Protein AF-F0YK04-F1 (afdb_monomer_lite)

Foldseek 3Di:
DDDDDDDDPPPPDPDDPPPPPQDQPLDDFDPQWAKEWEEAQDELVFDQLQLQLLQVNQHQEYEYQAHLYAQFAADPVLVPDAPVVSVVCVVVVNDFTDFHDPVSLVVRVVSSCPPPSNVVSVVSYPYYYYDYDPSSRRGDPPVRPPDDPVVVVVVVVVVLVVVLVVLVVLQVVQDQDEAEHEDPQKWWKFWWWKDFLHDTAIHIYIYHYARAGFQLDHPCVPHDDPVVSVLSVVLVVLLQVLCCVQANVGHDVPGAMGRAHWMKMWTGRVPVQKIKIFIAHSVRGTRDIDMDRSVRRGSYHRDPDDICIVPPPPGGDPVSNVVSVVSSCCVSCVVVVVVVVVVVVVVVVVVVLLCVLVPPVLVVPDPDPV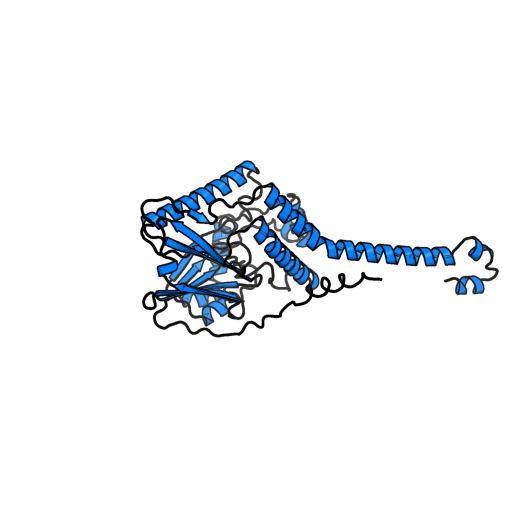SVVVSD

InterPro domains:
  IPR029052 Metallo-dependent phosphatase-like [SSF56300] (36-193)
  IPR038607 PhoD-like superfamily [G3DSA:3.60.21.70] (30-162)

pLDDT: mean 72.97, std 17.8, range [28.84, 96.25]

Radius of gyration: 27.34 Å; chains: 1; bounding box: 82×46×86 Å

Organism: Aureococcus anophagefferens (NCBI:txid44056)

Structure (mmCIF, N/CA/C/O backbone):
data_AF-F0YK04-F1
#
_entry.id   AF-F0YK04-F1
#
loop_
_atom_site.group_PDB
_atom_site.id
_atom_site.type_symbol
_atom_site.label_atom_id
_atom_site.label_alt_id
_atom_site.label_comp_id
_atom_site.label_asym_id
_atom_site.label_entity_id
_atom_site.label_seq_id
_atom_site.pdbx_PDB_ins_code
_atom_site.Cartn_x
_atom_site.Cartn_y
_atom_site.Cartn_z
_atom_site.occupancy
_atom_site.B_iso_or_equiv
_atom_site.auth_seq_id
_atom_site.auth_comp_id
_atom_site.auth_asym_id
_atom_site.auth_atom_id
_atom_site.pdbx_PDB_model_num
ATOM 1 N N . MET A 1 1 ? 61.357 -6.547 6.281 1.00 35.59 1 MET A N 1
ATOM 2 C CA . MET A 1 1 ? 60.361 -7.264 5.454 1.00 35.59 1 MET A CA 1
ATOM 3 C C . MET A 1 1 ? 59.066 -7.406 6.248 1.00 35.59 1 MET A C 1
ATOM 5 O O . MET A 1 1 ? 58.917 -8.360 6.990 1.00 35.59 1 MET A O 1
ATOM 9 N N . HIS A 1 2 ? 58.155 -6.437 6.156 1.00 35.72 2 HIS A N 1
ATOM 10 C CA . HIS A 1 2 ? 56.808 -6.540 6.728 1.00 35.72 2 HIS A CA 1
ATOM 11 C C . HIS A 1 2 ? 55.873 -5.606 5.963 1.00 35.72 2 HIS A C 1
ATOM 13 O O . HIS A 1 2 ? 55.993 -4.392 6.096 1.00 35.72 2 HIS A O 1
ATOM 19 N N . ARG A 1 3 ? 54.973 -6.181 5.160 1.00 39.59 3 ARG A N 1
ATOM 20 C CA . ARG A 1 3 ? 53.662 -5.637 4.759 1.00 39.59 3 ARG A CA 1
ATOM 21 C C . ARG A 1 3 ? 53.106 -6.517 3.647 1.00 39.59 3 ARG A C 1
ATOM 23 O O . ARG A 1 3 ? 53.618 -6.426 2.546 1.00 39.59 3 ARG A O 1
ATOM 30 N N . THR A 1 4 ? 52.063 -7.292 3.943 1.00 36.34 4 THR A N 1
ATOM 31 C CA . THR A 1 4 ? 50.957 -7.633 3.020 1.00 36.34 4 THR A CA 1
ATOM 32 C C . THR A 1 4 ? 49.993 -8.597 3.713 1.00 36.34 4 THR A C 1
ATOM 34 O O . THR A 1 4 ? 50.066 -9.796 3.500 1.00 36.34 4 THR A O 1
ATOM 37 N N . HIS A 1 5 ? 49.078 -8.084 4.537 1.00 38.59 5 HIS A N 1
ATOM 38 C CA . HIS A 1 5 ? 47.848 -8.799 4.911 1.00 38.59 5 HIS A CA 1
ATOM 39 C C . HIS A 1 5 ? 46.768 -7.783 5.292 1.00 38.59 5 HIS A C 1
ATOM 41 O O . HIS A 1 5 ? 46.504 -7.609 6.473 1.00 38.59 5 HIS A O 1
ATOM 47 N N . ARG A 1 6 ? 46.191 -7.061 4.317 1.00 44.38 6 ARG A N 1
ATOM 48 C CA . ARG A 1 6 ? 44.923 -6.306 4.474 1.00 44.38 6 ARG A CA 1
ATOM 49 C C . ARG A 1 6 ? 44.272 -5.951 3.122 1.00 44.38 6 ARG A C 1
ATOM 51 O O . ARG A 1 6 ? 44.044 -4.777 2.886 1.00 44.38 6 ARG A O 1
ATOM 58 N N . ILE A 1 7 ? 43.981 -6.897 2.219 1.00 35.31 7 ILE A N 1
ATOM 59 C CA . ILE A 1 7 ? 43.061 -6.627 1.075 1.00 35.31 7 ILE A CA 1
ATOM 60 C C . ILE A 1 7 ? 42.267 -7.886 0.649 1.00 35.31 7 ILE A C 1
ATOM 62 O O . ILE A 1 7 ? 42.043 -8.115 -0.532 1.00 35.31 7 ILE A O 1
ATOM 66 N N . THR A 1 8 ? 41.833 -8.743 1.580 1.00 30.91 8 THR A N 1
ATOM 67 C CA . THR A 1 8 ? 40.994 -9.913 1.218 1.00 30.91 8 THR A CA 1
ATOM 68 C C . THR A 1 8 ? 39.684 -10.043 1.995 1.00 30.91 8 THR A C 1
ATOM 70 O O . THR A 1 8 ? 38.865 -10.874 1.629 1.00 30.91 8 THR A O 1
ATOM 73 N N . ASP A 1 9 ? 39.403 -9.168 2.967 1.00 31.98 9 ASP A N 1
ATOM 74 C CA . ASP A 1 9 ? 38.205 -9.291 3.822 1.00 31.98 9 ASP A CA 1
ATOM 75 C C . ASP A 1 9 ? 36.993 -8.432 3.408 1.00 31.98 9 ASP A C 1
ATOM 77 O O . ASP A 1 9 ? 35.942 -8.495 4.043 1.00 31.98 9 ASP A O 1
ATOM 81 N N . LEU A 1 10 ? 37.085 -7.639 2.330 1.00 34.06 10 LEU A N 1
ATOM 82 C CA . LEU A 1 10 ? 35.978 -6.768 1.890 1.00 34.06 10 LEU A CA 1
ATOM 83 C C . LEU A 1 10 ? 35.154 -7.339 0.718 1.00 34.06 10 LEU A C 1
ATOM 85 O O . LEU A 1 10 ? 34.081 -6.828 0.416 1.00 34.06 10 LEU A O 1
ATOM 89 N N . ALA A 1 11 ? 35.607 -8.421 0.077 1.00 29.34 11 ALA A N 1
ATOM 90 C CA . ALA A 1 11 ? 34.965 -8.972 -1.123 1.00 29.34 11 ALA A CA 1
ATOM 91 C C . ALA A 1 11 ? 33.943 -10.097 -0.852 1.00 29.34 11 ALA A C 1
ATOM 93 O O . ALA A 1 11 ? 33.341 -10.612 -1.789 1.00 29.34 11 ALA A O 1
ATOM 94 N N . MET A 1 12 ? 33.699 -10.471 0.410 1.00 28.84 12 MET A N 1
ATOM 95 C CA . MET A 1 12 ? 32.874 -11.640 0.759 1.00 28.84 12 MET A CA 1
ATOM 96 C C . MET A 1 12 ? 31.685 -11.303 1.677 1.00 28.84 12 MET A C 1
ATOM 98 O O . MET A 1 12 ? 31.384 -12.023 2.623 1.00 28.84 12 MET A O 1
ATOM 102 N N . ARG A 1 13 ? 30.991 -10.183 1.417 1.00 33.28 13 ARG A N 1
ATOM 103 C CA . ARG A 1 13 ? 29.727 -9.819 2.104 1.00 33.28 13 ARG A CA 1
ATOM 104 C C . ARG A 1 13 ? 28.607 -9.303 1.183 1.00 33.28 13 ARG A C 1
ATOM 106 O O . ARG A 1 13 ? 27.671 -8.679 1.667 1.00 33.28 13 ARG A O 1
ATOM 113 N N . VAL A 1 14 ? 28.661 -9.576 -0.126 1.00 38.75 14 VAL A N 1
ATOM 114 C CA . VAL A 1 14 ? 27.605 -9.161 -1.088 1.00 38.75 14 VAL A CA 1
ATOM 115 C C . VAL A 1 14 ? 26.701 -10.315 -1.557 1.00 38.75 14 VAL A C 1
ATOM 117 O O . VAL A 1 14 ? 25.694 -10.080 -2.211 1.00 38.75 14 VAL A O 1
ATOM 120 N N . ALA A 1 15 ? 26.944 -11.561 -1.156 1.00 36.28 15 ALA A N 1
ATOM 121 C CA . ALA A 1 15 ? 26.080 -12.680 -1.537 1.00 36.28 15 ALA A CA 1
ATOM 122 C C . ALA A 1 15 ? 25.585 -13.446 -0.309 1.00 36.28 15 ALA A C 1
ATOM 124 O O . ALA A 1 15 ? 26.056 -14.531 0.003 1.00 36.28 15 ALA A O 1
ATOM 125 N N . SER A 1 16 ? 24.609 -12.871 0.387 1.00 31.38 16 SER A N 1
ATOM 126 C CA . SER A 1 16 ? 23.669 -13.671 1.167 1.00 31.38 16 SER A CA 1
ATOM 127 C C . SER A 1 16 ? 22.285 -13.055 1.010 1.00 31.38 16 SER A C 1
ATOM 129 O O . SER A 1 16 ? 21.781 -12.342 1.874 1.00 31.38 16 SER A O 1
ATOM 131 N N . PHE A 1 17 ? 21.682 -13.296 -0.157 1.00 37.84 17 PHE A N 1
ATOM 132 C CA . PHE A 1 17 ? 20.229 -13.293 -0.272 1.00 37.84 17 PHE A CA 1
ATOM 133 C C . PHE A 1 17 ? 19.741 -14.477 0.561 1.00 37.84 17 PHE A C 1
ATOM 135 O O . PHE A 1 17 ? 19.547 -15.579 0.050 1.00 37.84 17 PHE A O 1
ATOM 142 N N . ALA A 1 18 ? 19.619 -14.265 1.870 1.00 33.34 18 ALA A N 1
ATOM 143 C CA . ALA A 1 18 ? 18.902 -15.182 2.729 1.00 33.34 18 ALA A CA 1
ATOM 144 C C . ALA A 1 18 ? 17.469 -15.241 2.195 1.00 33.34 18 ALA A C 1
ATOM 146 O O . ALA A 1 18 ? 16.688 -14.301 2.346 1.00 33.34 18 ALA A O 1
ATOM 147 N N . SER A 1 19 ? 17.148 -16.334 1.505 1.00 35.38 19 SER A N 1
ATOM 148 C CA . SER A 1 19 ? 15.773 -16.706 1.228 1.00 35.38 19 SER A CA 1
ATOM 149 C C . SER A 1 19 ? 15.140 -16.999 2.583 1.00 35.38 19 SER A C 1
ATOM 151 O O . SER A 1 19 ? 15.320 -18.073 3.153 1.00 35.38 19 SER A O 1
ATOM 153 N N . PHE A 1 20 ? 14.474 -15.997 3.154 1.00 39.09 20 PHE A N 1
ATOM 154 C CA . PHE A 1 20 ? 13.601 -16.216 4.291 1.00 39.09 20 PHE A CA 1
ATOM 155 C C . PHE A 1 20 ? 12.416 -17.027 3.776 1.00 39.09 20 PHE A C 1
ATOM 157 O O . PHE A 1 20 ? 11.538 -16.514 3.080 1.00 39.09 20 PHE A O 1
ATOM 164 N N . ALA A 1 21 ? 12.415 -18.320 4.090 1.00 37.06 21 ALA A N 1
ATOM 165 C CA . ALA A 1 21 ? 11.215 -19.122 3.994 1.00 37.06 21 ALA A CA 1
ATOM 166 C C . ALA A 1 21 ? 10.182 -18.498 4.943 1.00 37.06 21 ALA A C 1
ATOM 168 O O . ALA A 1 21 ? 10.339 -18.544 6.162 1.00 37.06 21 ALA A O 1
ATOM 169 N N . ALA A 1 22 ? 9.157 -17.864 4.373 1.00 40.25 22 ALA A N 1
ATOM 170 C CA . ALA A 1 22 ? 7.983 -17.435 5.114 1.00 40.25 22 ALA A CA 1
ATOM 171 C C . ALA A 1 22 ? 7.368 -18.680 5.762 1.00 40.25 22 ALA A C 1
ATOM 173 O O . ALA A 1 22 ? 6.802 -19.528 5.066 1.00 40.25 22 ALA A O 1
ATOM 174 N N . SER A 1 23 ? 7.528 -18.813 7.079 1.00 37.66 23 SER A N 1
ATOM 175 C CA . SER A 1 23 ? 6.814 -19.825 7.844 1.00 37.66 23 SER A CA 1
ATOM 176 C C . SER A 1 23 ? 5.327 -19.516 7.697 1.00 37.66 23 SER A C 1
ATOM 178 O O . SER A 1 23 ? 4.873 -18.436 8.071 1.00 37.66 23 SER A O 1
ATOM 180 N N . ALA A 1 24 ? 4.575 -20.419 7.068 1.00 43.25 24 ALA A N 1
ATOM 181 C CA . ALA A 1 24 ? 3.132 -20.289 6.909 1.00 43.25 24 ALA A CA 1
ATOM 182 C C . ALA A 1 24 ? 2.447 -20.633 8.239 1.00 43.25 24 ALA A C 1
ATOM 184 O O . ALA A 1 24 ? 1.752 -21.640 8.361 1.00 43.25 24 ALA A O 1
ATOM 185 N N . THR A 1 25 ? 2.681 -19.819 9.265 1.00 46.19 25 THR A N 1
ATOM 186 C CA . THR A 1 25 ? 1.940 -19.909 10.516 1.00 46.19 25 THR A CA 1
ATOM 187 C C . THR A 1 25 ? 0.529 -19.427 10.214 1.00 46.19 25 THR A C 1
ATOM 189 O O . THR A 1 25 ? 0.299 -18.254 9.924 1.00 46.19 25 THR A O 1
ATOM 192 N N . THR A 1 26 ? -0.431 -20.348 10.207 1.00 51.62 26 THR A N 1
ATOM 193 C CA . THR A 1 26 ? -1.845 -19.978 10.133 1.00 51.62 26 THR A CA 1
ATOM 194 C C . THR A 1 26 ? -2.207 -19.439 11.511 1.00 51.62 26 THR A C 1
ATOM 196 O O . THR A 1 26 ? -2.614 -20.199 12.381 1.00 51.62 26 THR A O 1
ATOM 199 N N . THR A 1 27 ? -1.950 -18.152 11.759 1.00 63.91 27 THR A N 1
ATOM 200 C CA . THR A 1 27 ? -2.150 -17.561 13.086 1.00 63.91 27 THR A CA 1
ATOM 201 C C . THR A 1 27 ? -3.648 -17.489 13.365 1.00 63.91 27 THR A C 1
ATOM 203 O O . THR A 1 27 ? -4.379 -16.735 12.703 1.00 63.91 27 THR A O 1
ATOM 206 N N . THR A 1 28 ? -4.115 -18.341 14.277 1.00 73.25 28 THR A N 1
ATOM 207 C CA . THR A 1 28 ? -5.501 -18.397 14.744 1.00 73.25 28 THR A CA 1
ATOM 208 C C . THR A 1 28 ? -5.845 -17.078 15.427 1.00 73.25 28 THR A C 1
ATOM 210 O O . THR A 1 28 ? -5.055 -16.563 16.215 1.00 73.25 28 THR A O 1
ATOM 213 N N . LYS A 1 29 ? -7.006 -16.509 15.097 1.00 82.12 29 LYS A N 1
ATOM 214 C CA . LYS A 1 29 ? -7.521 -15.297 15.742 1.00 82.12 29 LYS A CA 1
ATOM 215 C C . LYS A 1 29 ? -7.775 -15.587 17.233 1.00 82.12 29 LYS A C 1
ATOM 217 O O . LYS A 1 29 ? -8.455 -16.581 17.500 1.00 82.12 29 LYS A O 1
ATOM 222 N N . PRO A 1 30 ? -7.272 -14.778 18.184 1.00 82.94 30 PRO A N 1
ATOM 223 C CA . PRO A 1 30 ? -7.688 -14.882 19.584 1.00 82.94 30 PRO A CA 1
ATOM 224 C C . PRO A 1 30 ? -9.212 -14.730 19.708 1.00 82.94 30 PRO A C 1
ATOM 226 O O . PRO A 1 30 ? -9.817 -13.966 18.957 1.00 82.94 30 PRO A O 1
ATOM 229 N N . SER A 1 31 ? -9.847 -15.453 20.634 1.00 82.50 31 SER A N 1
ATOM 230 C CA . SER A 1 31 ? -11.317 -15.472 20.774 1.00 82.50 31 SER A CA 1
ATOM 231 C C . SER A 1 31 ? -11.920 -14.120 21.160 1.00 82.50 31 SER A C 1
ATOM 233 O O . SER A 1 31 ? -13.066 -13.844 20.828 1.00 82.50 31 SER A O 1
ATOM 235 N N . THR A 1 32 ? -11.139 -13.304 21.857 1.00 88.44 32 THR A N 1
ATOM 236 C CA . THR A 1 32 ? -11.467 -11.971 22.382 1.00 88.44 32 THR A CA 1
ATOM 237 C C . THR A 1 32 ? -11.086 -10.849 21.419 1.00 88.44 32 THR A C 1
ATOM 239 O O . THR A 1 32 ? -11.520 -9.711 21.584 1.00 88.44 32 THR A O 1
ATOM 242 N N . ALA A 1 33 ? -10.289 -11.153 20.391 1.00 91.75 33 ALA A N 1
ATOM 243 C CA . ALA A 1 33 ? -9.828 -10.151 19.447 1.00 91.75 33 ALA A CA 1
ATOM 244 C C . ALA A 1 33 ? -10.920 -9.775 18.437 1.00 91.75 33 ALA A C 1
ATOM 246 O O . ALA A 1 33 ? -11.703 -10.612 17.984 1.00 91.75 33 ALA A O 1
ATOM 247 N N . THR A 1 34 ? -10.901 -8.521 17.999 1.00 94.69 34 THR A N 1
ATOM 248 C CA . THR A 1 34 ? -11.577 -8.068 16.780 1.00 94.69 34 THR A CA 1
ATOM 249 C C . THR A 1 34 ? -10.561 -8.043 15.642 1.00 94.69 34 THR A C 1
ATOM 251 O O . THR A 1 34 ? -9.521 -7.399 15.758 1.00 94.69 34 THR A O 1
ATOM 254 N N . ARG A 1 35 ? -10.846 -8.759 14.551 1.00 95.06 35 ARG A N 1
ATOM 255 C CA . ARG A 1 35 ? -10.019 -8.831 13.346 1.00 95.06 35 ARG A CA 1
ATOM 256 C C . ARG A 1 35 ? -10.537 -7.856 12.303 1.00 95.06 35 ARG A C 1
ATOM 258 O O . ARG A 1 35 ? -11.612 -8.055 11.740 1.00 95.06 35 ARG A O 1
ATOM 265 N N . ILE A 1 36 ? -9.737 -6.848 11.999 1.00 95.56 36 ILE A N 1
ATOM 266 C CA . ILE A 1 36 ? -10.031 -5.839 10.987 1.00 95.56 36 ILE A CA 1
ATOM 267 C C . ILE A 1 36 ? -9.073 -6.059 9.824 1.00 95.56 36 ILE A C 1
ATOM 269 O O . ILE A 1 36 ? -7.857 -6.017 9.991 1.00 95.56 36 ILE A O 1
ATOM 273 N N . HIS A 1 37 ? -9.615 -6.317 8.642 1.00 96.06 37 HIS A N 1
ATOM 274 C CA . HIS A 1 37 ? -8.826 -6.363 7.419 1.00 96.06 37 HIS A CA 1
ATOM 275 C C . HIS A 1 37 ? -8.781 -4.987 6.759 1.00 96.06 37 HIS A C 1
ATOM 277 O O . HIS A 1 37 ? -9.727 -4.211 6.855 1.00 96.06 37 HIS A O 1
ATOM 283 N N . ILE A 1 38 ? -7.695 -4.704 6.053 1.00 94.69 38 ILE A N 1
ATOM 284 C CA . ILE A 1 38 ? -7.479 -3.438 5.350 1.00 94.69 38 ILE A CA 1
ATOM 285 C C . ILE A 1 38 ? -6.981 -3.744 3.941 1.00 94.69 38 ILE A C 1
ATOM 287 O O . ILE A 1 38 ? -6.214 -4.690 3.744 1.00 94.69 38 ILE A O 1
ATOM 291 N N . GLY A 1 39 ? -7.376 -2.944 2.954 1.00 92.38 39 GLY A N 1
ATOM 292 C CA . GLY A 1 39 ? -6.740 -2.999 1.642 1.00 92.38 39 GLY A CA 1
ATOM 293 C C . GLY A 1 39 ? -7.002 -1.773 0.777 1.00 92.38 39 GLY A C 1
ATOM 294 O O . GLY A 1 39 ? -8.003 -1.085 0.947 1.00 92.38 39 GLY A O 1
ATOM 295 N N . SER A 1 40 ? -6.088 -1.530 -0.159 1.00 91.19 40 SER A N 1
ATOM 296 C CA . SER A 1 40 ? -6.174 -0.506 -1.207 1.00 91.19 40 SER A CA 1
ATOM 297 C C . SER A 1 40 ? -5.579 -1.039 -2.520 1.00 91.19 40 SER A C 1
ATOM 299 O O . SER A 1 40 ? -4.990 -2.135 -2.544 1.00 91.19 40 SER A O 1
ATOM 301 N N . CYS A 1 41 ? -5.749 -0.281 -3.602 1.00 89.06 41 CYS A N 1
ATOM 302 C CA . CYS A 1 41 ? -5.272 -0.581 -4.957 1.00 89.06 41 CYS A CA 1
ATOM 303 C C . CYS A 1 41 ? -5.909 -1.840 -5.555 1.00 89.06 41 CYS A C 1
ATOM 305 O O . CYS A 1 41 ? -5.280 -2.893 -5.761 1.00 89.06 41 CYS A O 1
ATOM 3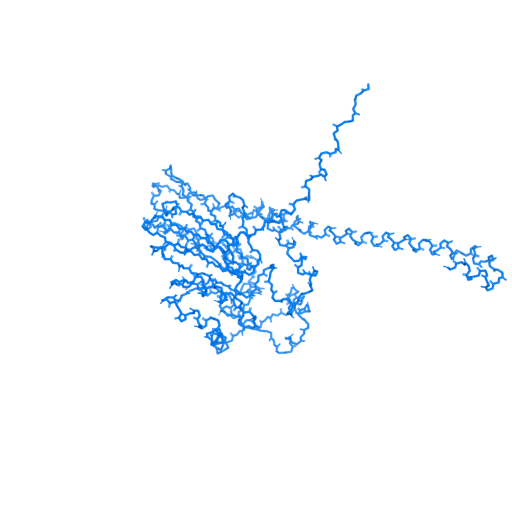07 N N . SER A 1 42 ? -7.217 -1.740 -5.790 1.00 88.31 42 SER A N 1
ATOM 308 C CA . SER A 1 42 ? -8.055 -2.787 -6.372 1.00 88.31 42 SER A CA 1
ATOM 309 C C . SER A 1 42 ? -8.544 -2.400 -7.769 1.00 88.31 42 SER A C 1
ATOM 311 O O . SER A 1 42 ? -9.689 -1.994 -7.953 1.00 88.31 42 SER A O 1
ATOM 313 N N . ASP A 1 43 ? -7.703 -2.589 -8.784 1.00 86.75 43 ASP A N 1
ATOM 314 C CA . ASP A 1 43 ? -8.100 -2.379 -10.173 1.00 86.75 43 ASP A CA 1
ATOM 315 C C . ASP A 1 43 ? -9.141 -3.424 -10.602 1.00 86.75 43 ASP A C 1
ATOM 317 O O . ASP A 1 43 ? -8.921 -4.639 -10.587 1.00 86.75 43 ASP A O 1
ATOM 321 N N . THR A 1 44 ? -10.322 -2.930 -10.972 1.00 83.50 44 THR A N 1
ATOM 322 C CA . THR A 1 44 ? -11.458 -3.738 -11.434 1.00 83.50 44 THR A CA 1
ATOM 323 C C . THR A 1 44 ? -11.219 -4.430 -12.774 1.00 83.50 44 THR A C 1
ATOM 325 O O . THR A 1 44 ? -12.002 -5.305 -13.151 1.00 83.50 44 THR A O 1
ATOM 328 N N . GLU A 1 45 ? -10.204 -4.026 -13.537 1.00 83.94 45 GLU A N 1
ATOM 329 C CA . GLU A 1 45 ? -9.794 -4.688 -14.780 1.00 83.94 45 GLU A CA 1
ATOM 330 C C . GLU A 1 45 ? -8.787 -5.820 -14.548 1.00 83.94 45 GLU A C 1
ATOM 332 O O . GLU A 1 45 ? -8.498 -6.584 -15.470 1.00 83.94 45 GLU A O 1
ATOM 337 N N . GLU A 1 46 ? -8.286 -5.975 -13.323 1.00 84.00 46 GLU A N 1
ATOM 338 C CA . GLU A 1 46 ? -7.284 -6.977 -12.990 1.00 84.00 46 GLU A CA 1
ATOM 339 C C . GLU A 1 46 ? -7.848 -8.190 -12.263 1.00 84.00 46 GLU A C 1
ATOM 341 O O . GLU A 1 46 ? -8.947 -8.195 -11.705 1.00 84.00 46 GLU A O 1
ATOM 346 N N . PHE A 1 47 ? -7.048 -9.254 -12.241 1.00 88.25 47 PHE A N 1
ATOM 347 C CA . PHE A 1 47 ? -7.316 -10.384 -11.373 1.00 88.25 47 PHE A CA 1
ATOM 348 C C . PHE A 1 47 ? -7.131 -9.978 -9.902 1.00 88.25 47 PHE A C 1
ATOM 350 O O . PHE A 1 47 ? -6.087 -9.453 -9.524 1.00 88.25 47 PHE A O 1
ATOM 357 N N . GLN A 1 48 ? -8.126 -10.267 -9.054 1.00 91.00 48 GLN A N 1
ATOM 358 C CA . GLN A 1 48 ? -8.154 -9.847 -7.645 1.00 91.00 48 GLN A CA 1
ATOM 359 C C . GLN A 1 48 ? -8.025 -11.053 -6.686 1.00 91.00 48 GLN A C 1
ATOM 361 O O . GLN A 1 48 ? -9.010 -11.504 -6.091 1.00 91.00 48 GLN A O 1
ATOM 366 N N . PRO A 1 49 ? -6.819 -11.630 -6.504 1.00 90.81 49 PRO A N 1
ATOM 367 C CA . PRO A 1 49 ? -6.637 -12.869 -5.736 1.00 90.81 49 PRO A CA 1
ATOM 368 C C . PRO A 1 49 ? -6.848 -12.703 -4.225 1.00 90.81 49 PRO A C 1
ATOM 370 O O . PRO A 1 49 ? -7.122 -13.689 -3.524 1.00 90.81 49 PRO A O 1
ATOM 373 N N . MET A 1 50 ? -6.712 -11.475 -3.714 1.00 93.62 50 MET A N 1
ATOM 374 C CA . MET A 1 50 ? -6.695 -11.193 -2.278 1.00 93.62 50 MET A CA 1
ATOM 375 C C . MET A 1 50 ? -8.031 -11.484 -1.590 1.00 93.62 50 MET A C 1
ATOM 377 O O . MET A 1 50 ? -8.023 -11.929 -0.442 1.00 93.62 50 MET A O 1
ATOM 381 N N . TRP A 1 51 ? -9.172 -11.355 -2.274 1.00 95.31 51 TRP A N 1
ATOM 382 C CA . TRP A 1 51 ? -10.485 -11.578 -1.649 1.00 95.31 51 TRP A CA 1
ATOM 383 C C . TRP A 1 51 ? -10.670 -12.991 -1.123 1.00 95.31 51 TRP A C 1
ATOM 385 O O . TRP A 1 51 ? -11.170 -13.198 -0.016 1.00 95.31 51 TRP A O 1
ATOM 395 N N . SER A 1 52 ? -10.204 -13.983 -1.885 1.00 91.94 52 SER A N 1
ATOM 396 C CA . SER A 1 52 ? -10.255 -15.377 -1.447 1.00 91.94 52 SER A CA 1
ATOM 397 C C . SER A 1 52 ? -9.434 -15.589 -0.171 1.00 91.94 52 SER A C 1
ATOM 399 O O . SER A 1 52 ? -9.826 -16.362 0.705 1.00 91.94 52 SER A O 1
ATOM 401 N N . THR A 1 53 ? -8.307 -14.886 -0.066 1.00 92.62 53 THR A N 1
ATOM 402 C CA . THR A 1 53 ? -7.392 -14.933 1.068 1.00 92.62 53 THR A CA 1
ATOM 403 C C . THR A 1 53 ? -8.004 -14.271 2.292 1.00 92.62 53 THR A C 1
ATOM 405 O O . THR A 1 53 ? -8.102 -14.928 3.328 1.00 92.62 53 THR A O 1
ATOM 408 N N . LEU A 1 54 ? -8.517 -13.048 2.164 1.00 94.50 54 LEU A N 1
ATOM 409 C CA . LEU A 1 54 ? -9.185 -12.334 3.255 1.00 94.50 54 LEU A CA 1
ATOM 410 C C . LEU A 1 54 ? -10.402 -13.104 3.783 1.00 94.50 54 LEU A C 1
ATOM 412 O O . LEU A 1 54 ? -10.566 -13.266 4.994 1.00 94.50 54 LEU A O 1
ATOM 416 N N . ARG A 1 55 ? -11.197 -13.709 2.893 1.00 93.69 55 ARG A N 1
ATOM 417 C CA . ARG A 1 55 ? -12.322 -14.565 3.294 1.00 93.69 55 ARG A CA 1
ATOM 418 C C . ARG A 1 55 ? -11.878 -15.778 4.115 1.00 93.69 55 ARG A C 1
ATOM 420 O O . ARG A 1 55 ? -12.528 -16.120 5.099 1.00 93.69 55 ARG A O 1
ATOM 427 N N . ARG A 1 56 ? -10.759 -16.427 3.760 1.00 92.50 56 ARG A N 1
ATOM 428 C CA . ARG A 1 56 ? -10.204 -17.549 4.550 1.00 92.50 56 ARG A CA 1
ATOM 429 C C . ARG A 1 56 ? -9.680 -17.103 5.916 1.00 92.50 56 ARG A C 1
ATOM 431 O O . ARG A 1 56 ? -9.699 -17.903 6.849 1.00 92.50 56 ARG A O 1
ATOM 438 N N . ARG A 1 57 ? -9.232 -15.851 6.041 1.00 91.94 57 ARG A N 1
ATOM 439 C CA . ARG A 1 57 ? -8.727 -15.268 7.293 1.00 91.94 57 ARG A CA 1
ATOM 440 C C . ARG A 1 57 ? -9.829 -14.863 8.278 1.00 91.94 57 ARG A C 1
ATOM 442 O O . ARG A 1 57 ? -9.511 -14.713 9.453 1.00 91.94 57 ARG A O 1
ATOM 449 N N . ARG A 1 58 ? -11.099 -14.794 7.844 1.00 91.81 58 ARG A N 1
ATOM 450 C CA . ARG A 1 58 ? -12.288 -14.546 8.691 1.00 91.81 58 ARG A CA 1
ATOM 451 C C . ARG A 1 58 ? -12.171 -13.256 9.518 1.00 91.81 58 ARG A C 1
ATOM 453 O O . ARG A 1 58 ? -12.045 -13.309 10.738 1.00 91.81 58 ARG A O 1
ATOM 460 N N . GLY A 1 59 ? -12.168 -12.115 8.834 1.00 93.12 59 GLY A N 1
ATOM 461 C CA . GLY A 1 59 ? -12.256 -10.809 9.493 1.00 93.12 59 GLY A CA 1
ATOM 462 C C . GLY A 1 59 ? -13.668 -10.534 10.004 1.00 93.12 59 GLY A C 1
ATOM 463 O O . GLY A 1 59 ? -14.621 -11.138 9.518 1.00 93.12 59 GLY A O 1
ATOM 464 N N . ASP A 1 60 ? -13.792 -9.622 10.962 1.00 94.75 60 ASP A N 1
ATOM 465 C CA . ASP A 1 60 ? -15.083 -9.103 11.431 1.00 94.75 60 ASP A CA 1
ATOM 466 C C . ASP A 1 60 ? -15.476 -7.829 10.667 1.00 94.75 60 ASP A C 1
ATOM 468 O O . ASP A 1 60 ? -16.660 -7.572 10.435 1.00 94.75 60 ASP A O 1
ATOM 472 N N . ALA A 1 61 ? -14.472 -7.054 10.242 1.00 94.88 61 ALA A N 1
ATOM 473 C CA . ALA A 1 61 ? -14.631 -5.826 9.473 1.00 94.88 61 ALA A CA 1
ATOM 474 C C . ALA A 1 61 ? -13.577 -5.698 8.362 1.00 94.88 61 ALA A C 1
ATOM 476 O O . ALA A 1 61 ? -12.502 -6.306 8.429 1.00 94.88 61 ALA A O 1
ATOM 477 N N . PHE A 1 62 ? -13.877 -4.876 7.356 1.00 94.25 62 PHE A N 1
ATOM 478 C CA . PHE A 1 62 ? -12.930 -4.467 6.321 1.00 94.25 62 PHE A CA 1
ATOM 479 C C . PHE A 1 62 ? -12.936 -2.953 6.121 1.00 94.25 62 PHE A C 1
ATOM 481 O O . PHE A 1 62 ? -14.005 -2.343 6.086 1.00 94.25 62 PHE A O 1
ATOM 488 N N . PHE A 1 63 ? -11.748 -2.376 5.954 1.00 93.00 63 PHE A N 1
ATOM 489 C CA . PHE A 1 63 ? -11.559 -0.956 5.689 1.00 93.00 63 PHE A CA 1
ATOM 490 C C . PHE A 1 63 ? -10.812 -0.740 4.368 1.00 93.00 63 PHE A C 1
ATOM 492 O O . PHE A 1 63 ? -9.687 -1.218 4.197 1.00 93.00 63 PHE A O 1
ATOM 499 N N . TRP A 1 64 ? -11.428 -0.013 3.437 1.00 88.62 64 TRP A N 1
ATOM 500 C CA . TRP A 1 64 ? -10.759 0.450 2.226 1.00 88.62 64 TRP A CA 1
ATOM 501 C C . TRP A 1 64 ? -9.807 1.599 2.550 1.00 88.62 64 TRP A C 1
ATOM 503 O O . TRP A 1 64 ? -10.196 2.582 3.178 1.00 88.62 64 TRP A O 1
ATOM 513 N N . GLY A 1 65 ? -8.562 1.473 2.105 1.00 84.94 65 GLY A N 1
ATOM 514 C CA . GLY A 1 65 ? -7.524 2.487 2.271 1.00 84.94 65 GLY A CA 1
ATOM 515 C C . GLY A 1 65 ? -7.333 3.392 1.055 1.00 84.94 65 GLY A C 1
ATOM 516 O O . GLY A 1 65 ? -6.235 3.914 0.924 1.00 84.94 65 GLY A O 1
ATOM 517 N N . GLY A 1 66 ? -8.327 3.511 0.167 1.00 81.4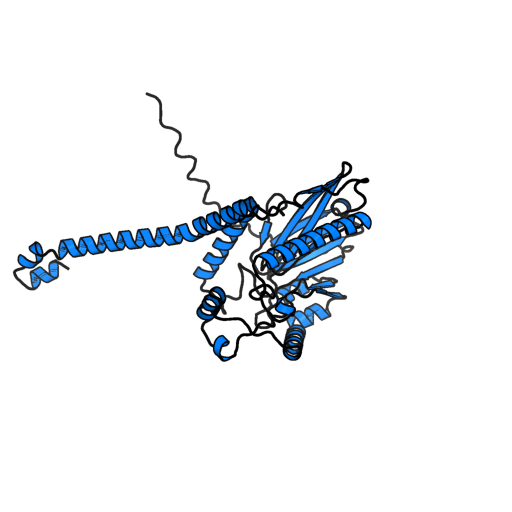4 66 GLY A N 1
ATOM 518 C CA . GLY A 1 66 ? -8.191 4.196 -1.122 1.00 81.44 66 GLY A CA 1
ATOM 519 C C . GLY A 1 66 ? -8.081 3.256 -2.325 1.00 81.44 66 GLY A C 1
ATOM 520 O O . GLY A 1 66 ? -8.007 2.030 -2.160 1.00 81.44 66 GLY A O 1
ATOM 521 N N . ASP A 1 67 ? -8.089 3.827 -3.529 1.00 83.31 67 ASP A N 1
ATOM 522 C CA . ASP A 1 67 ? -8.015 3.132 -4.818 1.00 83.31 67 ASP A CA 1
ATOM 523 C C . ASP A 1 67 ? -8.957 1.926 -4.907 1.00 83.31 67 ASP A C 1
ATOM 525 O O . ASP A 1 67 ? -8.568 0.784 -5.206 1.00 83.31 67 ASP A O 1
ATOM 529 N N . ILE A 1 68 ? -10.227 2.167 -4.583 1.00 82.75 68 ILE A N 1
ATOM 530 C CA . ILE A 1 68 ? -11.267 1.136 -4.648 1.00 82.75 68 ILE A CA 1
ATOM 531 C C . ILE A 1 68 ? -11.582 0.817 -6.112 1.00 82.75 68 ILE A C 1
ATOM 533 O O . ILE A 1 68 ? -11.872 -0.333 -6.455 1.00 82.75 68 ILE A O 1
ATOM 537 N N . VAL A 1 69 ? -11.557 1.847 -6.962 1.00 80.25 69 VAL A N 1
ATOM 538 C CA . VAL A 1 69 ? -11.705 1.763 -8.417 1.00 80.25 69 VAL A CA 1
ATOM 539 C C . VAL A 1 69 ? -10.742 2.720 -9.117 1.00 80.25 69 VAL A C 1
ATOM 541 O O . VAL A 1 69 ? -10.379 3.752 -8.570 1.00 80.25 69 VAL A O 1
ATOM 544 N N . TYR A 1 70 ? -10.396 2.399 -10.364 1.00 79.50 70 TYR A N 1
ATOM 545 C CA . TYR A 1 70 ? -9.510 3.201 -11.209 1.00 79.50 70 TYR A CA 1
ATOM 546 C C . TYR A 1 70 ? -10.338 3.875 -12.304 1.00 79.50 70 TYR A C 1
ATOM 548 O O . TYR A 1 70 ? -10.825 3.216 -13.230 1.00 79.50 70 TYR A O 1
ATOM 556 N N . GLY A 1 71 ? -10.606 5.173 -12.133 1.00 70.44 71 GLY A N 1
ATOM 557 C CA . GLY A 1 71 ? -11.440 5.959 -13.048 1.00 70.44 71 GLY A CA 1
ATOM 558 C C . GLY A 1 71 ? -10.674 6.638 -14.185 1.00 70.44 71 GLY A C 1
ATOM 559 O O . GLY A 1 71 ? -11.281 7.088 -15.156 1.00 70.44 71 GLY A O 1
ATOM 560 N N . ASP A 1 72 ? -9.355 6.696 -14.095 1.00 74.19 72 ASP A N 1
ATOM 561 C CA . ASP A 1 72 ? -8.482 7.225 -15.127 1.00 74.19 72 ASP A CA 1
ATOM 562 C C . ASP A 1 72 ? -8.490 6.303 -16.354 1.00 74.19 72 ASP A C 1
ATOM 564 O O . ASP A 1 72 ? -8.187 5.110 -16.307 1.00 74.19 72 ASP A O 1
ATOM 568 N N . ARG A 1 73 ? -8.920 6.852 -17.491 1.00 71.62 73 ARG A N 1
ATOM 569 C 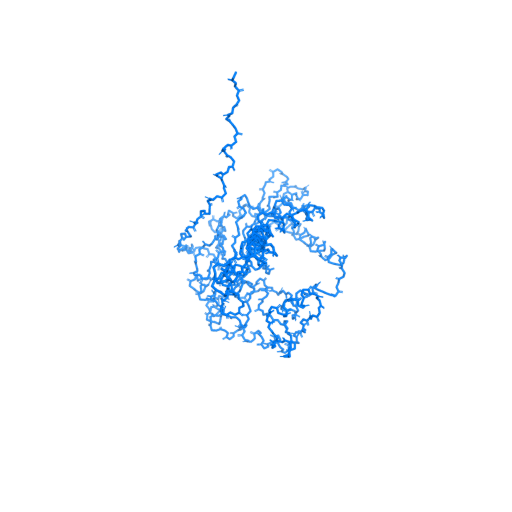CA . ARG A 1 73 ? -9.045 6.102 -18.745 1.00 71.62 73 ARG A CA 1
ATOM 570 C C . ARG A 1 73 ? -8.436 6.911 -19.865 1.00 71.62 73 ARG A C 1
ATOM 572 O O . ARG A 1 73 ? -8.659 8.117 -19.964 1.00 71.62 73 ARG A O 1
ATOM 579 N N . PHE A 1 74 ? -7.711 6.254 -20.756 1.00 72.56 74 PHE A N 1
ATOM 580 C CA . PHE A 1 74 ? -7.309 6.897 -21.998 1.00 72.56 74 PHE A CA 1
ATOM 581 C C . PHE A 1 74 ? -8.439 6.825 -23.025 1.00 72.56 74 PHE A C 1
ATOM 583 O O . PHE A 1 74 ? -9.379 6.043 -22.890 1.00 72.56 74 PHE A O 1
ATOM 590 N N . SER A 1 75 ? -8.361 7.643 -24.077 1.00 70.44 75 SER A N 1
ATOM 591 C CA . SER A 1 75 ? -9.288 7.482 -25.196 1.00 70.44 75 SER A CA 1
ATOM 592 C C . SER A 1 75 ? -9.157 6.063 -25.781 1.00 70.44 75 SER A C 1
ATOM 594 O O . SER A 1 75 ? -8.058 5.499 -25.775 1.00 70.44 75 SER A O 1
ATOM 596 N N . PRO A 1 76 ? -10.226 5.483 -26.357 1.00 77.50 76 PRO A N 1
ATOM 597 C CA . PRO A 1 76 ? -10.163 4.144 -26.950 1.00 77.50 76 PRO A CA 1
ATOM 598 C C . PRO A 1 76 ? -9.092 3.992 -28.039 1.00 77.50 76 PRO A C 1
ATOM 600 O O . PRO A 1 76 ? -8.659 2.887 -28.346 1.00 77.50 76 PRO A O 1
ATOM 603 N N . GLU A 1 77 ? -8.686 5.091 -28.674 1.00 79.38 77 GLU A N 1
ATOM 604 C CA . GLU A 1 77 ? -7.581 5.111 -29.632 1.00 79.38 77 GLU A CA 1
ATOM 605 C C . GLU A 1 77 ? -6.226 4.943 -28.941 1.00 79.38 77 GLU A C 1
ATOM 607 O O . GLU A 1 77 ? -5.410 4.133 -29.376 1.00 79.38 77 GLU A O 1
ATOM 612 N N . VAL A 1 78 ? -6.018 5.650 -27.830 1.00 76.44 78 VAL A N 1
ATOM 613 C CA . VAL A 1 78 ? -4.790 5.575 -27.041 1.00 76.44 78 VAL A CA 1
ATOM 614 C C . VAL A 1 78 ? -4.684 4.233 -26.319 1.00 76.44 78 VAL A C 1
ATOM 616 O O . VAL A 1 78 ? -3.607 3.648 -26.315 1.00 76.44 78 VAL A O 1
ATOM 619 N N . GLU A 1 79 ? -5.776 3.682 -25.781 1.00 78.44 79 GLU A N 1
ATOM 620 C CA . GLU A 1 79 ? -5.768 2.364 -25.120 1.00 78.44 79 GLU A CA 1
ATOM 621 C C . GLU A 1 79 ? -5.324 1.217 -26.043 1.00 78.44 79 GLU A C 1
ATOM 623 O O . GLU A 1 79 ? -4.775 0.223 -25.568 1.00 78.44 79 GLU A O 1
ATOM 628 N N . ARG A 1 80 ? -5.497 1.364 -27.365 1.00 81.12 80 ARG A N 1
ATOM 629 C CA . ARG A 1 80 ? -5.014 0.392 -28.364 1.00 81.12 80 ARG A CA 1
ATOM 630 C C . ARG A 1 80 ? -3.501 0.436 -28.571 1.00 81.12 80 ARG A C 1
ATOM 632 O O . ARG A 1 80 ? -2.953 -0.474 -29.196 1.00 81.12 80 ARG A O 1
ATOM 639 N N . LEU A 1 81 ? -2.820 1.477 -28.093 1.00 80.00 81 LEU A N 1
ATOM 640 C CA . LEU A 1 81 ? -1.371 1.584 -28.197 1.00 80.00 81 LEU A CA 1
ATOM 641 C C . LEU A 1 81 ? -0.688 0.588 -27.247 1.00 80.00 81 LEU A C 1
ATOM 643 O O . LEU A 1 81 ? -1.199 0.316 -26.153 1.00 80.00 81 LEU A O 1
ATOM 647 N N . PRO A 1 82 ? 0.509 0.085 -27.609 1.00 81.12 82 PRO A N 1
ATOM 648 C CA . PRO A 1 82 ? 1.301 -0.741 -26.710 1.00 81.12 82 PRO A CA 1
ATOM 649 C C . PRO A 1 82 ? 1.495 -0.057 -25.354 1.00 81.12 82 PRO A C 1
ATOM 651 O O . PRO A 1 82 ? 1.809 1.130 -25.281 1.00 81.12 82 PRO A O 1
ATOM 654 N N . ALA A 1 83 ? 1.359 -0.814 -24.269 1.00 69.62 83 ALA A N 1
ATOM 655 C CA . ALA A 1 83 ? 1.459 -0.289 -22.908 1.00 69.62 83 ALA A CA 1
ATOM 656 C C . ALA A 1 83 ? 2.773 0.455 -22.630 1.00 69.62 83 ALA A C 1
ATOM 658 O O . ALA A 1 83 ? 2.786 1.497 -21.985 1.00 69.62 83 ALA A O 1
ATOM 659 N N . THR A 1 84 ? 3.882 -0.055 -23.172 1.00 70.25 84 THR A N 1
ATOM 660 C CA . THR A 1 84 ? 5.205 0.574 -23.068 1.00 70.25 84 THR A CA 1
ATOM 661 C C . THR A 1 84 ? 5.255 1.934 -23.753 1.00 70.25 84 THR A C 1
ATOM 663 O O . THR A 1 84 ? 5.944 2.834 -23.282 1.00 70.25 84 THR A O 1
ATOM 666 N N . TYR A 1 85 ? 4.515 2.092 -24.849 1.00 73.81 85 TYR A N 1
ATOM 667 C CA . TYR A 1 85 ? 4.408 3.350 -25.569 1.00 73.81 85 TYR A CA 1
ATOM 668 C C . TYR A 1 85 ? 3.566 4.361 -24.791 1.00 73.81 85 TYR A C 1
ATOM 670 O O . TYR A 1 85 ? 3.987 5.506 -24.652 1.00 73.81 85 TYR A O 1
ATOM 678 N N . ARG A 1 86 ? 2.434 3.926 -24.218 1.00 76.44 86 ARG A N 1
ATOM 679 C CA . ARG A 1 86 ? 1.610 4.765 -23.334 1.00 76.44 86 ARG A CA 1
ATOM 680 C C . ARG A 1 86 ? 2.401 5.266 -22.128 1.00 76.44 86 ARG A C 1
ATOM 682 O O . ARG A 1 86 ? 2.565 6.471 -21.985 1.00 76.44 86 ARG A O 1
ATOM 689 N N . ALA A 1 87 ? 3.027 4.357 -21.381 1.00 68.12 87 ALA A N 1
ATOM 690 C CA . ALA A 1 87 ? 3.838 4.701 -20.213 1.00 68.12 87 ALA A CA 1
ATOM 691 C C . ALA A 1 87 ? 4.990 5.668 -20.549 1.00 68.12 87 ALA A C 1
ATOM 693 O O . ALA A 1 87 ? 5.285 6.588 -19.790 1.00 68.12 87 ALA A O 1
ATOM 694 N N . ALA A 1 88 ? 5.642 5.494 -21.706 1.00 71.00 88 ALA A N 1
ATOM 695 C CA . ALA A 1 88 ? 6.682 6.417 -22.155 1.00 71.00 88 ALA A CA 1
ATOM 696 C C . ALA A 1 88 ? 6.120 7.807 -22.496 1.00 71.00 88 ALA A C 1
ATOM 698 O O . ALA A 1 88 ? 6.746 8.813 -22.177 1.00 71.00 88 ALA A O 1
ATOM 699 N N . GLN A 1 89 ? 4.952 7.885 -23.135 1.00 74.50 89 GLN A N 1
ATOM 700 C CA . GLN A 1 89 ? 4.328 9.166 -23.463 1.00 74.50 89 GLN A CA 1
ATOM 701 C C . GLN A 1 89 ? 3.745 9.882 -22.244 1.00 74.50 89 GLN A C 1
ATOM 703 O O . GLN A 1 89 ? 3.842 11.104 -22.171 1.00 74.50 89 GLN A O 1
ATOM 708 N N . GLU A 1 90 ? 3.192 9.150 -21.282 1.00 68.38 90 GLU A N 1
ATOM 709 C CA . GLU A 1 90 ? 2.769 9.686 -19.985 1.00 68.38 90 GLU A CA 1
ATOM 710 C C . GLU A 1 90 ? 3.960 10.273 -19.224 1.00 68.38 90 GLU A C 1
ATOM 712 O O . GLU A 1 90 ? 3.900 11.417 -18.775 1.00 68.38 90 GLU A O 1
ATOM 717 N N . LEU A 1 91 ? 5.091 9.554 -19.180 1.00 68.12 91 LEU A N 1
ATOM 718 C CA . LEU A 1 91 ? 6.335 10.047 -18.578 1.00 68.12 91 LEU A CA 1
ATOM 719 C C . LEU A 1 91 ? 6.824 11.349 -19.234 1.00 68.12 91 LEU A C 1
ATOM 721 O O . LEU A 1 91 ? 7.373 12.222 -18.564 1.00 68.12 91 LEU A O 1
ATOM 725 N N . LEU A 1 92 ? 6.628 11.479 -20.547 1.00 72.12 92 LEU A N 1
ATOM 726 C CA . LEU A 1 92 ? 6.960 12.682 -21.313 1.00 72.12 92 LEU A CA 1
ATOM 727 C C . LEU A 1 92 ? 5.879 13.777 -21.220 1.00 72.12 92 LEU A C 1
ATOM 729 O O . LEU A 1 92 ? 6.068 14.859 -21.772 1.00 72.12 92 LEU A O 1
ATOM 733 N N . GLY A 1 93 ? 4.752 13.515 -20.551 1.00 71.75 93 GLY A N 1
ATOM 734 C CA . GLY A 1 93 ? 3.604 14.419 -20.451 1.00 71.75 93 GLY A CA 1
ATOM 735 C C . GLY A 1 93 ? 2.813 14.596 -21.753 1.00 71.75 93 GLY A C 1
ATOM 736 O O . GLY A 1 93 ? 1.977 15.496 -21.832 1.00 71.75 93 GLY A O 1
ATOM 737 N N . ALA A 1 94 ? 3.077 13.767 -22.767 1.00 75.25 94 ALA A N 1
ATOM 738 C CA . ALA A 1 94 ? 2.433 13.804 -24.080 1.00 75.25 94 ALA A CA 1
ATOM 739 C C . ALA A 1 94 ? 1.039 13.153 -24.085 1.00 75.25 94 ALA A C 1
ATOM 741 O O . ALA A 1 94 ? 0.202 13.510 -24.912 1.00 75.25 94 ALA A O 1
ATOM 742 N N . LEU A 1 95 ? 0.774 12.242 -23.145 1.00 74.25 95 LEU A N 1
ATOM 743 C CA . LEU A 1 95 ? -0.554 11.689 -22.886 1.00 74.25 95 LEU A CA 1
ATOM 744 C C . LEU A 1 95 ? -0.963 11.996 -21.455 1.00 74.25 95 LEU A C 1
ATOM 746 O O . LEU A 1 95 ? -0.154 11.904 -20.534 1.00 74.25 95 LEU A O 1
ATOM 750 N N . ARG A 1 96 ? -2.236 12.343 -21.277 1.00 70.00 96 ARG A N 1
ATOM 751 C CA . ARG A 1 96 ? -2.878 12.436 -19.967 1.00 70.00 96 ARG A CA 1
ATOM 752 C C . ARG A 1 96 ? -4.172 11.631 -20.010 1.00 70.00 96 ARG A C 1
ATOM 754 O O . ARG A 1 96 ? -4.901 11.767 -20.999 1.00 70.00 96 ARG A O 1
ATOM 761 N N . PRO A 1 97 ? -4.450 10.793 -19.002 1.00 70.69 97 PRO A N 1
ATOM 762 C CA . PRO A 1 97 ? -5.715 10.089 -18.942 1.00 70.69 97 PRO A CA 1
ATOM 763 C C . PRO A 1 97 ? -6.859 11.098 -18.815 1.00 70.69 97 PRO A C 1
ATOM 765 O O . PRO A 1 97 ? -6.724 12.179 -18.236 1.00 70.69 97 PRO A O 1
ATOM 768 N N . THR A 1 98 ? -7.990 10.749 -19.410 1.00 69.94 98 THR A N 1
ATOM 769 C CA . THR A 1 98 ? -9.238 11.491 -19.267 1.00 69.94 98 THR A CA 1
ATOM 770 C C . THR A 1 98 ? -9.934 11.097 -17.966 1.00 69.94 98 THR A C 1
ATOM 772 O O . THR A 1 98 ? -10.064 9.898 -17.706 1.00 69.94 98 THR A O 1
ATOM 775 N N . PRO A 1 99 ? -10.430 12.072 -17.182 1.00 66.25 99 PRO A N 1
ATOM 776 C CA . PRO A 1 99 ? -11.155 11.766 -15.961 1.00 66.25 99 PRO A CA 1
ATOM 777 C C . PRO A 1 99 ? -12.461 11.006 -16.214 1.00 66.25 99 PRO A C 1
ATOM 779 O O . PRO A 1 99 ? -13.229 11.381 -17.109 1.00 66.25 99 PRO A O 1
ATOM 782 N N . ALA A 1 100 ? -12.766 9.994 -15.398 1.00 66.44 100 ALA A N 1
ATOM 783 C CA . ALA A 1 100 ? -14.096 9.385 -15.392 1.00 66.44 100 ALA A CA 1
ATOM 784 C C . ALA A 1 100 ? -15.166 10.389 -14.937 1.00 66.44 100 ALA A C 1
ATOM 786 O O . ALA A 1 100 ? -15.000 11.124 -13.965 1.00 66.44 100 ALA A O 1
ATOM 787 N N . ASN A 1 101 ? -16.321 10.375 -15.605 1.00 66.56 101 ASN A N 1
ATOM 788 C CA . ASN A 1 101 ? -17.508 11.058 -15.094 1.00 66.56 101 ASN A CA 1
ATOM 789 C C . ASN A 1 101 ? -18.210 10.216 -14.008 1.00 66.56 101 ASN A C 1
ATOM 791 O O . ASN A 1 101 ? -17.937 9.027 -13.838 1.00 66.56 101 ASN A O 1
ATOM 795 N N . ALA A 1 102 ? -19.174 10.816 -13.304 1.00 65.38 102 ALA A N 1
ATOM 796 C CA . ALA A 1 102 ? -19.893 10.153 -12.213 1.00 65.38 102 ALA A CA 1
ATOM 797 C C . ALA A 1 102 ? -20.578 8.836 -12.631 1.00 65.38 102 ALA A C 1
ATOM 799 O O . ALA A 1 102 ? -20.585 7.873 -11.866 1.00 65.38 102 ALA A O 1
ATOM 800 N N . SER A 1 103 ? -21.125 8.759 -13.849 1.00 67.69 103 SER A N 1
ATOM 801 C CA . SER A 1 103 ? -21.773 7.541 -14.353 1.00 67.69 103 SER A CA 1
ATOM 802 C C . SER A 1 103 ? -20.764 6.418 -14.610 1.00 67.69 103 SER A C 1
ATOM 804 O O . SER A 1 103 ? -21.057 5.255 -14.332 1.00 67.69 103 SER A O 1
ATOM 806 N N . MET A 1 104 ? -19.564 6.755 -15.090 1.00 69.88 104 MET A N 1
ATOM 807 C CA . MET A 1 104 ? -18.460 5.805 -15.236 1.00 69.88 104 MET A CA 1
ATOM 808 C C . MET A 1 104 ? -17.972 5.308 -13.873 1.00 69.88 104 MET A C 1
ATOM 810 O O . MET A 1 104 ? -17.880 4.097 -13.684 1.00 69.88 104 MET A O 1
ATOM 814 N N . LEU A 1 105 ? -17.746 6.203 -12.905 1.00 65.69 105 LEU A N 1
ATOM 815 C CA . LEU A 1 105 ? -17.372 5.814 -11.538 1.00 65.69 105 LEU A CA 1
ATOM 816 C C . LEU A 1 105 ? -18.434 4.903 -10.906 1.00 65.69 105 LEU A C 1
ATOM 818 O O . LEU A 1 105 ? -18.108 3.852 -10.358 1.00 65.69 105 LEU A O 1
ATOM 822 N N . GLN A 1 106 ? -19.722 5.223 -11.061 1.00 67.12 106 GLN A N 1
ATOM 823 C CA . GLN A 1 106 ? -20.813 4.368 -10.586 1.00 67.12 106 GLN A CA 1
ATOM 824 C C . GLN A 1 106 ? -20.785 2.975 -11.235 1.00 67.12 106 GLN A C 1
ATOM 826 O O . GLN A 1 106 ? -21.027 1.969 -10.559 1.00 67.12 106 GLN A O 1
ATOM 831 N N . ALA A 1 107 ? -20.475 2.894 -12.532 1.00 73.81 107 ALA A N 1
ATOM 832 C CA . ALA A 1 107 ? -20.333 1.624 -13.234 1.00 73.81 107 ALA A CA 1
ATOM 833 C C . ALA A 1 107 ? -19.134 0.812 -12.715 1.00 73.81 107 ALA A C 1
ATOM 835 O O . ALA A 1 107 ? -19.285 -0.395 -12.504 1.00 73.81 107 ALA A O 1
ATOM 836 N N . LEU A 1 108 ? -17.995 1.462 -12.452 1.00 77.50 108 LEU A N 1
ATOM 837 C CA . LEU A 1 108 ? -16.794 0.843 -11.881 1.00 77.50 108 LEU A CA 1
ATOM 838 C C . LEU A 1 108 ? -17.045 0.327 -10.462 1.00 77.50 108 LEU A C 1
ATOM 840 O O . LEU A 1 108 ? -16.795 -0.845 -10.191 1.00 77.50 108 LEU A O 1
ATOM 844 N N . TYR A 1 109 ? -17.651 1.129 -9.583 1.00 77.94 109 TYR A N 1
ATOM 845 C CA . TYR A 1 109 ? -18.050 0.667 -8.250 1.00 77.94 109 TYR A CA 1
ATOM 846 C C . TYR A 1 109 ? -19.044 -0.490 -8.329 1.00 77.94 109 TYR A C 1
ATOM 848 O O . TYR A 1 109 ? -18.959 -1.454 -7.568 1.00 77.94 109 TYR A O 1
ATOM 856 N N . GLY A 1 110 ? -19.985 -0.429 -9.276 1.00 77.88 110 GLY A N 1
ATOM 857 C CA . GLY A 1 110 ? -20.889 -1.534 -9.564 1.00 77.88 110 GLY A CA 1
ATOM 858 C C . GLY A 1 110 ? -20.142 -2.795 -10.005 1.00 77.88 110 GLY A C 1
ATOM 859 O O . GLY A 1 110 ? -20.520 -3.891 -9.597 1.00 77.88 110 GLY A O 1
ATOM 860 N N . LYS A 1 111 ? -19.087 -2.654 -10.816 1.00 87.50 111 LYS A N 1
ATOM 861 C CA . LYS A 1 111 ? -18.225 -3.760 -11.249 1.00 87.50 111 LYS A CA 1
ATOM 862 C C . LYS A 1 111 ? -17.471 -4.359 -10.063 1.00 87.50 111 LYS A C 1
ATOM 864 O O . LYS A 1 111 ? -17.589 -5.563 -9.865 1.00 87.50 111 LYS A O 1
ATOM 869 N N . GLN A 1 112 ? -16.822 -3.541 -9.231 1.00 87.31 112 GLN A N 1
ATOM 870 C CA . GLN A 1 112 ? -16.137 -3.998 -8.014 1.00 87.31 112 GLN A CA 1
ATOM 871 C C . GLN A 1 112 ? -17.097 -4.743 -7.077 1.00 87.31 112 GLN A C 1
ATOM 873 O O . GLN A 1 112 ? -16.815 -5.858 -6.654 1.00 87.31 112 GLN A O 1
ATOM 878 N N . LYS A 1 113 ? -18.291 -4.187 -6.823 1.00 86.31 113 LYS A N 1
ATOM 879 C CA . LYS A 1 113 ? -19.331 -4.828 -5.993 1.00 86.31 113 LYS A CA 1
ATOM 880 C C . LYS A 1 113 ? -19.833 -6.163 -6.548 1.00 86.31 113 LYS A C 1
ATOM 882 O O . LYS A 1 113 ? -20.342 -6.971 -5.778 1.00 86.31 113 LYS A O 1
ATOM 887 N N . ARG A 1 114 ? -19.738 -6.378 -7.863 1.00 91.38 114 ARG A N 1
ATOM 888 C CA . ARG A 1 114 ? -20.122 -7.630 -8.533 1.00 91.38 114 ARG A CA 1
ATOM 889 C C . ARG A 1 114 ? -18.957 -8.601 -8.711 1.00 91.38 114 ARG A C 1
ATOM 891 O O . ARG A 1 114 ? -19.211 -9.728 -9.131 1.00 91.38 114 ARG A O 1
ATOM 898 N N . GLU A 1 115 ? -17.719 -8.204 -8.413 1.00 92.56 115 GLU A N 1
ATOM 899 C CA . GLU A 1 115 ? -16.598 -9.140 -8.407 1.00 92.56 115 GLU A CA 1
ATOM 900 C C . GLU A 1 115 ? -16.908 -10.245 -7.386 1.00 92.56 115 GLU A C 1
ATOM 902 O O . GLU A 1 115 ? -17.246 -9.985 -6.233 1.00 92.56 115 GLU A O 1
ATOM 907 N N . SER A 1 116 ? -16.875 -11.493 -7.846 1.00 94.44 116 SER A N 1
ATOM 908 C CA . SER A 1 116 ? -17.368 -12.657 -7.111 1.00 94.44 116 SER A CA 1
ATOM 909 C C . SER A 1 116 ? -16.656 -12.897 -5.775 1.00 94.44 116 SER A C 1
ATOM 911 O O . SER A 1 116 ? -17.297 -13.258 -4.783 1.00 94.44 116 SER A O 1
ATOM 913 N N . GLY A 1 117 ? -15.339 -12.693 -5.734 1.00 93.25 117 GLY A N 1
ATOM 914 C CA . GLY A 1 117 ? -14.519 -12.782 -4.536 1.00 93.25 117 GLY A CA 1
ATOM 915 C C . GLY A 1 117 ? -14.859 -11.682 -3.537 1.00 93.25 117 GLY A C 1
ATOM 916 O O . GLY A 1 117 ? -15.123 -12.000 -2.374 1.00 93.25 117 GLY A O 1
ATOM 917 N N . TYR A 1 118 ? -14.899 -10.424 -3.980 1.00 94.06 118 TYR A N 1
ATOM 918 C CA . TYR A 1 118 ? -15.255 -9.277 -3.152 1.00 94.06 118 TYR A CA 1
ATOM 919 C C . TYR A 1 118 ? -16.682 -9.393 -2.624 1.00 94.06 118 TYR A C 1
ATOM 921 O O . TYR A 1 118 ? -16.884 -9.284 -1.421 1.00 94.06 118 TYR A O 1
ATOM 929 N N . ALA A 1 119 ? -17.666 -9.697 -3.472 1.00 91.50 119 ALA A N 1
ATOM 930 C CA . ALA A 1 119 ? -19.062 -9.844 -3.068 1.00 91.50 119 ALA A CA 1
ATOM 931 C C . ALA A 1 119 ? -19.235 -10.931 -1.996 1.00 91.50 119 ALA A C 1
ATOM 933 O O . ALA A 1 119 ? -19.880 -10.707 -0.971 1.00 91.50 119 ALA A O 1
ATOM 934 N N . ALA A 1 120 ? -18.612 -12.098 -2.194 1.00 93.62 120 ALA A N 1
ATOM 935 C CA . ALA A 1 120 ? -18.676 -13.185 -1.223 1.00 93.62 120 ALA A CA 1
ATOM 936 C C . ALA A 1 120 ? -17.914 -12.874 0.075 1.00 93.62 120 ALA A C 1
ATOM 938 O O . ALA A 1 120 ? -18.274 -13.386 1.133 1.00 93.62 120 ALA A O 1
ATOM 939 N N . TYR A 1 121 ? -16.846 -12.080 0.001 1.00 94.25 121 TYR A N 1
ATOM 940 C CA . TYR A 1 121 ? -16.100 -11.634 1.171 1.00 94.25 121 TYR A CA 1
ATOM 941 C C . TYR A 1 121 ? -16.860 -10.551 1.949 1.00 94.25 121 TYR A C 1
ATOM 943 O O . TYR A 1 121 ? -17.079 -10.716 3.144 1.00 94.25 121 TYR A O 1
ATOM 951 N N . ALA A 1 122 ? -17.338 -9.502 1.282 1.00 89.62 122 ALA A N 1
ATOM 952 C CA . ALA A 1 122 ? -18.113 -8.419 1.878 1.00 89.62 122 ALA A CA 1
ATOM 953 C C . ALA A 1 122 ? -19.383 -8.935 2.568 1.00 89.62 122 ALA A C 1
ATOM 955 O O . ALA A 1 122 ? -19.682 -8.524 3.683 1.00 89.62 122 ALA A O 1
ATOM 956 N N . ALA A 1 123 ? -20.077 -9.908 1.965 1.00 90.69 123 ALA A N 1
ATOM 957 C CA . ALA A 1 123 ? -21.240 -10.556 2.575 1.00 90.69 123 ALA A CA 1
ATOM 958 C C . ALA A 1 123 ? -20.917 -11.359 3.852 1.00 90.69 123 ALA A C 1
ATOM 960 O O . ALA A 1 123 ? -21.830 -11.713 4.594 1.00 90.69 123 ALA A O 1
ATOM 961 N N . SER A 1 124 ? -19.641 -11.680 4.102 1.00 92.00 124 SER A N 1
ATOM 962 C CA . SER A 1 124 ? -19.200 -12.386 5.313 1.00 92.00 124 SER A CA 1
ATOM 963 C C . SER A 1 124 ? -18.839 -11.461 6.478 1.00 92.00 124 SER A C 1
ATOM 965 O O . SER A 1 124 ? -18.567 -11.956 7.570 1.00 92.00 124 SER A O 1
ATOM 967 N N . LEU A 1 125 ? -18.822 -10.145 6.255 1.00 90.44 125 LEU A N 1
ATOM 968 C CA . LEU A 1 125 ? -18.400 -9.147 7.234 1.00 90.44 125 LEU A CA 1
ATOM 969 C C . LEU A 1 125 ? -19.598 -8.450 7.870 1.00 90.44 125 LEU A C 1
ATOM 971 O O . LEU A 1 125 ? -20.624 -8.241 7.225 1.00 90.44 125 LEU A O 1
ATOM 975 N N . ALA A 1 126 ? -19.435 -8.026 9.123 1.00 87.62 126 ALA A N 1
ATOM 976 C CA . ALA A 1 126 ? -20.419 -7.175 9.783 1.00 87.62 126 ALA A CA 1
ATOM 977 C C . ALA A 1 126 ? -20.319 -5.721 9.299 1.00 87.62 126 ALA A C 1
ATOM 979 O O . ALA A 1 126 ? -21.331 -5.029 9.200 1.00 87.62 126 ALA A O 1
ATOM 980 N N . VAL A 1 127 ? -19.098 -5.262 9.001 1.00 90.06 127 VAL A N 1
ATOM 981 C CA . VAL A 1 127 ? -18.813 -3.877 8.611 1.00 90.06 127 VAL A CA 1
ATOM 982 C C . VAL A 1 127 ? -17.855 -3.842 7.423 1.00 90.06 127 VAL A C 1
ATOM 984 O O . VAL A 1 127 ? -16.819 -4.510 7.418 1.00 90.06 127 VAL A O 1
ATOM 987 N N . VAL A 1 128 ? -18.199 -3.022 6.433 1.00 86.00 128 VAL A N 1
ATOM 988 C CA . VAL A 1 128 ? -17.321 -2.618 5.333 1.00 86.00 128 VAL A CA 1
ATOM 989 C C . VAL A 1 128 ? -17.373 -1.100 5.255 1.00 86.00 128 VAL A C 1
ATOM 991 O O . VAL A 1 128 ? -18.452 -0.545 5.060 1.00 86.00 128 VAL A O 1
ATOM 994 N N . ASP A 1 129 ? -16.228 -0.449 5.418 1.00 86.50 129 ASP A N 1
ATOM 995 C CA . ASP A 1 129 ? -16.093 1.011 5.393 1.00 86.50 129 ASP A CA 1
ATOM 996 C C . ASP A 1 129 ? -14.805 1.403 4.650 1.00 86.50 129 ASP A C 1
ATOM 998 O O . ASP A 1 129 ? -14.094 0.528 4.144 1.00 86.50 129 ASP A O 1
ATOM 1002 N N . GLY A 1 130 ? -14.491 2.691 4.559 1.00 78.62 130 GLY A N 1
ATOM 1003 C CA . GLY A 1 130 ? -13.202 3.143 4.059 1.00 78.62 130 GLY A CA 1
ATOM 1004 C C . GLY A 1 130 ? -13.121 4.611 3.676 1.00 78.62 130 GLY A C 1
ATOM 1005 O O . GLY A 1 130 ? -14.047 5.394 3.877 1.00 78.62 130 GLY A O 1
ATOM 1006 N N . ILE A 1 131 ? -11.979 4.960 3.094 1.00 74.00 131 ILE A N 1
ATOM 1007 C CA . ILE A 1 131 ? -11.700 6.267 2.499 1.00 74.00 131 ILE A CA 1
ATOM 1008 C C . ILE A 1 131 ? -11.410 6.125 0.999 1.00 74.00 131 ILE A C 1
ATOM 1010 O O . ILE A 1 131 ? -11.080 5.042 0.518 1.00 74.00 131 ILE A O 1
ATOM 1014 N N . TRP A 1 132 ? -11.574 7.231 0.285 1.00 56.19 132 TRP A N 1
ATOM 1015 C CA . TRP A 1 132 ? -11.302 7.407 -1.145 1.00 56.19 132 TRP A CA 1
ATOM 1016 C C . TRP A 1 132 ? -9.868 7.903 -1.364 1.00 56.19 132 TRP A C 1
ATOM 1018 O O . TRP A 1 132 ? -9.334 8.581 -0.482 1.00 56.19 132 TRP A O 1
ATOM 1028 N N . ASP A 1 133 ? -9.316 7.655 -2.554 1.00 62.12 133 ASP A N 1
ATOM 1029 C CA . ASP A 1 133 ? -8.054 8.243 -3.034 1.00 62.12 133 ASP A CA 1
ATOM 1030 C C . ASP A 1 133 ? -8.181 8.872 -4.436 1.00 62.12 133 ASP A C 1
ATOM 1032 O O . ASP A 1 133 ? -9.280 8.974 -4.982 1.00 62.12 133 ASP A O 1
ATOM 1036 N N . ASP A 1 134 ? -7.094 9.364 -5.025 1.00 53.62 134 ASP A N 1
ATOM 1037 C CA . ASP A 1 134 ? -7.114 10.138 -6.268 1.00 53.62 134 ASP A CA 1
ATOM 1038 C C . ASP A 1 134 ? -7.683 9.382 -7.487 1.00 53.62 134 ASP A C 1
ATOM 1040 O O . ASP A 1 134 ? -8.467 9.960 -8.255 1.00 53.62 134 ASP A O 1
ATOM 1044 N N . HIS A 1 135 ? -7.439 8.076 -7.608 1.00 53.25 135 HIS A N 1
ATOM 1045 C CA . HIS A 1 135 ? -8.086 7.238 -8.617 1.00 53.25 135 HIS A CA 1
ATOM 1046 C C . HIS A 1 135 ? -9.608 7.129 -8.416 1.00 53.25 135 HIS A C 1
ATOM 1048 O O . HIS A 1 135 ? -10.354 7.077 -9.405 1.00 53.25 135 HIS A O 1
ATOM 1054 N N . ASP A 1 136 ? -10.096 7.197 -7.170 1.00 43.88 136 ASP A N 1
ATOM 1055 C CA . ASP A 1 136 ? -11.528 7.263 -6.845 1.00 43.88 136 ASP A CA 1
ATOM 1056 C C . ASP A 1 136 ? -12.154 8.621 -7.237 1.00 43.88 136 ASP A C 1
ATOM 1058 O O . ASP A 1 136 ? -13.363 8.704 -7.478 1.00 43.88 136 ASP A O 1
ATOM 1062 N N . PHE A 1 137 ? -11.339 9.676 -7.385 1.00 42.44 137 PHE A N 1
ATOM 1063 C CA . PHE A 1 137 ? -11.726 10.965 -7.984 1.00 42.44 137 PHE A CA 1
ATOM 1064 C C . PHE A 1 137 ? -11.637 10.978 -9.520 1.00 42.44 137 PHE A C 1
ATOM 1066 O O . PHE A 1 137 ? -12.004 11.970 -10.157 1.00 42.44 137 PHE A O 1
ATOM 1073 N N . GLY A 1 138 ? -11.202 9.871 -10.128 1.00 34.50 138 GLY A N 1
ATOM 1074 C CA . GLY A 1 138 ? -11.197 9.661 -11.570 1.00 34.50 138 GLY A CA 1
ATOM 1075 C C . GLY A 1 138 ? -9.917 10.075 -12.293 1.00 34.50 138 GLY A C 1
ATOM 1076 O O . GLY A 1 138 ? -9.936 10.057 -13.519 1.00 34.50 138 GLY A O 1
ATOM 1077 N N . VAL A 1 139 ? -8.833 10.443 -11.596 1.00 45.78 139 VAL A N 1
ATOM 1078 C CA . VAL A 1 139 ? -7.547 10.827 -12.212 1.00 45.78 139 VAL A CA 1
ATOM 1079 C C . VAL A 1 139 ? -6.379 10.273 -11.400 1.00 45.78 139 VAL A C 1
ATOM 1081 O O . VAL A 1 139 ? -6.172 10.723 -10.277 1.00 45.78 139 VAL A O 1
ATOM 1084 N N . ASP A 1 140 ? -5.583 9.392 -12.017 1.00 52.09 140 ASP A N 1
ATOM 1085 C CA . ASP A 1 140 ? -4.264 8.994 -11.513 1.00 52.09 140 ASP A CA 1
ATOM 1086 C C . ASP A 1 140 ? -3.419 10.242 -11.320 1.00 52.09 140 ASP A C 1
ATOM 1088 O O . ASP A 1 140 ? -3.268 11.063 -12.237 1.00 52.09 140 ASP A O 1
ATOM 1092 N N . ASN A 1 141 ? -2.872 10.393 -10.125 1.00 56.19 141 ASN A N 1
ATOM 1093 C CA . ASN A 1 141 ? -2.186 11.582 -9.726 1.00 56.19 141 ASN A CA 1
ATOM 1094 C C . ASN A 1 141 ? -3.067 12.812 -9.970 1.00 56.19 141 ASN A C 1
ATOM 1096 O O . ASN A 1 141 ? -2.717 13.655 -10.793 1.00 56.19 141 ASN A O 1
ATOM 1100 N N . ALA A 1 142 ? -4.159 13.021 -9.233 1.00 49.16 142 ALA A N 1
ATOM 1101 C CA . ALA A 1 142 ? -4.921 14.283 -9.325 1.00 49.16 142 ALA A CA 1
ATOM 1102 C C . ALA A 1 142 ? -4.059 15.543 -8.999 1.00 49.16 142 ALA A C 1
ATOM 1104 O O . ALA A 1 142 ? -4.448 16.685 -9.249 1.00 49.16 142 ALA A O 1
ATOM 1105 N N . HIS A 1 143 ? -2.827 15.334 -8.518 1.00 46.03 143 HIS A N 1
ATOM 1106 C CA . HIS A 1 143 ? -1.699 16.269 -8.397 1.00 46.03 143 HIS A CA 1
ATOM 1107 C C . HIS A 1 143 ? -0.714 16.342 -9.600 1.00 46.03 143 HIS A C 1
ATOM 1109 O O . HIS A 1 143 ? 0.249 17.112 -9.592 1.00 46.03 143 HIS A O 1
ATOM 1115 N N . GLY A 1 144 ? -0.895 15.547 -10.646 1.00 42.38 144 GLY A N 1
ATOM 1116 C CA . GLY A 1 144 ? 0.103 15.102 -11.626 1.00 42.38 144 GLY A CA 1
ATOM 1117 C C . GLY A 1 144 ? 0.330 15.997 -12.842 1.00 42.38 144 GLY A C 1
ATOM 1118 O O . GLY A 1 144 ? 1.141 15.655 -13.697 1.00 42.38 144 GLY A O 1
ATOM 1119 N N . GLY A 1 145 ? -0.310 17.164 -12.940 1.00 47.38 145 GLY A N 1
ATOM 1120 C CA . GLY A 1 145 ? -0.054 18.050 -14.086 1.00 47.38 145 GLY A CA 1
ATOM 1121 C C . GLY A 1 145 ? -0.774 19.395 -14.129 1.00 47.38 145 GLY A C 1
ATOM 1122 O O . GLY A 1 145 ? -0.632 20.105 -15.127 1.00 47.38 145 GLY A O 1
ATOM 1123 N N . THR A 1 146 ? -1.547 19.735 -13.101 1.00 48.47 146 THR A N 1
ATOM 1124 C CA . THR A 1 146 ? -2.297 20.998 -12.956 1.00 48.47 146 THR A CA 1
ATOM 1125 C C . THR A 1 146 ? -1.630 21.988 -12.004 1.00 48.47 146 THR A C 1
ATOM 1127 O O . THR A 1 146 ? -1.967 23.167 -12.023 1.00 48.47 146 THR A O 1
ATOM 1130 N N . LEU A 1 147 ? -0.692 21.523 -11.177 1.00 41.66 147 LEU A N 1
ATOM 1131 C CA . LEU A 1 147 ? -0.134 22.273 -10.057 1.00 41.66 147 LEU A CA 1
ATOM 1132 C C . LEU A 1 147 ? 1.391 22.326 -10.168 1.00 41.66 147 LEU A C 1
ATOM 1134 O O . LEU A 1 147 ? 2.047 21.307 -10.409 1.00 41.66 147 LEU A O 1
ATOM 1138 N N . ASP A 1 148 ? 1.952 23.522 -10.018 1.00 52.72 148 ASP A N 1
ATOM 1139 C CA . ASP A 1 148 ? 3.396 23.737 -10.056 1.00 52.72 148 ASP A CA 1
ATOM 1140 C C . ASP A 1 148 ? 4.108 23.106 -8.841 1.00 52.72 148 ASP A C 1
ATOM 1142 O O . ASP A 1 148 ? 3.492 22.649 -7.873 1.00 52.72 148 ASP A O 1
ATOM 1146 N N . GLY A 1 149 ? 5.444 23.055 -8.887 1.00 42.78 149 GLY A N 1
ATOM 1147 C CA . GLY A 1 149 ? 6.245 22.483 -7.800 1.00 42.78 149 GLY A CA 1
ATOM 1148 C C . GLY A 1 149 ? 6.033 23.183 -6.452 1.00 42.78 149 GLY A C 1
ATOM 1149 O O . GLY A 1 149 ? 6.095 22.530 -5.414 1.00 42.78 149 GLY A O 1
ATOM 1150 N N . ALA A 1 150 ? 5.719 24.483 -6.459 1.00 45.97 150 ALA A N 1
ATOM 1151 C CA . ALA A 1 150 ? 5.425 25.239 -5.245 1.00 45.97 150 ALA A CA 1
ATOM 1152 C C . ALA A 1 150 ? 4.095 24.803 -4.613 1.00 45.97 150 ALA A C 1
ATOM 1154 O O . ALA A 1 150 ? 4.002 24.667 -3.397 1.00 45.97 150 ALA A O 1
ATOM 1155 N N . THR A 1 151 ? 3.091 24.512 -5.434 1.00 43.88 151 THR A N 1
ATOM 1156 C CA . THR A 1 151 ? 1.783 24.036 -4.991 1.00 43.88 151 THR A CA 1
ATOM 1157 C C . THR A 1 151 ? 1.858 22.602 -4.471 1.00 43.88 151 THR A C 1
ATOM 1159 O O . THR A 1 151 ? 1.251 22.288 -3.452 1.00 43.88 151 THR A O 1
ATOM 1162 N N . LYS A 1 152 ? 2.675 21.740 -5.090 1.00 42.19 152 LYS A N 1
ATOM 1163 C CA . LYS A 1 152 ? 2.963 20.396 -4.557 1.00 42.19 152 LYS A CA 1
ATOM 1164 C C . LYS A 1 152 ? 3.660 20.456 -3.198 1.00 42.19 152 LYS A C 1
ATOM 1166 O O . LYS A 1 152 ? 3.265 19.744 -2.276 1.00 42.19 152 LYS A O 1
ATOM 1171 N N . ASP A 1 153 ? 4.653 21.333 -3.053 1.00 42.56 153 ASP A N 1
ATOM 1172 C CA . ASP A 1 153 ? 5.318 21.569 -1.769 1.00 42.56 153 ASP A CA 1
ATOM 1173 C C . ASP A 1 153 ? 4.340 22.138 -0.724 1.00 42.56 153 ASP A C 1
ATOM 1175 O O . ASP A 1 153 ? 4.384 21.728 0.435 1.00 42.56 153 ASP A O 1
ATOM 1179 N N . ALA A 1 154 ? 3.413 23.014 -1.127 1.00 41.88 154 ALA A N 1
ATOM 1180 C CA . ALA A 1 154 ? 2.372 23.560 -0.258 1.00 41.88 154 ALA A CA 1
ATOM 1181 C C . ALA A 1 154 ? 1.336 22.506 0.166 1.00 41.88 154 ALA A C 1
ATOM 1183 O O . ALA A 1 154 ? 0.952 22.474 1.329 1.00 41.88 154 ALA A O 1
ATOM 1184 N N . HIS A 1 155 ? 0.919 21.609 -0.731 1.00 44.91 155 HIS A N 1
ATOM 1185 C CA . HIS A 1 155 ? 0.015 20.500 -0.409 1.00 44.91 155 HIS A CA 1
ATOM 1186 C C . HIS A 1 155 ? 0.677 19.501 0.537 1.00 44.91 155 HIS A C 1
ATOM 1188 O O . HIS A 1 155 ? 0.074 19.093 1.525 1.00 44.91 155 HIS A O 1
ATOM 1194 N N . LYS A 1 156 ? 1.949 19.163 0.288 1.00 41.25 156 LYS A N 1
ATOM 1195 C CA . LYS A 1 156 ? 2.746 18.348 1.207 1.00 41.25 156 LYS A CA 1
ATOM 1196 C C . LYS A 1 156 ? 2.877 19.026 2.570 1.00 41.25 156 LYS A C 1
ATOM 1198 O O . LYS A 1 156 ? 2.703 18.364 3.584 1.00 41.25 156 LYS A O 1
ATOM 1203 N N . ALA A 1 157 ? 3.155 20.328 2.611 1.00 43.34 157 ALA A N 1
ATOM 1204 C CA . ALA A 1 157 ? 3.207 21.083 3.860 1.00 43.34 157 ALA A CA 1
ATOM 1205 C C . ALA A 1 157 ? 1.847 21.112 4.575 1.00 43.34 157 ALA A C 1
ATOM 1207 O O . ALA A 1 157 ? 1.814 20.957 5.787 1.00 43.34 157 ALA A O 1
ATOM 1208 N N . ALA A 1 158 ? 0.738 21.246 3.844 1.00 43.00 158 ALA A N 1
ATOM 1209 C CA . ALA A 1 158 ? -0.614 21.221 4.397 1.00 43.00 158 ALA A CA 1
ATOM 1210 C C . ALA A 1 158 ? -1.003 19.835 4.932 1.00 43.00 158 ALA A C 1
ATOM 1212 O O . ALA A 1 158 ? -1.621 19.752 5.988 1.00 43.00 158 ALA A O 1
ATOM 1213 N N . LEU A 1 159 ? -0.612 18.752 4.254 1.00 45.34 159 LEU A N 1
ATOM 1214 C CA . LEU A 1 159 ? -0.779 17.389 4.759 1.00 45.34 159 LEU A CA 1
ATOM 1215 C C . LEU A 1 159 ? 0.061 17.173 6.020 1.00 45.34 159 LEU A C 1
ATOM 1217 O O . LEU A 1 159 ? -0.446 16.645 6.998 1.00 45.34 159 LEU A O 1
ATOM 1221 N N . LEU A 1 160 ? 1.324 17.604 6.022 1.00 45.78 160 LEU A N 1
ATOM 1222 C CA . LEU A 1 160 ? 2.183 17.514 7.204 1.00 45.78 160 LEU A CA 1
ATOM 1223 C C . LEU A 1 160 ? 1.632 18.355 8.371 1.00 45.78 160 LEU A C 1
ATOM 1225 O O . LEU A 1 160 ? 1.618 17.864 9.491 1.00 45.78 160 LEU A O 1
ATOM 1229 N N . ASP A 1 161 ? 1.102 19.555 8.112 1.00 48.41 161 ASP A N 1
ATOM 1230 C CA . ASP A 1 161 ? 0.405 20.383 9.112 1.00 48.41 161 ASP A CA 1
ATOM 1231 C C . ASP A 1 161 ? -0.884 19.710 9.607 1.00 48.41 161 ASP A C 1
ATOM 1233 O O . ASP A 1 161 ? -1.171 19.705 10.800 1.00 48.41 161 ASP A O 1
ATOM 1237 N N . PHE A 1 162 ? -1.658 19.087 8.715 1.00 50.28 162 PHE A N 1
ATOM 1238 C CA . PHE A 1 162 ? -2.836 18.306 9.087 1.00 50.28 162 PHE A CA 1
ATOM 1239 C C . PHE A 1 162 ? -2.467 17.103 9.959 1.00 50.28 162 PHE A C 1
ATOM 1241 O O . PHE A 1 162 ? -3.136 16.861 10.961 1.00 50.28 162 PHE A O 1
ATOM 1248 N N . LEU A 1 163 ? -1.403 16.374 9.618 1.00 52.44 163 LEU A N 1
ATOM 1249 C CA . LEU A 1 163 ? -0.903 15.253 10.410 1.00 52.44 163 LEU A CA 1
ATOM 1250 C C . LEU A 1 163 ? -0.390 15.730 11.775 1.00 52.44 163 LEU A C 1
ATOM 1252 O O . LEU A 1 163 ? -0.720 15.117 12.786 1.00 52.44 163 LEU A O 1
ATOM 1256 N N . ASP A 1 164 ? 0.311 16.864 11.840 1.00 53.91 164 ASP A N 1
ATOM 1257 C CA . ASP A 1 164 ? 0.714 17.489 13.105 1.00 53.91 164 ASP A CA 1
ATOM 1258 C C . ASP A 1 164 ? -0.513 17.850 13.960 1.00 53.91 164 ASP A C 1
ATOM 1260 O O . ASP A 1 164 ? -0.594 17.471 15.131 1.00 53.91 164 ASP A O 1
ATOM 1264 N N . ARG A 1 165 ? -1.537 18.478 13.367 1.00 60.50 165 ARG A N 1
ATOM 1265 C CA . ARG A 1 165 ? -2.817 18.760 14.043 1.00 60.50 165 ARG A CA 1
ATOM 1266 C C . ARG A 1 165 ? -3.553 17.494 14.469 1.00 60.50 165 ARG A C 1
ATOM 1268 O O . ARG A 1 165 ? -4.198 17.505 15.518 1.00 60.50 165 ARG A O 1
ATOM 1275 N N . LEU A 1 166 ? -3.490 16.422 13.679 1.00 67.31 166 LEU A N 1
ATOM 1276 C CA . LEU A 1 166 ? -4.052 15.118 14.021 1.00 67.31 166 LEU A CA 1
ATOM 1277 C C . LEU A 1 166 ? -3.344 14.560 15.256 1.00 67.31 166 LEU A C 1
ATOM 1279 O O . LEU A 1 166 ? -4.018 14.148 16.196 1.00 67.31 166 LEU A O 1
ATOM 1283 N N . PHE A 1 167 ? -2.013 14.611 15.311 1.00 64.38 167 PHE A N 1
ATOM 1284 C CA . PHE A 1 167 ? -1.253 14.178 16.484 1.00 64.38 167 PHE A CA 1
ATOM 1285 C C . PHE A 1 167 ? -1.552 15.030 17.719 1.00 64.38 167 PHE A C 1
ATOM 1287 O O . PHE A 1 167 ? -1.756 14.482 18.802 1.00 64.38 167 PHE A O 1
ATOM 1294 N N . GLU A 1 168 ? -1.677 16.349 17.570 1.00 64.62 168 GLU A N 1
ATOM 1295 C CA . GLU A 1 168 ? -2.124 17.232 18.651 1.00 64.62 168 GLU A CA 1
ATOM 1296 C C . GLU A 1 168 ? -3.562 16.931 19.096 1.00 64.62 168 GLU A C 1
ATOM 1298 O O . GLU A 1 168 ? -3.878 16.990 20.285 1.00 64.62 168 GLU A O 1
ATOM 1303 N N . ALA A 1 169 ? -4.467 16.613 18.169 1.00 65.44 169 ALA A N 1
ATOM 1304 C CA . ALA A 1 169 ? -5.830 16.204 18.493 1.00 65.44 169 ALA A CA 1
ATOM 1305 C C . ALA A 1 169 ? -5.840 14.873 19.259 1.00 65.44 169 ALA A C 1
ATOM 1307 O O . ALA A 1 169 ? -6.436 14.796 20.333 1.00 65.44 169 ALA A O 1
ATOM 1308 N N . LEU A 1 170 ? -5.125 13.856 18.777 1.00 67.25 170 LEU A N 1
ATOM 1309 C CA . LEU A 1 170 ? -4.990 12.563 19.454 1.00 67.25 170 LEU A CA 1
ATOM 1310 C C . LEU A 1 170 ? -4.398 12.719 20.864 1.00 67.25 170 LEU A C 1
ATOM 1312 O O . LEU A 1 170 ? -4.894 12.105 21.811 1.00 67.25 170 LEU A O 1
ATOM 1316 N N . ALA A 1 171 ? -3.404 13.598 21.023 1.00 63.62 171 ALA A N 1
ATOM 1317 C CA . ALA A 1 171 ? -2.815 13.928 22.319 1.00 63.62 171 ALA A CA 1
ATOM 1318 C C . ALA A 1 171 ? -3.803 14.634 23.263 1.00 63.62 171 ALA A C 1
ATOM 1320 O O . ALA A 1 171 ? -3.821 14.353 24.464 1.00 63.62 171 ALA A O 1
ATOM 1321 N N . ARG A 1 172 ? -4.662 15.517 22.735 1.00 66.38 172 ARG A N 1
ATOM 1322 C CA . ARG A 1 172 ? -5.722 16.193 23.505 1.00 66.38 172 ARG A CA 1
ATOM 1323 C C . ARG A 1 172 ? -6.851 15.254 23.926 1.00 66.38 172 ARG A C 1
ATOM 1325 O O . ARG A 1 172 ? -7.432 15.457 24.987 1.00 66.38 172 ARG A O 1
ATOM 1332 N N . HIS A 1 173 ? -7.163 14.244 23.118 1.00 64.56 173 HIS A N 1
ATOM 1333 C CA . HIS A 1 173 ? -8.315 13.363 23.327 1.00 64.56 173 HIS A CA 1
ATOM 1334 C C . HIS A 1 173 ? -8.015 12.085 24.126 1.00 64.56 173 HIS A C 1
ATOM 1336 O O . HIS A 1 173 ? -8.906 11.255 24.279 1.00 64.56 173 HIS A O 1
ATOM 1342 N N . ASN A 1 174 ? -6.807 11.931 24.685 1.00 70.88 174 ASN A N 1
ATOM 1343 C CA . ASN A 1 174 ? -6.424 10.774 25.506 1.00 70.88 174 ASN A CA 1
ATOM 1344 C C . ASN A 1 174 ? -6.765 9.424 24.849 1.00 70.88 174 ASN A C 1
ATOM 1346 O O . ASN A 1 174 ? -7.377 8.551 25.465 1.00 70.88 174 ASN A O 1
ATOM 1350 N N . ALA A 1 175 ? -6.395 9.279 23.576 1.00 74.25 175 ALA A N 1
ATOM 1351 C CA . ALA A 1 175 ? -6.765 8.135 22.752 1.00 74.25 175 ALA A CA 1
ATOM 1352 C C . ALA A 1 175 ? -5.601 7.155 22.556 1.00 74.25 175 ALA A C 1
ATOM 1354 O O . ALA A 1 175 ? -4.432 7.540 22.566 1.00 74.25 175 ALA A O 1
ATOM 1355 N N . THR A 1 176 ? -5.929 5.886 22.328 1.00 80.38 176 THR A N 1
ATOM 1356 C CA . THR A 1 176 ? -5.007 4.907 21.742 1.00 80.38 176 THR A CA 1
ATOM 1357 C C . THR A 1 176 ? -5.210 4.913 20.234 1.00 80.38 176 THR A C 1
ATOM 1359 O O . THR A 1 176 ? -6.344 4.776 19.779 1.00 80.38 176 THR A O 1
ATOM 1362 N N . ALA A 1 177 ? -4.135 5.100 19.468 1.00 80.50 177 ALA A N 1
ATOM 1363 C CA . ALA A 1 177 ? -4.219 5.257 18.020 1.00 80.50 177 ALA A CA 1
ATOM 1364 C C . ALA A 1 177 ? -3.255 4.320 17.289 1.00 80.50 177 ALA A C 1
ATOM 1366 O O . ALA A 1 177 ? -2.104 4.144 17.687 1.00 80.50 177 ALA A O 1
ATOM 1367 N N . PHE A 1 178 ? -3.739 3.754 16.188 1.00 83.81 178 PHE A N 1
ATOM 1368 C CA . PHE A 1 178 ? -2.958 2.986 15.230 1.00 83.81 178 PHE A CA 1
ATOM 1369 C C . PHE A 1 178 ? -3.317 3.494 13.833 1.00 83.81 178 PHE A C 1
ATOM 1371 O O . PHE A 1 178 ? -4.498 3.566 13.494 1.00 83.81 178 PHE A O 1
ATOM 1378 N N . LEU A 1 179 ? -2.318 3.907 13.059 1.00 79.81 179 LEU A N 1
ATOM 1379 C CA . LEU A 1 179 ? -2.514 4.488 11.737 1.00 79.81 179 LEU A CA 1
ATOM 1380 C C . LEU A 1 179 ? -2.582 3.400 10.667 1.00 79.81 179 LEU A C 1
ATOM 1382 O O . LEU A 1 179 ? -1.943 2.350 10.766 1.00 79.81 179 LEU A O 1
ATOM 1386 N N . VAL A 1 180 ? -3.356 3.676 9.628 1.00 81.19 180 VAL A N 1
ATOM 1387 C CA . VAL A 1 180 ? -3.517 2.803 8.471 1.00 81.19 180 VAL A CA 1
ATOM 1388 C C . VAL A 1 180 ? -3.449 3.663 7.216 1.00 81.19 180 VAL A C 1
ATOM 1390 O O . VAL A 1 180 ? -4.104 4.703 7.165 1.00 81.19 180 VAL A O 1
ATOM 1393 N N . SER A 1 181 ? -2.674 3.233 6.223 1.00 76.06 181 SER A N 1
ATOM 1394 C CA . SER A 1 181 ? -2.485 3.958 4.959 1.00 76.06 181 SER A CA 1
ATOM 1395 C C . SER A 1 181 ? -2.442 3.028 3.738 1.00 76.06 181 SER A C 1
ATOM 1397 O O . SER A 1 181 ? -2.289 1.806 3.866 1.00 76.06 181 SER A O 1
ATOM 1399 N N . GLY A 1 182 ? -2.617 3.618 2.551 1.00 77.88 182 GLY A N 1
ATOM 1400 C CA . GLY A 1 182 ? -2.725 2.951 1.249 1.00 77.88 182 GLY A CA 1
ATOM 1401 C C . GLY A 1 182 ? -1.965 3.688 0.139 1.00 77.88 182 GLY A C 1
ATOM 1402 O O . GLY A 1 182 ? -1.084 4.483 0.448 1.00 77.88 182 GLY A O 1
ATOM 1403 N N . ASP A 1 183 ? -2.267 3.344 -1.117 1.00 75.00 183 ASP A N 1
ATOM 1404 C CA . ASP A 1 183 ? -1.711 3.932 -2.357 1.00 75.00 183 ASP A CA 1
ATOM 1405 C C . ASP A 1 183 ? -0.181 4.133 -2.392 1.00 75.00 183 ASP A C 1
ATOM 1407 O O . ASP A 1 183 ? 0.388 5.211 -2.550 1.00 75.00 183 ASP A O 1
ATOM 1411 N N . VAL A 1 184 ? 0.542 3.031 -2.204 1.00 71.00 184 VAL A N 1
ATOM 1412 C CA . VAL A 1 184 ? 2.006 3.000 -2.360 1.00 71.00 184 VAL A CA 1
ATOM 1413 C C . VAL A 1 184 ? 2.511 1.771 -3.119 1.00 71.00 184 VAL A C 1
ATOM 1415 O O . VAL A 1 184 ? 3.699 1.680 -3.439 1.00 71.00 184 VAL A O 1
ATOM 1418 N N . HIS A 1 185 ? 1.626 0.823 -3.434 1.00 82.75 185 HIS A N 1
ATOM 1419 C CA . HIS A 1 185 ? 1.881 -0.436 -4.135 1.00 82.75 185 HIS A CA 1
ATOM 1420 C C . HIS A 1 185 ? 2.832 -1.407 -3.405 1.00 82.75 185 HIS A C 1
ATOM 1422 O O . HIS A 1 185 ? 3.485 -2.256 -4.025 1.00 82.75 185 HIS A O 1
ATOM 1428 N N . PHE A 1 186 ? 2.951 -1.279 -2.082 1.00 80.00 186 PHE A N 1
ATOM 1429 C CA . PHE A 1 186 ? 3.643 -2.210 -1.189 1.00 80.00 186 PHE A CA 1
ATOM 1430 C C . PHE A 1 186 ? 2.976 -2.225 0.197 1.00 80.00 186 PHE A C 1
ATOM 1432 O O . PHE A 1 186 ? 2.062 -1.449 0.467 1.00 80.00 186 PHE A O 1
ATOM 1439 N N . ALA A 1 187 ? 3.432 -3.118 1.078 1.00 84.50 187 ALA A N 1
ATOM 1440 C CA . ALA A 1 187 ? 3.081 -3.089 2.496 1.00 84.50 187 ALA A CA 1
ATOM 1441 C C . ALA A 1 187 ? 4.284 -2.792 3.389 1.00 84.50 187 ALA A C 1
ATOM 1443 O O . ALA A 1 187 ? 5.395 -3.246 3.105 1.00 84.50 187 ALA A O 1
ATOM 1444 N N . GLU A 1 188 ? 4.058 -2.100 4.500 1.00 82.06 188 GLU A N 1
ATOM 1445 C CA . GLU A 1 188 ? 5.080 -1.764 5.491 1.00 82.06 188 GLU A CA 1
ATOM 1446 C C . GLU A 1 188 ? 4.485 -1.686 6.903 1.00 82.06 188 GLU A C 1
ATOM 1448 O O . GLU A 1 188 ? 3.327 -1.319 7.090 1.00 82.06 188 GLU A O 1
ATOM 1453 N N . LEU A 1 189 ? 5.296 -2.051 7.902 1.00 78.94 189 LEU A N 1
ATOM 1454 C CA . LEU A 1 189 ? 5.022 -1.769 9.310 1.00 78.94 189 LEU A CA 1
ATOM 1455 C C . LEU A 1 189 ? 6.011 -0.721 9.817 1.00 78.94 189 LEU A C 1
ATOM 1457 O O . LEU A 1 189 ? 7.219 -0.980 9.884 1.00 78.94 189 LEU A O 1
ATOM 1461 N N . SER A 1 190 ? 5.476 0.413 10.252 1.00 72.88 190 SER A N 1
ATOM 1462 C CA . SER A 1 190 ? 6.250 1.584 10.657 1.00 72.88 190 SER A CA 1
ATOM 1463 C C . SER A 1 190 ? 5.815 2.067 12.036 1.00 72.88 190 SER A C 1
ATOM 1465 O O . SER A 1 190 ? 4.711 1.783 12.497 1.00 72.88 190 SER A O 1
ATOM 1467 N N . ALA A 1 191 ? 6.711 2.738 12.760 1.00 74.56 191 ALA A N 1
ATOM 1468 C CA . ALA A 1 191 ? 6.311 3.477 13.949 1.00 74.56 191 ALA A CA 1
ATOM 1469 C C . ALA A 1 191 ? 7.268 4.628 14.249 1.00 74.56 191 ALA A C 1
ATOM 1471 O O . ALA A 1 191 ? 8.472 4.534 14.008 1.00 74.56 191 ALA A O 1
ATOM 1472 N N . TYR A 1 192 ? 6.713 5.673 14.846 1.00 70.75 192 TYR A N 1
ATOM 1473 C CA . TYR A 1 192 ? 7.405 6.871 15.288 1.00 70.75 192 TYR A CA 1
ATOM 1474 C C . TYR A 1 192 ? 7.594 6.805 16.793 1.00 70.75 192 TYR A C 1
ATOM 1476 O O . TYR A 1 192 ? 6.645 6.512 17.521 1.00 70.75 192 TYR A O 1
ATOM 1484 N N . ALA A 1 193 ? 8.799 7.108 17.267 1.00 71.12 193 ALA A N 1
ATOM 1485 C CA . ALA A 1 193 ? 9.037 7.272 18.692 1.00 71.12 193 ALA A CA 1
ATOM 1486 C C . ALA A 1 193 ? 8.682 8.706 19.086 1.00 71.12 193 ALA A C 1
ATOM 1488 O O . ALA A 1 193 ? 9.283 9.656 18.587 1.00 71.12 193 ALA A O 1
ATOM 1489 N N . CYS A 1 194 ? 7.718 8.856 19.984 1.00 70.44 194 CYS A N 1
ATOM 1490 C CA . CYS A 1 194 ? 7.321 10.143 20.531 1.00 70.44 194 CYS A CA 1
ATOM 1491 C C . CYS A 1 194 ? 7.765 10.263 21.984 1.00 70.44 194 CYS A C 1
ATOM 1493 O O . CYS A 1 194 ? 7.548 9.355 22.791 1.00 70.44 194 CYS A O 1
ATOM 1495 N N . GLU A 1 195 ? 8.394 11.389 22.308 1.00 68.31 195 GLU A N 1
ATOM 1496 C CA . GLU A 1 195 ? 8.874 11.718 23.646 1.00 68.31 195 GLU A CA 1
ATOM 1497 C C . GLU A 1 195 ? 8.219 13.008 24.153 1.00 68.31 195 GLU A C 1
ATOM 1499 O O . GLU A 1 195 ? 8.083 13.992 23.425 1.00 68.31 195 GLU A O 1
ATOM 1504 N N . GLY A 1 196 ? 7.808 13.006 25.421 1.00 64.88 196 GLY A N 1
ATOM 1505 C CA . GLY A 1 196 ? 7.236 14.174 26.092 1.00 64.88 196 GLY A CA 1
ATOM 1506 C C . GLY A 1 196 ? 6.949 13.888 27.565 1.00 64.88 196 GLY A C 1
ATOM 1507 O O . GLY A 1 196 ? 6.519 12.789 27.917 1.00 64.88 196 GLY A O 1
ATOM 1508 N N . GLY A 1 197 ? 7.235 14.845 28.455 1.00 62.50 197 GLY A N 1
ATOM 1509 C CA . GLY A 1 197 ? 6.957 14.711 29.894 1.00 62.50 197 GLY A CA 1
ATOM 1510 C C . GLY A 1 197 ? 7.604 13.491 30.575 1.00 62.50 197 GLY A C 1
ATOM 1511 O O . GLY A 1 197 ? 7.023 12.934 31.503 1.00 62.50 197 GLY A O 1
ATOM 1512 N N . GLY A 1 198 ? 8.766 13.028 30.090 1.00 61.81 198 GLY A N 1
ATOM 1513 C CA . GLY A 1 198 ? 9.479 11.859 30.629 1.00 61.81 198 GLY A CA 1
ATOM 1514 C C . GLY A 1 198 ? 8.936 10.490 30.191 1.00 61.81 198 GLY A C 1
ATOM 1515 O O . GLY A 1 198 ? 9.386 9.471 30.710 1.00 61.81 198 GLY A O 1
ATOM 1516 N N . ARG A 1 199 ? 7.986 10.436 29.246 1.00 63.66 199 ARG A N 1
ATOM 1517 C CA . ARG A 1 199 ? 7.429 9.190 28.693 1.00 63.66 199 ARG A CA 1
ATOM 1518 C C . ARG A 1 199 ? 7.806 9.009 27.221 1.00 63.66 199 ARG A C 1
ATOM 1520 O O . ARG A 1 199 ? 7.904 9.985 26.481 1.00 63.66 199 ARG A O 1
ATOM 1527 N N . ARG A 1 200 ? 7.984 7.745 26.817 1.00 66.75 200 ARG A N 1
ATOM 1528 C CA . ARG A 1 200 ? 8.183 7.288 25.431 1.00 66.75 200 ARG A CA 1
ATOM 1529 C C . ARG A 1 200 ? 6.928 6.564 24.951 1.00 66.75 200 ARG A C 1
ATOM 1531 O O . ARG A 1 200 ? 6.430 5.696 25.663 1.00 66.75 200 ARG A O 1
ATOM 1538 N N . ARG A 1 201 ? 6.436 6.905 23.762 1.00 74.44 201 ARG A N 1
ATOM 1539 C CA . ARG A 1 201 ? 5.282 6.273 23.098 1.00 74.44 201 ARG A CA 1
ATOM 1540 C C . ARG A 1 201 ? 5.606 5.952 21.646 1.00 74.44 201 ARG A C 1
ATOM 1542 O O . ARG A 1 201 ? 6.531 6.538 21.083 1.00 74.44 201 ARG A O 1
ATOM 1549 N N . ALA A 1 202 ? 4.837 5.043 21.056 1.00 75.00 202 ALA A N 1
ATOM 1550 C CA . ALA A 1 202 ? 4.914 4.735 19.638 1.00 75.00 202 ALA A CA 1
ATOM 1551 C C . ALA A 1 202 ? 3.635 5.193 18.929 1.00 75.00 202 ALA A C 1
ATOM 1553 O O . ALA A 1 202 ? 2.540 4.812 19.328 1.00 75.00 202 ALA A O 1
ATOM 1554 N N . VAL A 1 203 ? 3.771 5.957 17.849 1.00 74.81 203 VAL A N 1
ATOM 1555 C CA . VAL A 1 203 ? 2.700 6.087 16.853 1.00 74.81 203 VAL A CA 1
ATOM 1556 C C . VAL A 1 203 ? 2.982 5.026 15.808 1.00 74.81 203 VAL A C 1
ATOM 1558 O O . VAL A 1 203 ? 3.970 5.142 15.095 1.00 74.81 203 VAL A O 1
ATOM 1561 N N . ALA A 1 204 ? 2.193 3.961 15.768 1.00 79.88 204 ALA A N 1
ATOM 1562 C CA . ALA A 1 204 ? 2.401 2.865 14.828 1.00 79.88 204 ALA A CA 1
ATOM 1563 C C . ALA A 1 204 ? 1.505 2.999 13.598 1.00 79.88 204 ALA A C 1
ATOM 1565 O O . ALA A 1 204 ? 0.416 3.563 13.679 1.00 79.88 204 ALA A O 1
ATOM 1566 N N . GLU A 1 205 ? 1.974 2.453 12.482 1.00 79.75 205 GLU A N 1
ATOM 1567 C CA . GLU A 1 205 ? 1.309 2.477 11.189 1.00 79.75 205 GLU A CA 1
ATOM 1568 C C . GLU A 1 205 ? 1.443 1.121 10.484 1.00 79.75 205 GLU A C 1
ATOM 1570 O O . GLU A 1 205 ? 2.521 0.512 10.476 1.00 79.75 205 GLU A O 1
ATOM 1575 N N . LEU A 1 206 ? 0.348 0.667 9.873 1.00 85.00 206 LEU A N 1
ATOM 1576 C CA . LEU A 1 206 ? 0.348 -0.381 8.855 1.00 85.00 206 LEU A CA 1
ATOM 1577 C C . LEU A 1 206 ? -0.051 0.236 7.514 1.00 85.00 206 LEU A C 1
ATOM 1579 O O . LEU A 1 206 ? -1.204 0.620 7.320 1.00 85.00 206 LEU A O 1
ATOM 1583 N N . THR A 1 207 ? 0.886 0.259 6.576 1.00 83.75 207 THR A N 1
ATOM 1584 C CA . THR A 1 207 ? 0.611 0.607 5.183 1.00 83.75 207 THR A CA 1
ATOM 1585 C C . THR A 1 207 ? 0.338 -0.671 4.408 1.00 83.75 207 THR A C 1
ATOM 1587 O O . THR A 1 207 ? 1.159 -1.590 4.461 1.00 83.75 207 THR A O 1
ATOM 1590 N N . THR A 1 208 ? -0.778 -0.748 3.679 1.00 86.69 208 THR A N 1
ATOM 1591 C CA . THR A 1 208 ? -1.049 -1.853 2.743 1.00 86.69 208 THR A CA 1
ATOM 1592 C C . THR A 1 208 ? -1.719 -1.366 1.475 1.00 86.69 208 THR A C 1
ATOM 1594 O O . THR A 1 208 ? -2.803 -0.783 1.518 1.00 86.69 208 THR A O 1
ATOM 1597 N N . SER A 1 209 ? -1.087 -1.672 0.351 1.00 86.19 209 SER A N 1
ATOM 1598 C CA . SER A 1 209 ? -1.483 -1.227 -0.975 1.00 86.19 209 SER A CA 1
ATOM 1599 C C . SER A 1 209 ? -1.040 -2.273 -1.988 1.00 86.19 209 SER A C 1
ATOM 1601 O O . SER A 1 209 ? 0.142 -2.400 -2.315 1.00 86.19 209 SER A O 1
ATOM 1603 N N . GLY A 1 210 ? -1.965 -3.145 -2.381 1.00 89.00 210 GLY A N 1
ATOM 1604 C CA . GLY A 1 210 ? -1.619 -4.259 -3.255 1.00 89.00 210 GLY A CA 1
ATOM 1605 C C . GLY A 1 210 ? -2.672 -5.339 -3.419 1.00 89.00 210 GLY A C 1
ATOM 1606 O O . GLY A 1 210 ? -2.309 -6.516 -3.517 1.00 89.00 210 GLY A O 1
ATOM 1607 N N . LEU A 1 211 ? -3.957 -4.969 -3.427 1.00 90.88 211 LEU A N 1
ATOM 1608 C CA . LEU A 1 211 ? -5.048 -5.937 -3.553 1.00 90.88 211 LEU A CA 1
ATOM 1609 C C . LEU A 1 211 ? -5.067 -6.648 -4.913 1.00 90.88 211 LEU A C 1
ATOM 1611 O O . LEU A 1 211 ? -5.356 -7.846 -4.985 1.00 90.88 211 LEU A O 1
ATOM 1615 N N . SER A 1 212 ? -4.749 -5.916 -5.977 1.00 87.19 212 SER A N 1
ATOM 1616 C CA . SER A 1 212 ? -4.719 -6.420 -7.358 1.00 87.19 212 SER A CA 1
ATOM 1617 C C . SER A 1 212 ? -3.319 -6.364 -7.977 1.00 87.19 212 SER A C 1
ATOM 1619 O O . SER A 1 212 ? -2.890 -7.325 -8.619 1.00 87.19 212 SER A O 1
ATOM 1621 N N . HIS A 1 213 ? -2.556 -5.311 -7.670 1.00 86.50 213 HIS A N 1
ATOM 1622 C CA . HIS A 1 213 ? -1.190 -5.108 -8.147 1.00 86.50 213 HIS A CA 1
ATOM 1623 C C . HIS A 1 213 ? -0.299 -4.452 -7.094 1.00 86.50 213 HIS A C 1
ATOM 1625 O O . HIS A 1 213 ? -0.728 -3.608 -6.322 1.00 86.50 213 HIS A O 1
ATOM 1631 N N . ALA A 1 214 ? 0.976 -4.827 -7.093 1.00 84.94 214 ALA A N 1
ATOM 1632 C CA . ALA A 1 214 ? 2.021 -4.271 -6.244 1.00 84.94 214 ALA A CA 1
ATOM 1633 C C . ALA A 1 214 ? 3.341 -4.181 -7.030 1.00 84.94 214 ALA A C 1
ATOM 1635 O O . ALA A 1 214 ? 3.527 -4.875 -8.036 1.00 84.94 214 ALA A O 1
ATOM 1636 N N . TRP A 1 215 ? 4.304 -3.387 -6.552 1.00 77.50 215 TRP A N 1
ATOM 1637 C CA . TRP A 1 215 ? 5.600 -3.159 -7.216 1.00 77.50 215 TRP A CA 1
ATOM 1638 C C . TRP A 1 215 ? 6.325 -4.439 -7.648 1.00 77.50 215 TRP A C 1
ATOM 1640 O O . TRP A 1 215 ? 6.942 -4.508 -8.712 1.00 77.50 215 TRP A O 1
ATOM 1650 N N . GLY A 1 216 ? 6.287 -5.452 -6.789 1.00 72.75 216 GLY A N 1
ATOM 1651 C CA . GLY A 1 216 ? 6.956 -6.734 -6.953 1.00 72.75 216 GLY A CA 1
ATOM 1652 C C . GLY A 1 216 ? 6.019 -7.869 -7.344 1.00 72.75 216 GLY A C 1
ATOM 1653 O O . GLY A 1 216 ? 6.461 -9.016 -7.356 1.00 72.75 216 GLY A O 1
ATOM 1654 N N . SER A 1 217 ? 4.737 -7.620 -7.620 1.00 70.19 217 SER A N 1
ATOM 1655 C CA . SER A 1 217 ? 3.782 -8.645 -8.064 1.00 70.19 217 SER A CA 1
ATOM 1656 C C . SER A 1 217 ? 2.584 -8.010 -8.763 1.00 70.19 217 SER A C 1
ATOM 1658 O O . SER A 1 217 ? 1.757 -7.367 -8.132 1.00 70.19 217 SER A O 1
ATOM 1660 N N . ARG A 1 218 ? 2.473 -8.268 -10.061 1.00 66.62 218 ARG A N 1
ATOM 1661 C CA . ARG A 1 218 ? 1.296 -8.024 -10.901 1.00 66.62 218 ARG A CA 1
ATOM 1662 C C . ARG A 1 218 ? 1.096 -9.286 -11.738 1.00 66.62 218 ARG A C 1
ATOM 1664 O O . ARG A 1 218 ? 2.056 -10.054 -11.880 1.00 66.62 218 ARG A O 1
ATOM 1671 N N . ASP A 1 219 ? -0.104 -9.539 -12.248 1.00 54.66 219 ASP A N 1
ATOM 1672 C CA . ASP A 1 219 ? -0.326 -10.686 -13.133 1.00 54.66 219 ASP A CA 1
ATOM 1673 C C . ASP A 1 219 ? 0.684 -10.642 -14.310 1.00 54.66 219 ASP A C 1
ATOM 1675 O O . ASP A 1 219 ? 0.676 -9.683 -15.093 1.00 54.66 219 ASP A O 1
ATOM 1679 N N . PRO A 1 220 ? 1.589 -11.639 -14.447 1.00 47.19 220 PRO A N 1
ATOM 1680 C CA . PRO A 1 220 ? 2.581 -11.675 -15.520 1.00 47.19 220 PRO A CA 1
ATOM 1681 C C . PRO A 1 220 ? 1.961 -11.699 -16.919 1.00 47.19 220 PRO A C 1
ATOM 1683 O O . PRO A 1 220 ? 2.660 -11.406 -17.887 1.00 47.19 220 PRO A O 1
ATOM 1686 N N . ALA A 1 221 ? 0.685 -12.078 -17.038 1.00 45.38 221 ALA A N 1
ATOM 1687 C CA . ALA A 1 221 ? -0.004 -12.175 -18.316 1.00 45.38 221 ALA A CA 1
ATOM 1688 C C . ALA A 1 221 ? -0.240 -10.812 -18.984 1.00 45.38 221 ALA A C 1
ATOM 1690 O O . ALA A 1 221 ? -0.434 -10.780 -20.197 1.00 45.38 221 ALA A O 1
ATOM 1691 N N . PHE A 1 222 ? -0.199 -9.702 -18.236 1.00 51.03 222 PHE A N 1
ATOM 1692 C CA . PHE A 1 222 ? -0.703 -8.431 -18.753 1.00 51.03 222 PHE A CA 1
ATOM 1693 C C . PHE A 1 222 ? 0.360 -7.404 -19.167 1.00 51.03 222 PHE A C 1
ATOM 1695 O O . PHE A 1 222 ? 0.061 -6.626 -20.068 1.00 51.03 222 PHE A O 1
ATOM 1702 N N . TYR A 1 223 ? 1.594 -7.395 -18.626 1.00 54.00 223 TYR A N 1
ATOM 1703 C CA . TYR A 1 223 ? 2.522 -6.283 -18.942 1.00 54.00 223 TYR A CA 1
ATOM 1704 C C . TYR A 1 223 ? 4.043 -6.561 -18.974 1.00 54.00 223 TYR A C 1
ATOM 1706 O O . TYR A 1 223 ? 4.735 -5.885 -19.735 1.00 54.00 223 TYR A O 1
ATOM 1714 N N . ASP A 1 224 ? 4.608 -7.533 -18.236 1.00 58.78 224 ASP A N 1
ATOM 1715 C CA . ASP A 1 224 ? 6.076 -7.642 -18.086 1.00 58.78 224 ASP A CA 1
ATOM 1716 C C . ASP A 1 224 ? 6.662 -9.028 -18.409 1.00 58.78 224 ASP A C 1
ATOM 1718 O O . ASP A 1 224 ? 6.172 -10.069 -17.974 1.00 58.78 224 ASP A O 1
ATOM 1722 N N . SER A 1 225 ? 7.829 -9.052 -19.064 1.00 71.56 225 SER A N 1
ATOM 1723 C CA . SER A 1 225 ? 8.655 -10.266 -19.125 1.00 71.56 225 SER A CA 1
ATOM 1724 C C . SER A 1 225 ? 9.206 -10.635 -17.736 1.00 71.56 225 SER A C 1
ATOM 1726 O O . SER A 1 225 ? 9.459 -9.765 -16.899 1.00 71.56 225 SER A O 1
ATOM 1728 N N . ARG A 1 226 ? 9.504 -11.924 -17.493 1.00 74.50 226 ARG A N 1
ATOM 1729 C CA . ARG A 1 226 ? 10.132 -12.386 -16.230 1.00 74.50 226 ARG A CA 1
ATOM 1730 C C . ARG A 1 226 ? 11.406 -11.608 -15.872 1.00 74.50 226 ARG A C 1
ATOM 1732 O O . ARG A 1 226 ? 11.706 -11.432 -14.694 1.00 74.50 226 ARG A O 1
ATOM 1739 N N . ALA A 1 227 ? 12.168 -11.178 -16.878 1.00 77.31 227 ALA A N 1
ATOM 1740 C CA . ALA A 1 227 ? 13.378 -10.385 -16.688 1.00 77.31 227 ALA A CA 1
ATOM 1741 C C . ALA A 1 227 ? 13.054 -8.961 -16.212 1.00 77.31 227 ALA A C 1
ATOM 1743 O O . ALA A 1 227 ? 13.638 -8.504 -15.231 1.00 77.31 227 ALA A O 1
ATOM 1744 N N . LEU A 1 228 ? 12.085 -8.299 -16.853 1.00 75.88 228 LEU A N 1
ATOM 1745 C CA . LEU A 1 228 ? 11.641 -6.956 -16.481 1.00 75.88 228 LEU A CA 1
ATOM 1746 C C . LEU A 1 228 ? 11.049 -6.932 -15.067 1.00 75.88 228 LEU A C 1
ATOM 1748 O O . LEU A 1 228 ? 11.394 -6.063 -14.272 1.00 75.88 228 LEU A O 1
ATOM 1752 N N . HIS A 1 229 ? 10.255 -7.942 -14.715 1.00 75.56 229 HIS A N 1
ATOM 1753 C CA . HIS A 1 229 ? 9.719 -8.108 -13.367 1.00 75.56 229 HIS A CA 1
ATOM 1754 C C . HIS A 1 229 ? 10.824 -8.204 -12.298 1.00 75.56 229 HIS A C 1
ATOM 1756 O O . HIS A 1 229 ? 10.810 -7.479 -11.303 1.00 75.56 229 HIS A O 1
ATOM 1762 N N . ARG A 1 230 ? 11.836 -9.059 -12.519 1.00 80.06 230 ARG A N 1
ATOM 1763 C CA . ARG A 1 230 ? 12.989 -9.182 -11.606 1.00 80.06 230 ARG A CA 1
ATOM 1764 C C . ARG A 1 230 ? 13.772 -7.878 -11.494 1.00 80.06 230 ARG A C 1
ATOM 1766 O O . ARG A 1 230 ? 14.226 -7.538 -10.404 1.00 80.06 230 ARG A O 1
ATOM 1773 N N . PHE A 1 231 ? 13.923 -7.157 -12.602 1.00 81.00 231 PHE A N 1
ATOM 1774 C CA . PHE A 1 231 ? 14.594 -5.864 -12.617 1.00 81.00 231 PHE A CA 1
ATOM 1775 C C . PHE A 1 231 ? 13.828 -4.812 -11.806 1.00 81.00 231 PHE A C 1
ATOM 1777 O O . PHE A 1 231 ? 14.435 -4.173 -10.951 1.00 81.00 231 PHE A O 1
ATOM 1784 N N . LYS A 1 232 ? 12.506 -4.679 -11.997 1.00 78.19 232 LYS A N 1
ATOM 1785 C CA . LYS A 1 232 ? 11.654 -3.777 -11.199 1.00 78.19 232 LYS A CA 1
ATOM 1786 C C . LYS A 1 232 ? 11.766 -4.089 -9.709 1.00 78.19 232 LYS A C 1
ATOM 1788 O O . LYS A 1 232 ? 12.018 -3.196 -8.906 1.00 78.19 232 LYS A O 1
ATOM 1793 N N . HIS A 1 233 ? 11.683 -5.368 -9.346 1.00 80.12 233 HIS A N 1
ATOM 1794 C CA . HIS A 1 233 ? 11.816 -5.792 -7.955 1.00 80.12 233 HIS A CA 1
ATOM 1795 C C . HIS A 1 233 ? 13.204 -5.466 -7.375 1.00 80.12 233 HIS A C 1
ATOM 1797 O O . HIS A 1 233 ? 13.305 -5.005 -6.240 1.00 80.12 233 HIS A O 1
ATOM 1803 N N . PHE A 1 234 ? 14.285 -5.678 -8.134 1.00 84.44 234 PHE A N 1
ATOM 1804 C CA . PHE A 1 234 ? 15.633 -5.268 -7.729 1.00 84.44 234 PHE A CA 1
ATOM 1805 C C . PHE A 1 234 ? 15.727 -3.749 -7.536 1.00 84.44 234 PHE A C 1
ATOM 1807 O O . PHE A 1 234 ? 16.202 -3.296 -6.494 1.00 84.44 234 PHE A O 1
ATOM 1814 N N . ALA A 1 235 ? 15.235 -2.972 -8.503 1.00 83.38 235 ALA A N 1
ATOM 1815 C CA . ALA A 1 235 ? 15.254 -1.517 -8.452 1.00 83.38 235 ALA A CA 1
ATOM 1816 C C . ALA A 1 235 ? 14.500 -0.988 -7.226 1.00 83.38 235 ALA A C 1
ATOM 1818 O O . ALA A 1 235 ? 15.024 -0.131 -6.520 1.00 83.38 235 ALA A O 1
ATOM 1819 N N . MET A 1 236 ? 13.334 -1.559 -6.910 1.00 80.38 236 MET A N 1
ATOM 1820 C CA . MET A 1 236 ? 12.551 -1.171 -5.736 1.00 80.38 236 MET A CA 1
ATOM 1821 C C . MET A 1 236 ? 13.214 -1.561 -4.416 1.00 80.38 236 MET A C 1
ATOM 1823 O O . MET A 1 236 ? 13.191 -0.778 -3.471 1.00 80.38 236 MET A O 1
ATOM 1827 N N . VAL A 1 237 ? 13.885 -2.714 -4.343 1.00 82.44 237 VAL A N 1
ATOM 1828 C CA . VAL A 1 237 ? 14.668 -3.084 -3.151 1.00 82.44 237 VAL A CA 1
ATOM 1829 C C . VAL A 1 237 ? 15.816 -2.101 -2.915 1.00 82.44 237 VAL A C 1
ATOM 1831 O O . VAL A 1 237 ? 16.023 -1.655 -1.785 1.00 82.44 237 VAL A O 1
ATOM 1834 N N . VAL A 1 2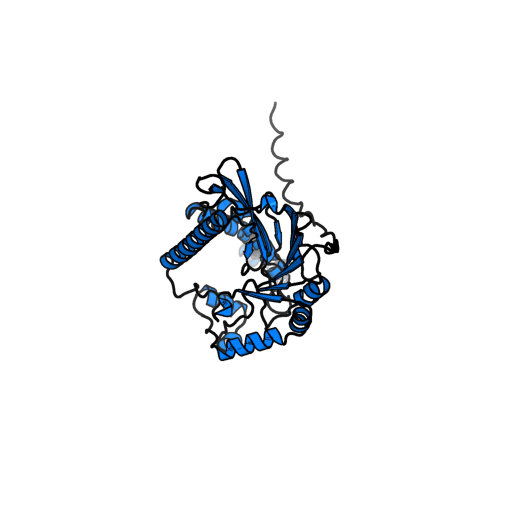38 ? 16.548 -1.736 -3.973 1.00 84.44 238 VAL A N 1
ATOM 1835 C CA . VAL A 1 238 ? 17.635 -0.744 -3.906 1.00 84.44 238 VAL A CA 1
ATOM 1836 C C . VAL A 1 238 ? 17.093 0.628 -3.510 1.00 84.44 238 VAL A C 1
ATOM 1838 O O . VAL A 1 238 ? 17.640 1.260 -2.606 1.00 84.44 238 VAL A O 1
ATOM 1841 N N . HIS A 1 239 ? 16.001 1.057 -4.144 1.00 81.56 239 HIS A N 1
ATOM 1842 C CA . HIS A 1 239 ? 15.313 2.310 -3.853 1.00 81.56 239 HIS A CA 1
ATOM 1843 C C . HIS A 1 239 ? 14.928 2.397 -2.376 1.00 81.56 239 HIS A C 1
ATOM 1845 O O . HIS A 1 239 ? 15.341 3.333 -1.695 1.00 81.56 239 HIS A O 1
ATOM 1851 N N . GLN A 1 240 ? 14.236 1.386 -1.844 1.00 76.94 240 GLN A N 1
ATOM 1852 C CA . GLN A 1 240 ? 13.840 1.359 -0.436 1.00 76.94 240 GLN A CA 1
ATOM 1853 C C . GLN A 1 240 ? 15.055 1.318 0.501 1.00 76.94 240 GLN A C 1
ATOM 1855 O O . GLN A 1 240 ? 15.108 2.029 1.505 1.00 76.94 240 GLN A O 1
ATOM 1860 N N . PHE A 1 241 ? 16.083 0.533 0.162 1.00 79.19 241 PHE A N 1
ATOM 1861 C CA . PHE A 1 241 ? 17.300 0.424 0.969 1.00 79.19 241 PHE A CA 1
ATOM 1862 C C . PHE A 1 241 ? 18.064 1.749 1.089 1.00 79.19 241 PHE A C 1
ATOM 1864 O O . PHE A 1 241 ? 18.604 2.053 2.157 1.00 79.19 241 PHE A O 1
ATOM 1871 N N . ILE A 1 242 ? 18.154 2.512 -0.001 1.00 79.69 242 ILE A N 1
ATOM 1872 C CA . ILE A 1 242 ? 18.888 3.777 -0.042 1.00 79.69 242 ILE A CA 1
ATOM 1873 C C . ILE A 1 242 ? 18.016 4.890 0.521 1.00 79.69 242 ILE A C 1
ATOM 1875 O O . ILE A 1 242 ? 18.431 5.570 1.459 1.00 79.69 242 ILE A O 1
ATOM 1879 N N . LEU A 1 243 ? 16.797 5.064 0.008 1.00 76.56 243 LEU A N 1
ATOM 1880 C CA . LEU A 1 243 ? 15.959 6.189 0.402 1.00 76.56 243 LEU A CA 1
ATOM 1881 C C . LEU A 1 243 ? 15.550 6.138 1.870 1.00 76.56 243 LEU A C 1
ATOM 1883 O O . LEU A 1 243 ? 15.461 7.197 2.472 1.00 76.56 243 LEU A O 1
ATOM 1887 N N . ARG A 1 244 ? 15.433 4.977 2.521 1.00 71.38 244 ARG A N 1
ATOM 1888 C CA . ARG A 1 244 ? 15.238 4.948 3.986 1.00 71.38 244 ARG A CA 1
ATOM 1889 C C . ARG A 1 244 ? 16.371 5.617 4.781 1.00 71.38 244 ARG A C 1
ATOM 1891 O O . ARG A 1 244 ? 16.209 6.043 5.916 1.00 71.38 244 ARG A O 1
ATOM 1898 N N . ARG A 1 245 ? 17.582 5.680 4.217 1.00 72.88 245 ARG A N 1
ATOM 1899 C CA . ARG A 1 245 ? 18.741 6.266 4.906 1.00 72.88 245 ARG A CA 1
ATOM 1900 C C . ARG A 1 245 ? 18.810 7.779 4.740 1.00 72.88 245 ARG A C 1
ATOM 1902 O O . ARG A 1 245 ? 19.419 8.443 5.584 1.00 72.88 245 ARG A O 1
ATOM 1909 N N . PHE A 1 246 ? 18.234 8.278 3.648 1.00 68.31 246 PHE A N 1
ATOM 1910 C CA . PHE A 1 246 ? 18.366 9.658 3.191 1.00 68.31 246 PHE A CA 1
ATOM 1911 C C . PHE A 1 246 ? 17.056 10.443 3.195 1.00 68.31 246 PHE A C 1
ATOM 1913 O O . PHE A 1 246 ? 17.130 11.660 3.266 1.00 68.31 246 PHE A O 1
ATOM 1920 N N . VAL A 1 247 ? 15.905 9.772 3.093 1.00 64.50 247 VAL A N 1
ATOM 1921 C CA . VAL A 1 247 ? 14.570 10.331 2.811 1.00 64.50 247 VAL A CA 1
ATOM 1922 C C . VAL A 1 247 ? 13.521 9.848 3.807 1.00 64.50 247 VAL A C 1
ATOM 1924 O O . VAL A 1 247 ? 12.917 10.668 4.490 1.00 64.50 247 VAL A O 1
ATOM 1927 N N . TRP A 1 248 ? 13.327 8.534 3.913 1.00 63.53 248 TRP A N 1
ATOM 1928 C CA . TRP A 1 248 ? 12.257 7.934 4.711 1.00 63.53 248 TRP A CA 1
ATOM 1929 C C . TRP A 1 248 ? 12.799 7.470 6.055 1.00 63.53 248 TRP A C 1
ATOM 1931 O O . TRP A 1 248 ? 13.420 6.422 6.168 1.00 63.53 248 TRP A O 1
ATOM 1941 N N . THR A 1 249 ? 12.589 8.266 7.091 1.00 55.19 249 THR A N 1
ATOM 1942 C CA . THR A 1 249 ? 13.059 7.955 8.451 1.00 55.19 249 THR A CA 1
ATOM 1943 C C . THR A 1 249 ? 11.975 7.295 9.314 1.00 55.19 249 THR A C 1
ATOM 1945 O O . THR A 1 249 ? 12.199 7.006 10.488 1.00 55.19 249 THR A O 1
ATOM 1948 N N . TYR A 1 250 ? 10.819 7.012 8.708 1.00 55.53 250 TYR A N 1
ATOM 1949 C CA . TYR A 1 250 ? 9.628 6.410 9.301 1.00 55.53 250 TYR A CA 1
ATOM 1950 C C . TYR A 1 250 ? 9.762 4.894 9.431 1.00 55.53 250 TYR A C 1
ATOM 1952 O O . TYR A 1 250 ? 9.033 4.162 8.783 1.00 55.53 250 TYR A O 1
ATOM 1960 N N . GLN A 1 251 ? 10.728 4.379 10.193 1.00 55.00 251 GLN A N 1
ATOM 1961 C CA . GLN A 1 251 ? 10.872 2.926 10.293 1.00 55.00 251 GLN A CA 1
ATOM 1962 C C . GLN A 1 251 ? 11.183 2.441 11.698 1.00 55.00 251 GLN A C 1
ATOM 1964 O O . GLN A 1 251 ? 12.042 2.955 12.416 1.00 55.00 251 GLN A O 1
ATOM 1969 N N . LEU A 1 252 ? 10.524 1.334 12.028 1.00 56.12 252 LEU A N 1
ATOM 1970 C CA . LEU A 1 252 ? 10.949 0.442 13.088 1.00 56.12 252 LEU A CA 1
ATOM 1971 C C . LEU A 1 252 ? 12.381 -0.049 12.827 1.00 56.12 252 LEU A C 1
ATOM 1973 O O . LEU A 1 252 ? 12.750 -0.254 11.664 1.00 56.12 252 LEU A O 1
ATOM 1977 N N . PRO A 1 253 ? 13.183 -0.323 13.874 1.00 49.34 253 PRO A N 1
ATOM 1978 C CA . PRO A 1 253 ? 14.478 -0.972 13.703 1.00 49.34 253 PRO A CA 1
ATOM 1979 C C . PRO A 1 253 ? 14.325 -2.254 12.867 1.00 49.34 253 PRO A C 1
ATOM 1981 O O . PRO A 1 253 ? 13.697 -3.217 13.302 1.00 49.34 253 PRO A O 1
ATOM 1984 N N . GLY A 1 254 ? 14.868 -2.250 11.645 1.00 51.91 254 GLY A N 1
ATOM 1985 C CA . GLY A 1 254 ? 14.796 -3.377 10.709 1.00 51.91 254 GLY A CA 1
ATOM 1986 C C . GLY A 1 254 ? 13.994 -3.151 9.420 1.00 51.91 254 GLY A C 1
ATOM 1987 O O . GLY A 1 254 ? 14.117 -3.997 8.539 1.00 51.91 254 GLY A O 1
ATOM 1988 N N . GLY A 1 255 ? 13.242 -2.047 9.279 1.00 56.31 255 GLY A N 1
ATOM 1989 C CA . GLY A 1 255 ? 12.714 -1.546 7.994 1.00 56.31 255 GLY A CA 1
ATOM 1990 C C . GLY A 1 255 ? 12.077 -2.606 7.092 1.00 56.31 255 GLY A C 1
ATOM 1991 O O . GLY A 1 255 ? 12.557 -2.843 5.978 1.00 56.31 255 GLY A O 1
ATOM 1992 N N . ARG A 1 256 ? 11.066 -3.316 7.607 1.00 70.44 256 ARG A N 1
ATOM 1993 C CA . ARG A 1 256 ? 10.466 -4.460 6.914 1.00 70.44 256 ARG A CA 1
ATOM 1994 C C . ARG A 1 256 ? 9.302 -4.003 6.035 1.00 70.44 256 ARG A C 1
ATOM 1996 O O . ARG A 1 256 ? 8.282 -3.559 6.549 1.00 70.44 256 ARG A O 1
ATOM 2003 N N . TYR A 1 257 ? 9.452 -4.199 4.731 1.00 77.56 257 TYR A N 1
ATOM 2004 C CA . TYR A 1 257 ? 8.426 -3.961 3.720 1.00 77.56 257 TYR A CA 1
ATOM 2005 C C . TYR A 1 257 ? 8.180 -5.233 2.897 1.00 77.56 257 TYR A C 1
ATOM 2007 O O . TYR A 1 257 ? 9.014 -6.144 2.858 1.00 77.56 257 TYR A O 1
ATOM 2015 N N . HIS A 1 258 ? 7.043 -5.293 2.213 1.00 85.06 258 HIS A N 1
ATOM 2016 C CA . HIS A 1 258 ? 6.675 -6.369 1.304 1.00 85.06 258 HIS A CA 1
ATOM 2017 C C . HIS A 1 258 ? 6.216 -5.795 -0.036 1.00 85.06 258 HIS A C 1
ATOM 2019 O O . HIS A 1 258 ? 5.239 -5.060 -0.094 1.00 85.06 258 HIS A O 1
ATOM 2025 N N . LEU A 1 259 ? 6.918 -6.146 -1.117 1.00 84.31 259 LEU A N 1
ATOM 2026 C CA . LEU A 1 259 ? 6.638 -5.630 -2.464 1.00 84.31 259 LEU A CA 1
ATOM 2027 C C . LEU A 1 259 ? 5.614 -6.471 -3.242 1.00 84.31 259 LEU A C 1
ATOM 2029 O O . LEU A 1 259 ? 5.242 -6.097 -4.348 1.00 84.31 259 LEU A O 1
ATOM 2033 N N . GLY A 1 260 ? 5.211 -7.634 -2.729 1.00 86.25 260 GLY A N 1
ATOM 2034 C CA . GLY A 1 260 ? 4.213 -8.476 -3.383 1.00 86.25 260 GLY A CA 1
ATOM 2035 C C . GLY A 1 260 ? 2.779 -8.012 -3.120 1.00 86.25 260 GLY A C 1
ATOM 2036 O O . GLY A 1 260 ? 2.545 -7.079 -2.350 1.00 86.25 260 GLY A O 1
ATOM 2037 N N . LEU A 1 261 ? 1.821 -8.703 -3.749 1.00 90.38 261 LEU A N 1
ATOM 2038 C CA . LEU A 1 261 ? 0.393 -8.513 -3.474 1.00 90.38 261 LEU A CA 1
ATOM 2039 C C . LEU A 1 261 ? 0.130 -8.676 -1.987 1.00 90.38 261 LEU A C 1
ATOM 2041 O O . LEU A 1 261 ? 0.605 -9.649 -1.388 1.00 90.38 261 LEU A O 1
ATOM 2045 N N . ASN A 1 262 ? -0.611 -7.731 -1.424 1.00 93.06 262 ASN A N 1
ATOM 2046 C CA . ASN A 1 262 ? -0.746 -7.607 0.010 1.00 93.06 262 ASN A CA 1
ATOM 2047 C C . ASN A 1 262 ? -2.112 -7.091 0.461 1.00 93.06 262 ASN A C 1
ATOM 2049 O O . ASN A 1 262 ? -2.829 -6.429 -0.283 1.00 93.06 262 ASN A O 1
ATOM 2053 N N . ALA A 1 263 ? -2.458 -7.429 1.699 1.00 95.44 263 ALA A N 1
ATOM 2054 C CA . ALA A 1 263 ? -3.564 -6.835 2.438 1.00 95.44 263 ALA A CA 1
ATOM 2055 C C . ALA A 1 263 ? -3.223 -6.796 3.928 1.00 95.44 263 ALA A C 1
ATOM 2057 O O . ALA A 1 263 ? -2.450 -7.627 4.422 1.00 95.44 263 ALA A O 1
ATOM 2058 N N . GLY A 1 264 ? -3.796 -5.824 4.626 1.00 94.38 264 GLY A N 1
ATOM 2059 C CA . GLY A 1 264 ? -3.589 -5.612 6.047 1.00 94.38 264 GLY A CA 1
ATOM 2060 C C . GLY A 1 264 ? -4.535 -6.449 6.891 1.00 94.38 264 GLY A C 1
ATOM 2061 O O . GLY A 1 264 ? -5.671 -6.724 6.505 1.00 94.38 264 GLY A O 1
ATOM 2062 N N . GLU A 1 265 ? -4.065 -6.844 8.064 1.00 95.81 265 GLU A N 1
ATOM 2063 C CA . GLU A 1 265 ? -4.868 -7.509 9.080 1.00 95.81 265 GLU A CA 1
ATOM 2064 C C . GLU A 1 265 ? -4.446 -7.025 10.466 1.00 95.81 265 GLU A C 1
ATOM 2066 O O . GLU A 1 265 ? -3.270 -7.090 10.820 1.00 95.81 265 GLU A O 1
ATOM 2071 N N . LEU A 1 266 ? -5.414 -6.560 11.248 1.00 95.00 266 LEU A N 1
ATOM 2072 C CA . LEU A 1 266 ? -5.244 -6.126 12.627 1.00 95.00 266 LEU A CA 1
ATOM 2073 C C . LEU A 1 266 ? -6.081 -7.023 13.535 1.00 95.00 266 LEU A C 1
ATOM 2075 O O . LEU A 1 266 ? -7.295 -7.065 13.379 1.00 95.00 266 LEU A O 1
ATOM 2079 N N . ASP A 1 267 ? -5.455 -7.696 14.495 1.00 95.25 267 ASP A N 1
ATOM 2080 C CA . ASP A 1 267 ? -6.152 -8.327 15.618 1.00 95.25 267 ASP A CA 1
ATOM 2081 C C . ASP A 1 267 ? -6.041 -7.399 16.831 1.00 95.25 267 ASP A C 1
ATOM 2083 O O . ASP A 1 267 ? -4.967 -7.286 17.425 1.00 95.25 267 ASP A O 1
ATOM 2087 N N . VAL A 1 268 ? -7.135 -6.725 17.186 1.00 94.06 268 VAL A N 1
ATOM 2088 C CA . VAL A 1 268 ? -7.218 -5.845 18.359 1.00 94.06 268 VAL A CA 1
ATOM 2089 C C . VAL A 1 268 ? -7.866 -6.610 19.503 1.00 94.06 268 VAL A C 1
ATOM 2091 O O . VAL A 1 268 ? -9.045 -6.950 19.430 1.00 94.06 268 VAL A O 1
ATOM 2094 N N . ASP A 1 269 ? -7.108 -6.871 20.561 1.00 93.94 269 ASP A N 1
ATOM 2095 C CA . ASP A 1 269 ? -7.575 -7.554 21.762 1.00 93.94 269 ASP A CA 1
ATOM 2096 C C . ASP A 1 269 ? -7.555 -6.582 22.944 1.00 93.94 269 ASP A C 1
ATOM 2098 O O . ASP A 1 269 ? -6.507 -6.304 23.535 1.00 93.94 269 ASP A O 1
ATOM 2102 N N . ALA A 1 270 ? -8.726 -6.030 23.262 1.00 88.81 270 ALA A N 1
ATOM 2103 C CA . ALA A 1 270 ? -8.875 -5.079 24.357 1.00 88.81 270 ALA A CA 1
ATOM 2104 C C . ALA A 1 270 ? -8.692 -5.736 25.734 1.00 88.81 270 ALA A C 1
ATOM 2106 O O . ALA A 1 270 ? -8.216 -5.072 26.651 1.00 88.81 270 ALA A O 1
ATOM 2107 N N . GLU A 1 271 ? -9.028 -7.024 25.879 1.00 90.88 271 GLU A N 1
ATOM 2108 C CA . GLU A 1 271 ? -8.891 -7.755 27.144 1.00 90.88 271 GLU A CA 1
ATOM 2109 C C . GLU A 1 271 ? -7.428 -8.090 27.431 1.00 90.88 271 GLU A C 1
ATOM 2111 O O . GLU A 1 271 ? -6.939 -7.865 28.536 1.00 90.88 271 GLU A O 1
ATOM 2116 N N . ALA A 1 272 ? -6.706 -8.574 26.419 1.00 90.81 272 ALA A N 1
ATOM 2117 C CA . ALA A 1 272 ? -5.273 -8.826 26.522 1.00 90.81 272 ALA A CA 1
ATOM 2118 C C . ALA A 1 272 ? -4.436 -7.536 26.466 1.00 90.81 272 ALA A C 1
ATOM 2120 O O . ALA A 1 272 ? -3.232 -7.574 26.715 1.00 90.81 272 ALA A O 1
ATOM 2121 N N . GLY A 1 273 ? -5.044 -6.404 26.098 1.00 92.00 273 GLY A N 1
ATOM 2122 C CA . GLY A 1 273 ? -4.349 -5.133 25.936 1.00 92.00 273 GLY A CA 1
ATOM 2123 C C . GLY A 1 273 ? -3.343 -5.152 24.785 1.00 92.00 273 GLY A C 1
ATOM 2124 O O . GLY A 1 273 ? -2.288 -4.527 24.895 1.00 92.00 273 GLY A O 1
ATOM 2125 N N . THR A 1 274 ? -3.626 -5.864 23.687 1.00 93.56 274 THR A N 1
ATOM 2126 C CA . THR A 1 274 ? -2.693 -6.011 22.554 1.00 93.56 274 THR A CA 1
ATOM 2127 C C . THR A 1 274 ? -3.311 -5.674 21.201 1.00 93.56 274 THR A C 1
ATOM 2129 O O . THR A 1 274 ? -4.516 -5.786 20.989 1.00 93.56 274 THR A O 1
ATOM 2132 N N . LEU A 1 275 ? -2.455 -5.274 20.263 1.00 93.19 275 LEU A N 1
ATOM 2133 C CA . LEU A 1 275 ? -2.763 -5.152 18.843 1.00 93.19 275 LEU A CA 1
ATOM 2134 C C . LEU A 1 275 ? -1.704 -5.915 18.052 1.00 93.19 275 LEU A C 1
ATOM 2136 O O . LEU A 1 275 ? -0.514 -5.614 18.161 1.00 93.19 275 LEU A O 1
ATOM 2140 N N . VAL A 1 276 ? -2.122 -6.884 17.241 1.00 94.12 276 VAL A N 1
ATOM 2141 C CA . VAL A 1 276 ? -1.241 -7.575 16.289 1.00 94.12 276 VAL A CA 1
ATOM 2142 C C . VAL A 1 276 ? -1.544 -7.068 14.888 1.00 94.12 276 VAL A C 1
ATOM 2144 O O . VAL A 1 276 ? -2.639 -7.301 14.388 1.00 94.12 276 VAL A O 1
ATOM 2147 N N . ALA A 1 277 ? -0.582 -6.409 14.244 1.00 92.50 277 ALA A N 1
ATOM 2148 C CA . ALA A 1 277 ? -0.703 -5.991 12.851 1.00 92.50 277 ALA A CA 1
ATOM 2149 C C . ALA A 1 277 ? 0.096 -6.918 11.939 1.00 92.50 277 ALA A C 1
ATOM 2151 O O . ALA A 1 277 ? 1.252 -7.252 12.224 1.00 92.50 277 ALA A O 1
ATOM 2152 N N . ARG A 1 278 ? -0.510 -7.304 10.817 1.00 94.06 278 ARG A N 1
ATOM 2153 C CA . ARG A 1 278 ? 0.078 -8.182 9.809 1.00 94.06 278 ARG A CA 1
ATOM 2154 C C . ARG A 1 278 ? -0.130 -7.618 8.411 1.00 94.06 278 ARG A C 1
ATOM 2156 O O . ARG A 1 278 ? -1.187 -7.076 8.105 1.00 94.06 278 ARG A O 1
ATOM 2163 N N . ALA A 1 279 ? 0.859 -7.833 7.550 1.00 92.12 279 ALA A N 1
ATOM 2164 C CA . ALA A 1 279 ? 0.673 -7.772 6.106 1.00 92.12 279 ALA A CA 1
ATOM 2165 C C . ALA A 1 279 ? 0.673 -9.202 5.564 1.00 92.12 279 ALA A C 1
ATOM 2167 O O . ALA A 1 279 ? 1.621 -9.961 5.789 1.00 92.12 279 ALA A O 1
ATOM 2168 N N . LEU A 1 280 ? -0.396 -9.574 4.874 1.00 93.56 280 LEU A N 1
ATOM 2169 C CA . LEU A 1 280 ? -0.593 -10.899 4.295 1.00 93.56 280 LEU A CA 1
ATOM 2170 C C . LEU A 1 280 ? -0.205 -10.886 2.823 1.00 93.56 280 LEU A C 1
ATOM 2172 O O . LEU A 1 280 ? -0.509 -9.917 2.144 1.00 93.56 280 LEU A O 1
ATOM 2176 N N . ASP A 1 281 ? 0.383 -11.966 2.312 1.00 90.88 281 ASP A N 1
ATOM 2177 C CA . ASP A 1 281 ? 0.521 -12.163 0.866 1.00 90.88 281 ASP A CA 1
ATOM 2178 C C . ASP A 1 281 ? -0.758 -12.752 0.237 1.00 90.88 281 ASP A C 1
ATOM 2180 O O . ASP A 1 281 ? -1.666 -13.214 0.932 1.00 90.88 281 ASP A O 1
ATOM 2184 N N . HIS A 1 282 ? -0.817 -12.826 -1.096 1.00 87.69 282 HIS A N 1
ATOM 2185 C CA . HIS A 1 282 ? -1.955 -13.423 -1.820 1.00 87.69 282 HIS A CA 1
ATOM 2186 C C . HIS A 1 282 ? -2.264 -14.886 -1.503 1.00 87.69 282 HIS A C 1
ATOM 2188 O O . HIS A 1 282 ? -3.344 -15.359 -1.855 1.00 87.69 282 HIS A O 1
ATOM 2194 N N . ARG A 1 283 ? -1.369 -15.618 -0.835 1.00 87.31 283 ARG A N 1
ATOM 2195 C CA . ARG A 1 283 ? -1.625 -16.990 -0.372 1.00 87.31 283 ARG A CA 1
ATOM 2196 C C . ARG A 1 283 ? -2.158 -17.022 1.061 1.00 87.31 283 ARG A C 1
ATOM 2198 O O . ARG A 1 283 ? -2.565 -18.085 1.525 1.00 87.31 283 ARG A O 1
ATOM 2205 N N . GLY A 1 284 ? -2.193 -15.879 1.744 1.00 87.75 284 GLY A N 1
ATOM 2206 C CA . GLY A 1 284 ? -2.565 -15.745 3.149 1.00 87.75 284 GLY A CA 1
ATOM 2207 C C . GLY A 1 284 ? -1.419 -16.028 4.109 1.00 87.75 284 GLY A C 1
ATOM 2208 O O . GLY A 1 284 ? -1.673 -16.263 5.288 1.00 87.75 284 GLY A O 1
ATOM 2209 N N . ARG A 1 285 ? -0.172 -16.039 3.624 1.00 90.31 285 ARG A N 1
ATOM 2210 C CA . ARG A 1 285 ? 1.004 -16.140 4.492 1.00 90.31 285 ARG A CA 1
ATOM 2211 C C . ARG A 1 285 ? 1.317 -14.768 5.062 1.00 90.31 285 ARG A C 1
ATOM 2213 O O . ARG A 1 285 ? 1.193 -13.760 4.374 1.00 90.31 285 ARG A O 1
ATOM 2220 N N . VAL A 1 286 ? 1.772 -14.749 6.304 1.00 92.31 286 VAL A N 1
ATOM 2221 C CA . VAL A 1 286 ? 2.190 -13.527 6.985 1.00 92.31 286 VAL A CA 1
ATOM 2222 C C . VAL A 1 286 ? 3.542 -13.086 6.418 1.00 92.31 286 VAL A C 1
ATOM 2224 O O . VAL A 1 286 ? 4.556 -13.754 6.616 1.00 92.31 286 VAL A O 1
ATOM 2227 N N . ALA A 1 287 ? 3.546 -11.988 5.665 1.00 89.50 287 ALA A N 1
ATOM 2228 C CA . ALA A 1 287 ? 4.752 -11.390 5.102 1.00 89.50 287 ALA A CA 1
ATOM 2229 C C . ALA A 1 287 ? 5.431 -10.449 6.105 1.00 89.50 287 ALA A C 1
ATOM 2231 O O . ALA A 1 287 ? 6.656 -10.445 6.217 1.00 89.50 287 ALA A O 1
ATOM 2232 N N . LEU A 1 288 ? 4.627 -9.684 6.848 1.00 89.12 288 LEU A N 1
ATOM 2233 C CA . LEU A 1 288 ? 5.053 -8.798 7.929 1.00 89.12 288 LEU A CA 1
ATOM 2234 C C . LEU A 1 288 ? 4.157 -9.045 9.142 1.00 89.12 288 LEU A C 1
ATOM 2236 O O . LEU A 1 288 ? 2.960 -9.251 8.974 1.00 89.12 288 LEU A O 1
ATOM 2240 N N . GLU A 1 289 ? 4.721 -8.999 10.346 1.00 91.75 289 GLU A N 1
ATOM 2241 C CA . GLU A 1 289 ? 3.966 -9.076 11.598 1.00 91.75 289 GLU A CA 1
ATOM 2242 C C . GLU A 1 289 ? 4.667 -8.288 12.692 1.00 91.75 289 GLU A C 1
ATOM 2244 O O . GLU A 1 289 ? 5.901 -8.308 12.798 1.00 91.75 289 GLU A O 1
ATOM 2249 N N . ARG A 1 290 ? 3.859 -7.632 13.522 1.00 88.25 290 ARG A N 1
ATOM 2250 C CA . ARG A 1 290 ? 4.287 -7.092 14.801 1.00 88.25 290 ARG A CA 1
ATOM 2251 C C . ARG A 1 290 ? 3.121 -7.024 15.779 1.00 88.25 290 ARG A C 1
ATOM 2253 O O . ARG A 1 290 ? 1.994 -6.726 15.399 1.00 88.25 290 ARG A O 1
ATOM 2260 N N . THR A 1 291 ? 3.444 -7.237 17.047 1.00 91.19 291 THR A N 1
ATOM 2261 C CA . THR A 1 291 ? 2.543 -7.025 18.176 1.00 91.19 291 THR A CA 1
ATOM 2262 C C . THR A 1 291 ? 2.951 -5.767 18.934 1.00 91.19 291 THR A C 1
ATOM 2264 O O . THR A 1 291 ? 4.143 -5.530 19.143 1.00 91.19 291 THR A O 1
ATOM 2267 N N . TRP A 1 292 ? 1.964 -4.986 19.354 1.00 88.00 292 TRP A N 1
ATOM 2268 C CA . TRP A 1 292 ? 2.098 -3.874 20.291 1.00 88.00 292 TRP A CA 1
ATOM 2269 C C . TRP A 1 292 ? 1.210 -4.120 21.503 1.00 88.00 292 TRP A C 1
ATOM 2271 O O . TRP A 1 292 ? 0.101 -4.639 21.361 1.00 88.00 292 TRP A O 1
ATOM 2281 N N . ALA A 1 293 ? 1.653 -3.684 22.680 1.00 90.44 293 ALA A N 1
ATOM 2282 C CA . ALA A 1 293 ? 0.720 -3.431 23.769 1.00 90.44 293 ALA A CA 1
ATOM 2283 C C . ALA A 1 293 ? -0.091 -2.158 23.458 1.00 90.44 293 ALA A C 1
ATOM 2285 O O . ALA A 1 293 ? 0.464 -1.159 22.998 1.00 90.44 293 ALA A O 1
ATOM 2286 N N . LEU A 1 294 ? -1.397 -2.153 23.730 1.00 89.31 294 LEU A N 1
ATOM 2287 C CA . LEU A 1 294 ? -2.264 -0.985 23.512 1.00 89.31 294 LEU A CA 1
ATOM 2288 C C . LEU A 1 294 ? -1.816 0.230 24.338 1.00 89.31 294 LEU A C 1
ATOM 2290 O O . LEU A 1 294 ? -2.028 1.372 23.937 1.00 89.31 294 LEU A O 1
ATOM 2294 N N . GLU A 1 295 ? -1.141 -0.009 25.460 1.00 84.62 295 GLU A N 1
ATOM 2295 C CA . GLU A 1 295 ? -0.512 1.029 26.275 1.00 84.62 295 GLU A CA 1
ATOM 2296 C C . GLU A 1 295 ? 0.652 1.723 25.550 1.00 84.62 295 GLU A C 1
ATOM 2298 O O . GLU A 1 295 ? 0.865 2.921 25.736 1.00 84.62 295 GLU A O 1
ATOM 2303 N N . GLU A 1 296 ? 1.404 1.018 24.697 1.00 80.69 296 GLU A N 1
ATOM 2304 C CA . GLU A 1 296 ? 2.491 1.614 23.900 1.00 80.69 296 GLU A CA 1
ATOM 2305 C C . GLU A 1 296 ? 1.959 2.599 22.853 1.00 80.69 296 GLU A C 1
ATOM 2307 O O . GLU A 1 296 ? 2.632 3.583 22.535 1.00 80.69 296 GLU A O 1
ATOM 2312 N N . LEU A 1 297 ? 0.746 2.332 22.363 1.00 81.94 297 LEU A N 1
ATOM 2313 C CA . LEU A 1 297 ? 0.021 3.104 21.352 1.00 81.94 297 LEU A CA 1
ATOM 2314 C C . LEU A 1 297 ? -0.837 4.230 21.955 1.00 81.94 297 LEU A C 1
ATOM 2316 O O . LEU A 1 297 ? -1.514 4.966 21.236 1.00 81.94 297 LEU A O 1
ATOM 2320 N N . HIS A 1 298 ? -0.854 4.351 23.283 1.00 79.88 298 HIS A N 1
ATOM 2321 C CA . HIS A 1 298 ? -1.646 5.355 23.973 1.00 79.88 298 HIS A CA 1
ATOM 2322 C C . HIS A 1 298 ? -1.013 6.749 23.846 1.00 79.88 298 HIS A C 1
ATOM 2324 O O . HIS A 1 298 ? 0.081 6.999 24.354 1.00 79.88 298 HIS A O 1
ATOM 2330 N N . VAL A 1 299 ? -1.724 7.674 23.201 1.00 67.56 299 VAL A N 1
ATOM 2331 C CA . VAL A 1 299 ? -1.265 9.034 22.860 1.00 67.56 299 VAL A CA 1
ATOM 2332 C C . VAL A 1 299 ? -1.583 10.057 23.966 1.00 67.56 299 VAL A C 1
ATOM 2334 O O . VAL A 1 299 ? -1.147 11.202 23.902 1.00 67.56 299 VAL A O 1
ATOM 2337 N N . GLY A 1 300 ? -2.318 9.656 25.007 1.00 60.22 300 GLY A N 1
ATOM 2338 C CA . GLY A 1 300 ? -2.783 10.536 26.078 1.00 60.22 300 GLY A CA 1
ATOM 2339 C C . GLY A 1 300 ? -1.729 11.343 26.837 1.00 60.22 300 GLY A C 1
ATOM 2340 O O . GLY A 1 300 ? -0.548 10.998 26.837 1.00 60.22 300 GLY A O 1
ATOM 2341 N N . ALA A 1 301 ? -2.200 12.424 27.481 1.00 54.56 301 ALA A N 1
ATOM 2342 C CA . ALA A 1 301 ? -1.444 13.580 27.977 1.00 54.56 301 ALA A CA 1
ATOM 2343 C C . ALA A 1 301 ? 0.006 13.266 28.396 1.00 54.56 301 ALA A C 1
ATOM 2345 O O . ALA A 1 301 ? 0.313 12.965 29.556 1.00 54.56 301 ALA A O 1
ATOM 2346 N N . LEU A 1 302 ? 0.927 13.399 27.438 1.00 53.56 302 LEU A N 1
ATOM 2347 C CA . LEU A 1 302 ? 2.322 13.670 27.750 1.00 53.56 302 LEU A CA 1
ATOM 2348 C C . LEU A 1 302 ? 2.305 15.006 28.496 1.00 53.56 302 LEU A C 1
ATOM 2350 O O . LEU A 1 302 ? 1.800 15.990 27.962 1.00 53.56 302 LEU A O 1
ATOM 2354 N N . GLY A 1 303 ? 2.707 15.015 29.770 1.00 52.66 303 GLY A N 1
ATOM 2355 C CA . GLY A 1 303 ? 2.514 16.172 30.653 1.00 52.66 303 GLY A CA 1
ATOM 2356 C C . GLY A 1 303 ? 2.900 17.491 29.975 1.00 52.66 303 GLY A C 1
ATOM 2357 O O . GLY A 1 303 ? 3.938 17.526 29.331 1.00 52.66 303 GLY A O 1
ATOM 2358 N N . ALA A 1 304 ? 2.039 18.510 30.110 1.00 49.94 304 ALA A N 1
ATOM 2359 C CA . ALA A 1 304 ? 2.052 19.878 29.554 1.00 49.94 304 ALA A CA 1
ATOM 2360 C C . ALA A 1 304 ? 3.309 20.357 28.781 1.00 49.94 304 ALA A C 1
ATOM 2362 O O . ALA A 1 304 ? 3.905 21.380 29.114 1.00 49.94 304 ALA A O 1
ATOM 2363 N N . GLY A 1 305 ? 3.695 19.648 27.725 1.00 54.03 305 GLY A N 1
ATOM 2364 C CA . GLY A 1 305 ? 4.862 19.942 26.906 1.00 54.03 305 GLY A CA 1
ATOM 2365 C C . GLY A 1 305 ? 4.633 19.453 25.476 1.00 54.03 305 GLY A C 1
ATOM 2366 O O . GLY A 1 305 ? 3.871 18.506 25.276 1.00 54.03 305 GLY A O 1
ATOM 2367 N N . PRO A 1 306 ? 5.240 20.103 24.471 1.00 55.09 306 PRO A N 1
ATOM 2368 C CA . PRO A 1 306 ? 5.044 19.740 23.071 1.00 55.09 306 PRO A CA 1
ATOM 2369 C C . PRO A 1 306 ? 5.464 18.285 22.816 1.00 55.09 306 PRO A C 1
ATOM 2371 O O . PRO A 1 306 ? 6.542 17.867 23.243 1.00 55.09 306 PRO A O 1
ATOM 2374 N N . LEU A 1 307 ? 4.611 17.521 22.123 1.00 58.25 307 LEU A N 1
ATOM 2375 C CA . LEU A 1 307 ? 4.916 16.161 21.672 1.00 58.25 307 LEU A CA 1
ATOM 2376 C C . LEU A 1 307 ? 6.112 16.223 20.709 1.00 58.25 307 LEU A C 1
ATOM 2378 O O . LEU A 1 307 ? 5.994 16.760 19.609 1.00 58.25 307 LEU A O 1
ATOM 2382 N N . ALA A 1 308 ? 7.264 15.681 21.101 1.00 63.12 308 ALA A N 1
ATOM 2383 C CA . ALA A 1 308 ? 8.417 15.567 20.217 1.00 63.12 308 ALA A CA 1
ATOM 2384 C C . ALA A 1 308 ? 8.441 14.159 19.612 1.00 63.12 308 ALA A C 1
ATOM 2386 O O . ALA A 1 308 ? 9.034 13.234 20.167 1.00 63.12 308 ALA A O 1
ATOM 2387 N N . CYS A 1 309 ? 7.765 13.977 18.479 1.00 62.38 309 CYS A N 1
ATOM 2388 C CA . CYS A 1 309 ? 7.878 12.752 17.694 1.00 62.38 309 CYS A CA 1
ATOM 2389 C C . CYS A 1 309 ? 9.120 12.816 16.813 1.00 62.38 309 CYS A C 1
ATOM 2391 O O . CYS A 1 309 ? 9.283 13.735 16.017 1.00 62.38 309 CYS A O 1
ATOM 2393 N N . ALA A 1 310 ? 10.005 11.835 16.937 1.00 59.84 310 ALA A N 1
ATOM 2394 C CA . ALA A 1 310 ? 11.108 11.643 16.017 1.00 59.84 310 ALA A CA 1
ATOM 2395 C C . ALA A 1 310 ? 10.651 10.687 14.894 1.00 59.84 310 ALA A C 1
ATOM 2397 O O . ALA A 1 310 ? 10.368 9.523 15.195 1.00 59.84 310 ALA A O 1
ATOM 2398 N N . PRO A 1 311 ? 10.602 11.116 13.615 1.00 52.34 311 PRO A N 1
ATOM 2399 C CA . PRO A 1 311 ? 10.799 12.468 13.080 1.00 52.34 311 PRO A CA 1
ATOM 2400 C C . PRO A 1 311 ? 9.501 13.027 12.480 1.00 52.34 311 PRO A C 1
ATOM 2402 O O . PRO A 1 311 ? 9.236 12.934 11.285 1.00 52.34 311 PRO A O 1
ATOM 2405 N N . VAL A 1 312 ? 8.739 13.723 13.310 1.00 45.69 312 VAL A N 1
ATOM 2406 C CA . VAL A 1 312 ? 8.007 14.917 12.901 1.00 45.69 312 VAL A CA 1
ATOM 2407 C C . VAL A 1 312 ? 9.074 16.019 12.837 1.00 45.69 312 VAL A C 1
ATOM 2409 O O . VAL A 1 312 ? 9.662 16.356 13.862 1.00 45.69 312 VAL A O 1
ATOM 2412 N N . ARG A 1 313 ? 9.385 16.510 11.621 1.00 45.34 313 ARG A N 1
ATOM 2413 C CA . ARG A 1 313 ? 10.516 17.405 11.210 1.00 45.34 313 ARG A CA 1
ATOM 2414 C C . ARG A 1 313 ? 11.749 16.755 10.560 1.00 45.34 313 ARG A C 1
ATOM 2416 O O . ARG A 1 313 ? 12.806 17.376 10.484 1.00 45.34 313 ARG A O 1
ATOM 2423 N N . GLY A 1 314 ? 11.615 15.550 10.014 1.00 49.19 314 GLY A N 1
ATOM 2424 C CA . GLY A 1 314 ? 12.667 14.898 9.226 1.00 49.19 314 GLY A CA 1
ATOM 2425 C C . GLY A 1 314 ? 12.354 14.748 7.741 1.00 49.19 314 GLY A C 1
ATOM 2426 O O . GLY A 1 314 ? 12.811 13.773 7.153 1.00 49.19 314 GLY A O 1
ATOM 2427 N N . ALA A 1 315 ? 11.579 15.645 7.112 1.00 52.44 315 ALA A N 1
ATOM 2428 C CA . ALA A 1 315 ? 11.558 15.656 5.650 1.00 52.44 315 ALA A CA 1
ATOM 2429 C C . ALA A 1 315 ? 12.999 15.882 5.193 1.00 52.44 315 ALA A C 1
ATOM 2431 O O . ALA A 1 315 ? 13.618 16.887 5.555 1.00 52.44 315 ALA A O 1
ATOM 2432 N N . ALA A 1 316 ? 13.558 14.917 4.469 1.00 61.03 316 ALA A N 1
ATOM 2433 C CA . ALA A 1 316 ? 14.915 15.048 3.985 1.00 61.03 316 ALA A CA 1
ATOM 2434 C C . ALA A 1 316 ? 15.093 16.378 3.270 1.00 61.03 316 ALA A C 1
ATOM 2436 O O . ALA A 1 316 ? 14.256 16.781 2.457 1.00 61.03 316 ALA A O 1
ATOM 2437 N N . SER A 1 317 ? 16.189 17.063 3.589 1.00 71.75 317 SER A N 1
ATOM 2438 C CA . SER A 1 317 ? 16.538 18.281 2.878 1.00 71.75 317 SER A CA 1
ATOM 2439 C C . SER A 1 317 ? 16.579 17.970 1.380 1.00 71.75 317 SER A C 1
ATOM 2441 O O . SER A 1 317 ? 16.966 16.868 0.980 1.00 71.75 317 SER A O 1
ATOM 2443 N N . ARG A 1 318 ? 16.193 18.929 0.530 1.00 75.50 318 ARG A N 1
ATOM 2444 C CA . ARG A 1 318 ? 16.269 18.754 -0.932 1.00 75.50 318 ARG A CA 1
ATOM 2445 C C . ARG A 1 318 ? 17.625 18.166 -1.387 1.00 75.50 318 ARG A C 1
ATOM 2447 O O . ARG A 1 318 ? 17.600 17.260 -2.216 1.00 75.50 318 ARG A O 1
ATOM 2454 N N . PRO A 1 319 ? 18.784 18.564 -0.813 1.00 79.00 319 PRO A N 1
ATOM 2455 C CA . PRO A 1 319 ? 20.067 17.915 -1.093 1.00 79.00 319 PRO A CA 1
ATOM 2456 C C . PRO A 1 319 ? 20.152 16.441 -0.675 1.00 79.00 319 PRO A C 1
ATOM 2458 O O . PRO A 1 319 ? 20.663 15.627 -1.439 1.00 79.00 319 PRO A O 1
ATOM 2461 N N . ALA A 1 320 ? 19.662 16.076 0.514 1.00 78.69 320 ALA A N 1
ATOM 2462 C CA . ALA A 1 320 ? 19.663 14.687 0.977 1.00 78.69 320 ALA A CA 1
ATOM 2463 C C . ALA A 1 320 ? 18.750 13.804 0.112 1.00 78.69 320 ALA A C 1
ATOM 2465 O O . ALA A 1 320 ? 19.143 12.700 -0.266 1.00 78.69 320 ALA A O 1
ATOM 2466 N N . ALA A 1 321 ? 17.581 14.323 -0.277 1.00 77.44 321 ALA A N 1
ATOM 2467 C CA . ALA A 1 321 ? 16.696 13.659 -1.225 1.00 77.44 321 ALA A CA 1
ATOM 2468 C C . ALA A 1 321 ? 17.375 13.479 -2.589 1.00 77.44 321 ALA A C 1
ATOM 2470 O O . ALA A 1 321 ? 17.474 12.353 -3.074 1.00 77.44 321 ALA A O 1
ATOM 2471 N N . ALA A 1 322 ? 17.925 14.552 -3.169 1.00 79.69 322 ALA A N 1
ATOM 2472 C CA . ALA A 1 322 ? 18.634 14.495 -4.446 1.00 79.69 322 ALA A CA 1
ATOM 2473 C C . ALA A 1 322 ? 19.787 13.477 -4.423 1.00 79.69 322 ALA A C 1
ATOM 2475 O O . ALA A 1 322 ? 19.923 12.682 -5.352 1.00 79.69 322 ALA A O 1
ATOM 2476 N N . LEU A 1 323 ? 20.572 13.444 -3.341 1.00 85.62 323 LEU A N 1
ATOM 2477 C CA . LEU A 1 323 ? 21.651 12.475 -3.163 1.00 85.62 323 LEU A CA 1
ATOM 2478 C C . LEU A 1 323 ? 21.125 11.034 -3.091 1.00 85.62 323 LEU A C 1
ATOM 2480 O O . LEU A 1 323 ? 21.683 10.152 -3.741 1.00 85.62 323 LEU A O 1
ATOM 2484 N N . GLY A 1 324 ? 20.051 10.787 -2.336 1.00 85.44 324 GLY A N 1
ATOM 2485 C CA . GLY A 1 324 ? 19.431 9.465 -2.232 1.00 85.44 324 GLY A CA 1
ATOM 2486 C C . GLY A 1 324 ? 18.912 8.949 -3.578 1.00 85.44 324 GLY A C 1
ATOM 2487 O O . GLY A 1 324 ? 19.181 7.803 -3.952 1.00 85.44 324 GLY A O 1
ATOM 2488 N N . PHE A 1 325 ? 18.224 9.799 -4.345 1.00 83.56 325 PHE A N 1
ATOM 2489 C CA . PHE A 1 325 ? 17.741 9.447 -5.683 1.00 83.56 325 PHE A CA 1
ATOM 2490 C C . PHE A 1 325 ? 18.893 9.236 -6.675 1.00 83.56 325 PHE A C 1
ATOM 2492 O O . PHE A 1 325 ? 18.889 8.244 -7.405 1.00 83.56 325 PHE A O 1
ATOM 2499 N N . ALA A 1 326 ? 19.919 10.092 -6.659 1.00 86.56 326 ALA A N 1
ATOM 2500 C CA . ALA A 1 326 ? 21.103 9.931 -7.503 1.00 86.56 326 ALA A CA 1
ATOM 2501 C C . ALA A 1 326 ? 21.863 8.631 -7.190 1.00 86.56 326 ALA A C 1
ATOM 2503 O O . ALA A 1 326 ? 22.244 7.901 -8.106 1.00 86.56 326 ALA A O 1
ATOM 2504 N N . ALA A 1 327 ? 22.033 8.298 -5.907 1.00 88.94 327 ALA A N 1
ATOM 2505 C CA . ALA A 1 327 ? 22.651 7.046 -5.479 1.00 88.94 327 ALA A CA 1
ATOM 2506 C C . ALA A 1 327 ? 21.828 5.826 -5.921 1.00 88.94 327 ALA A C 1
ATOM 2508 O O . ALA A 1 327 ? 22.392 4.851 -6.417 1.00 88.94 327 ALA A O 1
ATOM 2509 N N . THR A 1 328 ? 20.499 5.897 -5.806 1.00 88.00 328 THR A N 1
ATOM 2510 C CA . THR A 1 328 ? 19.592 4.851 -6.302 1.00 88.00 328 THR A CA 1
ATOM 2511 C C . THR A 1 328 ? 19.775 4.635 -7.799 1.00 88.00 328 THR A C 1
ATOM 2513 O O . THR A 1 328 ? 20.014 3.507 -8.230 1.00 88.00 328 THR A O 1
ATOM 2516 N N . TYR A 1 329 ? 19.742 5.712 -8.587 1.00 90.31 329 TYR A N 1
ATOM 2517 C CA . TYR A 1 329 ? 19.937 5.636 -10.032 1.00 90.31 329 TYR A CA 1
ATOM 2518 C C . TYR A 1 329 ? 21.303 5.046 -10.395 1.00 90.31 329 TYR A C 1
ATOM 2520 O O . TYR A 1 329 ? 21.380 4.148 -11.229 1.00 90.31 329 TYR A O 1
ATOM 2528 N N . ALA A 1 330 ? 22.374 5.482 -9.726 1.00 92.00 330 ALA A N 1
ATOM 2529 C CA . ALA A 1 330 ? 23.720 4.971 -9.965 1.00 92.00 330 ALA A CA 1
ATOM 2530 C C . ALA A 1 330 ? 23.819 3.454 -9.724 1.00 92.00 330 ALA A C 1
ATOM 2532 O O . ALA A 1 330 ? 24.378 2.736 -10.553 1.00 92.00 330 ALA A O 1
ATOM 2533 N N . VAL A 1 331 ? 23.241 2.949 -8.628 1.00 92.62 331 VAL A N 1
ATOM 2534 C CA . VAL A 1 331 ? 23.265 1.513 -8.300 1.00 92.62 331 VAL A CA 1
ATOM 2535 C C . VAL A 1 331 ? 22.405 0.698 -9.266 1.00 92.62 331 VAL A C 1
ATOM 2537 O O . VAL A 1 331 ? 22.825 -0.375 -9.696 1.00 92.62 331 VAL A O 1
ATOM 2540 N N . VAL A 1 332 ? 21.227 1.201 -9.645 1.00 90.19 332 VAL A N 1
ATOM 2541 C CA . VAL A 1 332 ? 20.327 0.512 -10.585 1.00 90.19 332 VAL A CA 1
ATOM 2542 C C . VAL A 1 332 ? 20.895 0.498 -12.009 1.00 90.19 332 VAL A C 1
ATOM 2544 O O . VAL A 1 332 ? 20.772 -0.509 -12.705 1.00 90.19 332 VAL A O 1
ATOM 2547 N N . ALA A 1 333 ? 21.553 1.578 -12.440 1.00 90.12 333 ALA A N 1
ATOM 2548 C CA . ALA A 1 333 ? 22.141 1.690 -13.773 1.00 90.12 333 ALA A CA 1
ATOM 2549 C C . ALA A 1 333 ? 23.484 0.949 -13.909 1.00 90.12 333 ALA A C 1
ATOM 2551 O O . ALA A 1 333 ? 23.835 0.536 -15.015 1.00 90.12 333 ALA A O 1
ATOM 2552 N N . ALA A 1 334 ? 24.233 0.744 -12.819 1.00 91.62 334 ALA A N 1
ATOM 2553 C CA . ALA A 1 334 ? 25.572 0.151 -12.864 1.00 91.62 334 ALA A CA 1
ATOM 2554 C C . ALA A 1 334 ? 25.646 -1.215 -13.587 1.00 91.62 334 ALA A C 1
ATOM 2556 O O . ALA A 1 334 ? 26.535 -1.371 -14.428 1.00 91.62 334 ALA A O 1
ATOM 2557 N N . PRO A 1 335 ? 24.734 -2.187 -13.365 1.00 87.38 335 PRO A N 1
ATOM 2558 C CA . PRO A 1 335 ? 24.741 -3.450 -14.107 1.00 87.38 335 PRO A CA 1
ATOM 2559 C C . PRO A 1 335 ? 24.513 -3.267 -15.612 1.00 87.38 335 PRO A C 1
ATOM 2561 O O . PRO A 1 335 ? 25.140 -3.954 -16.416 1.00 87.38 335 PRO A O 1
ATOM 2564 N N . VAL A 1 336 ? 23.646 -2.324 -15.999 1.00 86.19 336 VAL A N 1
ATOM 2565 C CA . VAL A 1 336 ? 23.341 -2.021 -17.408 1.00 86.19 336 VAL A CA 1
ATOM 2566 C C . VAL A 1 336 ? 24.553 -1.383 -18.083 1.00 86.19 336 VAL A C 1
ATOM 2568 O O . VAL A 1 336 ? 24.963 -1.817 -19.158 1.00 86.19 336 VAL A O 1
ATOM 2571 N N . VAL A 1 337 ? 25.176 -0.401 -17.429 1.00 92.19 337 VAL A N 1
ATOM 2572 C CA . VAL A 1 337 ? 26.391 0.262 -17.924 1.00 92.19 337 VAL A CA 1
ATOM 2573 C C . VAL A 1 337 ? 27.543 -0.736 -18.050 1.00 92.19 337 VAL A C 1
ATOM 2575 O O . VAL A 1 337 ? 28.224 -0.754 -19.075 1.00 92.19 337 VAL A O 1
ATOM 2578 N N . LEU A 1 338 ? 27.735 -1.606 -17.054 1.00 92.62 338 LEU A N 1
ATOM 2579 C CA . LEU A 1 338 ? 28.757 -2.652 -17.091 1.00 92.62 338 LEU A CA 1
ATOM 2580 C C . LEU A 1 338 ? 28.516 -3.634 -18.244 1.00 92.62 338 LEU A C 1
ATOM 2582 O O . LEU A 1 338 ? 29.451 -3.959 -18.973 1.00 92.62 338 LEU A O 1
ATOM 2586 N N . TYR A 1 339 ? 27.272 -4.074 -18.442 1.00 91.94 339 TYR A N 1
ATOM 2587 C CA . TYR A 1 339 ? 26.904 -4.948 -19.554 1.00 91.94 339 TYR A CA 1
ATOM 2588 C C . TYR A 1 339 ? 27.214 -4.304 -20.911 1.00 91.94 339 TYR A C 1
ATOM 2590 O O . TYR A 1 339 ? 27.865 -4.924 -21.750 1.00 91.94 339 TYR A O 1
ATOM 2598 N N . LEU A 1 340 ? 26.816 -3.044 -21.117 1.00 93.88 340 LEU A N 1
ATOM 2599 C CA . LEU A 1 340 ? 27.099 -2.313 -22.355 1.00 93.88 340 LEU A CA 1
ATOM 2600 C C . LEU A 1 340 ? 28.606 -2.145 -22.584 1.00 93.88 340 LEU A C 1
ATOM 2602 O O . LEU A 1 340 ? 29.081 -2.374 -23.694 1.00 93.88 340 LEU A O 1
ATOM 2606 N N . ALA A 1 341 ? 29.368 -1.811 -21.540 1.00 95.19 341 ALA A N 1
ATOM 2607 C CA . ALA A 1 341 ? 30.819 -1.668 -21.626 1.00 95.19 341 ALA A CA 1
ATOM 2608 C C . ALA A 1 341 ? 31.509 -2.987 -22.015 1.00 95.19 341 ALA A C 1
ATOM 2610 O O . ALA A 1 341 ? 32.386 -2.991 -22.880 1.00 95.19 341 ALA A O 1
ATOM 2611 N N . LEU A 1 342 ? 31.093 -4.114 -21.424 1.00 96.06 342 LEU A N 1
ATOM 2612 C CA . LEU A 1 342 ? 31.620 -5.440 -21.760 1.00 96.06 342 LEU A CA 1
ATOM 2613 C C . LEU A 1 342 ? 31.256 -5.856 -23.191 1.00 96.06 342 LEU A C 1
ATOM 2615 O O . LEU A 1 342 ? 32.121 -6.348 -23.916 1.00 96.06 342 LEU A O 1
ATOM 2619 N N . THR A 1 343 ? 30.018 -5.611 -23.625 1.00 95.12 343 THR A N 1
ATOM 2620 C CA . THR A 1 343 ? 29.573 -5.896 -24.997 1.00 95.12 343 THR A CA 1
ATOM 2621 C C . THR A 1 343 ? 30.340 -5.064 -26.021 1.00 95.12 343 THR A C 1
ATOM 2623 O O . THR A 1 343 ? 30.817 -5.606 -27.016 1.00 95.12 343 THR A O 1
ATOM 2626 N N . LEU A 1 344 ? 30.531 -3.767 -25.764 1.00 96.25 344 LEU A N 1
ATOM 2627 C CA . LEU A 1 344 ? 31.319 -2.891 -26.633 1.00 96.25 344 LEU A CA 1
ATOM 2628 C C . LEU A 1 344 ? 32.793 -3.308 -26.673 1.00 96.25 344 LEU A C 1
ATOM 2630 O O . LEU A 1 344 ? 33.389 -3.339 -27.749 1.00 96.25 344 LEU A O 1
ATOM 2634 N N . ALA A 1 345 ? 33.379 -3.682 -25.533 1.00 96.00 345 ALA A N 1
ATOM 2635 C CA . ALA A 1 345 ? 34.752 -4.176 -25.477 1.00 96.00 345 ALA A CA 1
ATOM 2636 C C . ALA A 1 345 ? 34.925 -5.486 -26.265 1.00 96.00 345 ALA A C 1
ATOM 2638 O O . ALA A 1 345 ? 35.926 -5.654 -26.967 1.00 96.00 345 ALA A O 1
ATOM 2639 N N . LEU A 1 346 ? 33.952 -6.399 -26.186 1.00 95.88 346 LEU A N 1
ATOM 2640 C CA . LEU A 1 346 ? 33.942 -7.634 -26.969 1.00 95.88 346 LEU A CA 1
ATOM 2641 C C . LEU A 1 346 ? 33.787 -7.345 -28.466 1.00 95.88 346 LEU A C 1
ATOM 2643 O O . LEU A 1 346 ? 34.586 -7.841 -29.258 1.00 95.88 346 LEU A O 1
ATOM 2647 N N . ALA A 1 347 ? 32.823 -6.506 -28.851 1.00 94.69 347 ALA A N 1
ATOM 2648 C CA . ALA A 1 347 ? 32.607 -6.108 -30.240 1.00 94.69 347 ALA A CA 1
ATOM 2649 C C . ALA A 1 347 ? 33.858 -5.447 -30.834 1.00 94.69 347 ALA A C 1
ATOM 2651 O O . ALA A 1 347 ? 34.295 -5.813 -31.921 1.00 94.69 347 ALA A O 1
ATOM 2652 N N . TYR A 1 348 ? 34.501 -4.546 -30.087 1.00 95.50 348 TYR A N 1
ATOM 2653 C CA . TYR A 1 348 ? 35.759 -3.924 -30.491 1.00 95.50 348 TYR A CA 1
ATOM 2654 C C . TYR A 1 348 ? 36.881 -4.953 -30.692 1.00 95.50 348 TYR A C 1
ATOM 2656 O O . TYR A 1 348 ? 37.625 -4.866 -31.668 1.00 95.50 348 TYR A O 1
ATOM 2664 N N . ARG A 1 349 ? 37.001 -5.956 -29.809 1.00 94.00 349 ARG A N 1
ATOM 2665 C CA . ARG A 1 349 ? 37.982 -7.044 -29.971 1.00 94.00 349 ARG A CA 1
ATOM 2666 C C . ARG A 1 349 ? 37.704 -7.887 -31.214 1.00 94.00 349 ARG A C 1
ATOM 2668 O O . ARG A 1 349 ? 38.636 -8.140 -31.970 1.00 94.00 349 ARG A O 1
ATOM 2675 N N . VAL A 1 350 ? 36.448 -8.268 -31.449 1.00 92.25 350 VAL A N 1
ATOM 2676 C CA . VAL A 1 350 ? 36.041 -9.026 -32.643 1.00 92.25 350 VAL A CA 1
ATOM 2677 C C . VAL A 1 350 ? 36.338 -8.224 -33.908 1.00 92.25 350 VAL A C 1
ATOM 2679 O O . VAL A 1 350 ? 37.022 -8.726 -34.795 1.00 92.25 350 VAL A O 1
ATOM 2682 N N . LEU A 1 351 ? 35.923 -6.955 -33.963 1.00 91.88 351 LEU A N 1
ATOM 2683 C CA . LEU A 1 351 ? 36.189 -6.070 -35.099 1.00 91.88 351 LEU A CA 1
ATOM 2684 C C . LEU A 1 351 ? 37.688 -5.884 -35.343 1.00 91.88 351 LEU A C 1
ATOM 2686 O O . LEU A 1 351 ? 38.123 -5.889 -36.490 1.00 91.88 351 LEU A O 1
ATOM 2690 N N . ARG A 1 352 ? 38.503 -5.783 -34.286 1.00 90.69 352 ARG A N 1
ATOM 2691 C CA . ARG A 1 352 ? 39.966 -5.748 -34.422 1.00 90.69 352 ARG A CA 1
ATOM 2692 C C . ARG A 1 352 ? 40.545 -7.042 -34.984 1.00 90.69 352 ARG A C 1
ATOM 2694 O O . ARG A 1 352 ? 41.469 -6.965 -35.787 1.00 90.69 352 ARG A O 1
ATOM 2701 N N . CYS A 1 353 ? 40.04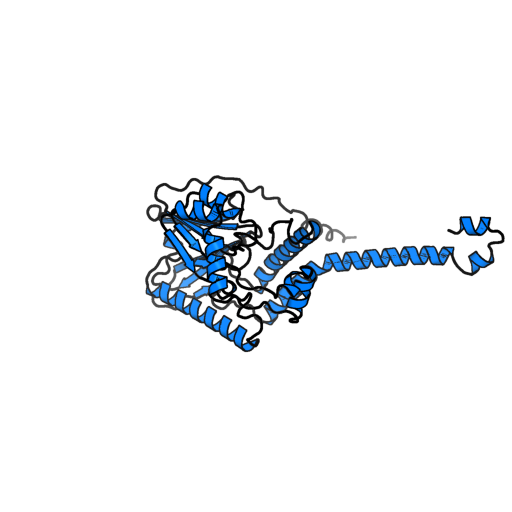3 -8.205 -34.574 1.00 86.06 353 CYS A N 1
ATOM 2702 C CA . CYS A 1 353 ? 40.468 -9.494 -35.126 1.00 86.06 353 CYS A CA 1
ATOM 2703 C C . CYS A 1 353 ? 40.080 -9.630 -36.605 1.00 86.06 353 CYS A C 1
ATOM 2705 O O . CYS A 1 353 ? 40.917 -10.026 -37.415 1.00 86.06 353 CYS A O 1
ATOM 2707 N N . VAL A 1 354 ? 38.855 -9.237 -36.963 1.00 84.31 354 VAL A N 1
ATOM 2708 C CA . VAL A 1 354 ? 38.363 -9.209 -38.351 1.00 84.31 354 VAL A CA 1
ATOM 2709 C C . VAL A 1 354 ? 39.181 -8.233 -39.204 1.00 84.31 354 VAL A C 1
ATOM 2711 O O . VAL A 1 354 ? 39.621 -8.565 -40.296 1.00 84.31 354 VAL A O 1
ATOM 2714 N N . TRP A 1 355 ? 39.481 -7.039 -38.694 1.00 80.00 355 TRP A N 1
ATOM 2715 C CA . TRP A 1 355 ? 40.328 -6.078 -39.403 1.00 80.00 355 TRP A CA 1
ATOM 2716 C C . TRP A 1 355 ? 41.767 -6.580 -39.587 1.00 80.00 355 TRP A C 1
ATOM 2718 O O . TRP A 1 355 ? 42.380 -6.370 -40.630 1.00 80.00 355 TRP A O 1
ATOM 2728 N N . ALA A 1 356 ? 42.331 -7.252 -38.580 1.00 77.56 356 ALA A N 1
ATOM 2729 C CA . ALA A 1 356 ? 43.684 -7.803 -38.655 1.00 77.56 356 ALA A CA 1
ATOM 2730 C C . ALA A 1 356 ? 43.802 -8.993 -39.627 1.00 77.56 356 ALA A C 1
ATOM 2732 O O . ALA A 1 356 ? 44.881 -9.223 -40.176 1.00 77.56 356 ALA A O 1
ATOM 2733 N N . THR A 1 357 ? 42.719 -9.747 -39.831 1.00 74.50 357 THR A N 1
ATOM 2734 C CA . THR A 1 357 ? 42.634 -10.834 -40.822 1.00 74.50 357 THR A CA 1
ATOM 2735 C C . THR A 1 357 ? 42.392 -10.285 -42.229 1.00 74.50 357 THR A C 1
ATOM 2737 O O . THR A 1 357 ? 43.089 -10.689 -43.155 1.00 74.50 357 THR A O 1
ATOM 2740 N N . LEU A 1 358 ? 41.524 -9.279 -42.372 1.00 72.69 358 LEU A N 1
ATOM 2741 C CA . LEU A 1 358 ? 41.190 -8.607 -43.636 1.00 72.69 358 LEU A CA 1
ATOM 2742 C C . LEU A 1 358 ? 42.096 -7.407 -43.971 1.00 72.69 358 LEU A C 1
ATOM 2744 O O . LEU A 1 358 ? 41.689 -6.503 -44.701 1.00 72.69 358 LEU A O 1
ATOM 2748 N N . SER A 1 359 ? 43.319 -7.346 -43.438 1.00 71.69 359 SER A N 1
ATOM 2749 C CA . SER A 1 359 ? 44.187 -6.193 -43.691 1.00 71.69 359 SER A CA 1
ATOM 2750 C C . SER A 1 359 ? 44.617 -6.120 -45.172 1.00 71.69 359 SER A C 1
ATOM 2752 O O . SER A 1 359 ? 44.842 -7.164 -45.795 1.00 71.69 359 SER A O 1
ATOM 2754 N N . PRO A 1 360 ? 44.788 -4.911 -45.754 1.00 67.12 360 PRO A N 1
ATOM 2755 C CA . PRO A 1 360 ? 45.147 -4.739 -47.170 1.00 67.12 360 PRO A CA 1
ATOM 2756 C C . PRO A 1 360 ? 46.417 -5.498 -47.588 1.00 67.12 360 PRO A C 1
ATOM 2758 O O . PRO A 1 360 ? 46.500 -6.022 -48.696 1.00 67.12 360 PRO A O 1
ATOM 2761 N N . ASP A 1 361 ? 47.383 -5.632 -46.677 1.00 68.62 361 ASP A N 1
ATOM 2762 C CA . ASP A 1 361 ? 48.630 -6.374 -46.900 1.00 68.62 361 ASP A CA 1
ATOM 2763 C C . ASP A 1 361 ? 48.447 -7.898 -46.962 1.00 68.62 361 ASP A C 1
ATOM 2765 O O . ASP A 1 361 ? 49.261 -8.588 -47.575 1.00 68.62 361 ASP A O 1
ATOM 2769 N N . ARG A 1 362 ? 47.416 -8.452 -46.310 1.00 62.31 362 ARG A N 1
ATOM 2770 C CA . ARG A 1 362 ? 47.090 -9.888 -46.388 1.00 62.31 362 ARG A CA 1
ATOM 2771 C C . ARG A 1 362 ? 46.211 -10.183 -47.593 1.00 62.31 362 ARG A C 1
ATOM 2773 O O . ARG A 1 362 ? 46.478 -11.145 -48.307 1.00 62.31 362 ARG A O 1
ATOM 2780 N N . LEU A 1 363 ? 45.235 -9.316 -47.863 1.00 63.44 363 LEU A N 1
ATOM 2781 C CA . LEU A 1 363 ? 44.373 -9.409 -49.043 1.00 63.44 363 LEU A CA 1
ATOM 2782 C C . LEU A 1 363 ? 45.171 -9.274 -50.350 1.00 63.44 363 LEU A C 1
ATOM 2784 O O . LEU A 1 363 ? 44.920 -10.015 -51.292 1.00 63.44 363 LEU A O 1
ATOM 2788 N N . SER A 1 364 ? 46.189 -8.408 -50.394 1.00 65.50 364 SER A N 1
ATOM 2789 C CA . SER A 1 364 ? 47.084 -8.261 -51.557 1.00 65.50 364 SER A CA 1
ATOM 2790 C C . SER A 1 364 ? 48.069 -9.423 -51.758 1.00 65.50 364 SER A C 1
ATOM 2792 O O . SER A 1 364 ? 48.686 -9.525 -52.818 1.00 65.50 364 SER A O 1
ATOM 2794 N N . ARG A 1 365 ? 48.226 -10.317 -50.768 1.00 65.38 365 ARG A N 1
ATOM 2795 C CA . ARG A 1 365 ? 49.068 -11.526 -50.860 1.00 65.38 365 ARG A CA 1
ATOM 2796 C C . ARG A 1 365 ? 48.292 -12.792 -51.219 1.00 65.38 365 ARG A C 1
ATOM 2798 O O . ARG A 1 365 ? 48.939 -13.784 -51.549 1.00 65.38 365 ARG A O 1
ATOM 2805 N N . ALA A 1 366 ? 46.960 -12.777 -51.167 1.00 64.50 366 ALA A N 1
ATOM 2806 C CA . ALA A 1 366 ? 46.136 -13.896 -51.615 1.00 64.50 366 ALA A CA 1
ATOM 2807 C C . ALA A 1 366 ? 46.247 -14.032 -53.143 1.00 64.50 366 ALA A C 1
ATOM 2809 O O . ALA A 1 366 ? 45.980 -13.078 -53.873 1.00 64.50 366 ALA A O 1
ATOM 2810 N N . ARG A 1 367 ? 46.685 -15.198 -53.639 1.00 69.81 367 ARG A N 1
ATOM 2811 C CA . ARG A 1 367 ? 46.932 -15.429 -55.078 1.00 69.81 367 ARG A CA 1
ATOM 2812 C C . ARG A 1 367 ? 45.885 -16.338 -55.725 1.00 69.81 367 ARG A C 1
ATOM 2814 O O . ARG A 1 367 ? 45.916 -16.527 -56.938 1.00 69.81 367 ARG A O 1
ATOM 2821 N N . SER A 1 368 ? 44.960 -16.886 -54.938 1.00 70.69 368 SER A N 1
ATOM 2822 C CA . SER A 1 368 ? 43.890 -17.779 -55.386 1.00 70.69 368 SER A CA 1
ATOM 2823 C C . SER A 1 368 ? 42.612 -17.615 -54.550 1.00 70.69 368 SER A C 1
ATOM 2825 O O . SER A 1 368 ? 42.648 -17.122 -53.423 1.00 70.69 368 SER A O 1
ATOM 2827 N N . LEU A 1 369 ? 41.473 -18.078 -55.080 1.00 60.50 369 LEU A N 1
ATOM 2828 C CA . LEU A 1 369 ? 40.197 -18.130 -54.348 1.00 60.50 369 LEU A CA 1
ATOM 2829 C C . LEU A 1 369 ? 40.279 -19.011 -53.089 1.00 60.50 369 LEU A C 1
ATOM 2831 O O . LEU A 1 369 ? 39.636 -18.701 -52.092 1.00 60.50 369 LEU A O 1
ATOM 2835 N N . SER A 1 370 ? 41.108 -20.059 -53.100 1.00 65.75 370 SER A N 1
ATOM 2836 C CA . SER A 1 370 ? 41.380 -20.889 -51.920 1.00 65.75 370 SER A CA 1
ATOM 2837 C C . SER A 1 370 ? 42.092 -20.125 -50.799 1.00 65.75 370 SER A C 1
ATOM 2839 O O . SER A 1 370 ? 41.778 -20.351 -49.635 1.00 65.75 370 SER A O 1
ATOM 2841 N N . ASP A 1 371 ? 42.985 -19.183 -51.120 1.00 59.19 371 ASP A N 1
ATOM 2842 C CA . ASP A 1 371 ? 43.702 -18.388 -50.108 1.00 59.19 371 ASP A CA 1
ATOM 2843 C C . ASP A 1 371 ? 42.772 -17.406 -49.380 1.00 59.19 371 ASP A C 1
ATOM 2845 O O . ASP A 1 371 ? 42.967 -17.111 -48.203 1.00 59.19 371 ASP A O 1
ATOM 2849 N N . LEU A 1 372 ? 41.735 -16.922 -50.073 1.00 60.06 372 LEU A N 1
ATOM 2850 C CA . LEU A 1 372 ? 40.697 -16.054 -49.509 1.00 60.06 372 LEU A CA 1
ATOM 2851 C C . LEU A 1 372 ? 39.754 -16.808 -48.561 1.00 60.06 372 LEU A C 1
ATOM 2853 O O . LEU A 1 372 ? 39.320 -16.237 -47.566 1.00 60.06 372 LEU A O 1
ATOM 2857 N N . VAL A 1 373 ? 39.475 -18.088 -48.833 1.00 63.66 373 VAL A N 1
ATOM 2858 C CA . VAL A 1 373 ? 38.613 -18.937 -47.988 1.00 63.66 373 VAL A CA 1
ATOM 2859 C C . VAL A 1 373 ? 39.276 -19.285 -46.647 1.00 63.66 373 VAL A C 1
ATOM 2861 O O . VAL A 1 373 ? 38.571 -19.472 -45.667 1.00 63.66 373 VAL A O 1
ATOM 2864 N N . PHE A 1 374 ? 40.612 -19.318 -46.573 1.00 59.38 374 PHE A N 1
ATOM 2865 C CA . PHE A 1 374 ? 41.364 -19.551 -45.327 1.00 59.38 374 PHE A CA 1
ATOM 2866 C C . PHE A 1 374 ? 41.596 -18.287 -44.471 1.00 59.38 374 PHE A C 1
ATOM 2868 O O . PHE A 1 374 ? 42.131 -18.388 -43.365 1.00 59.38 374 PHE A O 1
ATOM 2875 N N . LEU A 1 375 ? 41.251 -17.098 -44.981 1.00 58.16 375 LEU A N 1
ATOM 2876 C CA . LEU A 1 375 ? 41.396 -15.810 -44.282 1.00 58.16 375 LEU A CA 1
ATOM 2877 C C . LEU A 1 375 ? 40.139 -15.390 -43.498 1.00 58.16 375 LEU A C 1
ATOM 2879 O O . LEU A 1 375 ? 40.237 -14.490 -42.660 1.00 58.16 375 LEU A O 1
ATOM 2883 N N . VAL A 1 376 ? 38.997 -16.023 -43.783 1.00 53.84 376 VAL A N 1
ATOM 2884 C CA . VAL A 1 376 ? 37.701 -15.882 -43.093 1.00 53.84 376 VAL A CA 1
ATOM 2885 C C . VAL A 1 376 ? 37.574 -16.989 -42.057 1.00 53.84 376 VAL A C 1
ATOM 2887 O O . VAL A 1 376 ? 37.106 -16.682 -40.937 1.00 53.84 376 VAL A O 1
#

Sequence (376 aa):
MHRTHRITDLAMRVASFASFAASATTTTKPSTATRIHIGSCSDTEEFQPMWSTLRRRRGDAFFWGGDIVYGDRFSPEVERLPATYRAAQELLGALRPTPANASMLQALYGKQKRESGYAAYAASLAVVDGIWDDHDFGVDNAHGGTLDGATKDAHKAALLDFLDRLFEALARHNATAFLVSGDVHFAELSAYACEGGGRRRAVAELTTSGLSHAWGSRDPAFYDSRALHRFKHFAMVVHQFILRRFVWTYQLPGGRYHLGLNAGELDVDAEAGTLVARALDHRGRVALERTWALEELHVGALGAGPLACAPVRGAASRPAAALGFAATYAVVAAPVVLYLALTLALAYRVLRCVWATLSPDRLSRARSLSDLVFLV

Secondary structure (DSSP, 8-state):
------SSSSSSSS-------------PPPTT-EEEEEE----TTS--THHHHHHHH--SEEEEES-SS---B--HHHHTS-HHHHHHHHHTTS--PBPPPHHHHHHHHHHHHH-HHHHHHHTT-SEEEEE--GGGGTSTTTTSSSS-HHHHHHHHHHHHHHHHHHHHHHHHTT-B-EEEE--SSSEEEEEEEEEETTEEEEEEEEEE--SS-BTTB--TTTS--HHHHHHHHHHHHHHHHHHHHHT-----TT--EE-SSEEEEEEEETTTTEEEEEEEETTS-EEEEEEEETTTTB----TTS--EEETTT-PPPHHHHHHHHHHHHHHHHHHHHHHHHHHHHHHHHHHHHHHHHS-HHHHTT--SHHHHHT--